Protein AF-0000000079718292 (afdb_homodimer)

Nearest PDB structures (foldseek):
  7r3w-assembly3_C  TM=8.607E-01  e=2.276E-04  Salmonella enterica subsp. enterica serovar Typhimurium
  7r3w-assembly4_D  TM=8.463E-01  e=1.734E-04  Salmonella enterica subsp. enterica serovar Typhimurium
  4e2g-assembly2_D  TM=7.798E-01  e=5.150E-04  Sphaerobacter thermophilus DSM 20745
  1ywk-assembly6_F  TM=7.218E-01  e=1.278E-02  Enterococcus faecalis
  1ywk-assembly3_C  TM=6.858E-01  e=1.505E-02  Enterococcus faecalis

Foldseek 3Di:
DFLPCPVPPDDPLQFKDKDKDKDQWQFHAWDFAQWKKKKAWQAFKFWKAWQQAIDIDGHLKIKIAHHLTIMTTTTDNPPDRMTIMIMMIGHPCSPHPCVCVDPVNVLLVQVNVQNHQMKIFDPPSVVLVVLSVCCVVDDSVVNVVSVSVNSNSRSPTDIDGSADDAQPDHDDRLRRQLVRQLVVCLLVCLLEDDDLCNSCVSSVHHSVVVQVVSCNRNVDGSVLSSLNSLLNVLLVCLAVPVPDDSQVSCNRSRHPDSVVNQVSNCVVVVDGSVVSSVVD/DFLPPPVPVDDPLQFKDKDKDKDQWQFHAWDFAQWKKKKAWQAFKFWKAWQQAIDIDGHLKIKIAHHLTIMTTTTDNPPDRMTIMIMMIGHPCSVHPCPCVDPVNVLLVQVNVQNHQMKIFDPPSVVLVVLSVCCVVDDSVVNVVSVSVNSNSRSPTDIDGSADDAQPDHDDRLRRQLVRQLVVCLLVCLLEDDDLCNSCVSSVHHSVVVQVVSCNRNVDGSVLSSLNSLLNVLLVCLAVPVPDDSQRSCNRSRHPDSVVNQVSNCVVVVDGSVVSSVVD

Organism: NCBI:txid616991

Radius of gyration: 33.44 Å; Cα contacts (8 Å, |Δi|>4): 1008; chains: 2; bounding box: 45×101×70 Å

Solvent-accessible surface area (backbone atoms only — not comparable to full-atom values): 29277 Å² total; per-residue (Å²): 132,68,62,68,66,75,61,71,82,60,67,91,61,54,34,69,44,80,46,77,48,77,37,59,58,48,73,54,67,42,41,61,43,66,42,27,36,43,32,40,27,68,34,38,41,31,38,31,38,29,64,48,25,78,42,76,49,38,58,68,37,37,38,32,42,18,59,54,42,39,33,29,46,39,42,45,78,88,78,34,84,44,23,30,36,40,34,39,37,32,40,85,49,44,52,29,84,56,36,65,69,24,58,43,30,53,66,43,51,55,37,58,62,45,20,64,39,13,30,37,54,71,38,66,52,67,62,46,48,54,52,58,69,46,47,86,80,43,56,57,43,48,40,54,22,46,48,41,45,42,44,54,52,56,34,73,31,51,63,44,66,45,28,90,41,74,55,86,74,76,73,49,69,68,53,34,53,28,50,30,42,40,52,49,49,48,73,73,43,41,43,45,94,76,52,62,64,59,51,12,51,56,44,73,37,56,51,70,60,33,53,54,50,45,24,64,55,36,74,41,52,70,64,60,49,48,48,51,50,24,47,54,51,36,52,49,44,48,70,74,34,76,84,59,51,69,64,55,43,34,45,64,28,35,40,92,42,62,68,58,40,46,52,52,36,24,71,74,68,72,42,43,65,70,56,52,46,70,78,96,133,67,61,69,67,75,60,70,81,58,65,90,61,54,36,70,46,79,46,77,47,78,34,59,57,50,73,53,66,42,40,63,44,68,41,28,35,42,32,40,28,69,33,36,42,29,40,30,39,29,62,48,24,78,44,75,48,39,57,68,38,38,39,32,40,17,59,55,41,38,33,29,45,39,42,46,76,87,78,36,84,44,23,30,37,40,36,38,36,31,40,85,49,45,53,29,83,56,37,65,68,25,57,43,29,53,66,43,52,55,38,57,62,45,20,64,40,13,28,39,55,72,41,65,51,67,63,44,48,54,51,57,71,46,46,86,79,43,56,56,43,47,40,53,22,44,48,40,44,42,45,54,52,56,34,72,32,51,62,43,69,43,28,90,43,74,56,87,73,75,73,50,69,68,52,33,52,28,52,28,43,40,52,52,48,47,72,74,44,42,45,45,94,76,51,63,63,59,52,12,50,56,44,73,38,54,51,69,60,34,53,53,50,46,25,65,55,36,74,41,51,68,64,60,49,49,49,50,49,24,47,54,52,34,52,49,42,47,71,74,34,76,84,59,51,69,64,55,43,34,46,64,28,35,41,92,42,62,66,59,39,45,51,52,36,24,72,75,69,73,41,43,66,69,56,52,46,68,77,96

Secondary structure (DSSP, 8-state):
-----------TT--EEEEEEEES--B---B--SSEEEEEEEE--EEEEETTEEEEE-TT-EEEE-TT--EEEEE-TTT-S-EEEEEEEE-TTTT-TTGGGSGGGGGGHHHHHHHTT-EEE-SSHHHHHHHHHHHTT--HHHHHHHHHHHHHHHHTS-EEES-S---SSPPPHHHHHHHHHHHHHHHHHTTS---HHHHHHHTTS-HHHHHHHHHHHHSS-HHHHHHHHHHHHHHHHHHH-TTS-HHHHHHHTT-S-HHHHHHHHHHHHSS-HHHHHHT-/-----------TT--EEEEEEEES--B---B--SSEEEEEEEE--EEEEETTEEEEE-TT-EEEE-TT--EEEEE-TTT-S-EEEEEEEE-TTTT-TTGGGSGGGGGGHHHHHHHTT-EEE-SSHHHHHHHHHHHTT--HHHHHHHHHHHHHHHHTS-EEES-S---SSPPPHHHHHHHHHHHHHHHHHTTS---HHHHHHHTTS-HHHHHHHHHHHHSS-HHHHHHHHHHHHHHHHHHH-TTS-HHHHHHHTT-S-HHHHHHHHHHHHSS-HHHHHHT-

pLDDT: mean 91.51, std 12.69, range [20.59, 98.81]

Sequence (560 aa):
MKVLPFKIPKPKNEALIYQEDRQKIFYGQLHQHQEIQISLVVKGSGSFVVADTINEYQEGDILVIGEYLPHVFKSDSDKSDESIMCSLFFKKDSFGKHFFELTDMAETKEFFKGSEYGLKVLSKKQKITKQFNKLSHQNKIERVATLLKILNLISTAESTPLSSFVYKKRYTDDEGKRMNDVFEYAMEKFYEPITLEEIADKAHMNKNSFCRYFKKRTNKTFFQFLIEIRIENACKLITSSPDLSIAMISEQCGFGTIANFNRKFKEIKGLTPTDYRRQRMKVLPFKIPKPKNEALIYQEDRQKIFYGQLHQHQEIQISLVVKGSGSFVVADTINEYQEGDILVIGEYLPHVFKSDSDKSDESIMCSLFFKKDSFGKHFFELTDMAETKEFFKGSEYGLKVLSKKQKITKQFNKLSHQNKIERVATLLKILNLISTAESTPLSSFVYKKRYTDDEGKRMNDVFEYAMEKFYEPITLEEIADKAHMNKNSFCRYFKKRTNKTFFQFLIEIRIENACKLITSSPDLSIAMISEQCGFGTIANFNRKFKEIKGLTPTDYRRQR

Structure (mmCIF, N/CA/C/O backbone):
data_AF-0000000079718292-model_v1
#
loop_
_entity.id
_entity.type
_entity.pdbx_description
1 polymer 'AraC-like DNA-binding protein'
#
loop_
_atom_site.group_PDB
_atom_site.id
_atom_site.type_symbol
_atom_site.label_atom_id
_atom_site.label_alt_id
_atom_site.label_comp_id
_atom_site.label_asym_id
_atom_site.label_entity_id
_atom_site.label_seq_id
_atom_site.pdbx_PDB_ins_code
_atom_site.Cartn_x
_atom_site.Cartn_y
_atom_site.Cartn_z
_atom_site.occupancy
_atom_site.B_iso_or_equiv
_atom_site.auth_seq_id
_atom_site.auth_comp_id
_atom_site.auth_asym_id
_atom_site.auth_atom_id
_atom_site.pdbx_PDB_model_num
ATOM 1 N N . MET A 1 1 ? 5.656 38.438 -7.484 1 20.59 1 MET A N 1
ATOM 2 C CA . MET A 1 1 ? 6.305 37.375 -6.715 1 20.59 1 MET A CA 1
ATOM 3 C C . MET A 1 1 ? 5.34 36.219 -6.461 1 20.59 1 MET A C 1
ATOM 5 O O . MET A 1 1 ? 4.285 36.406 -5.855 1 20.59 1 MET A O 1
ATOM 9 N N . LYS A 1 2 ? 5.125 35.219 -7.242 1 27.67 2 LYS A N 1
ATOM 10 C CA . LYS A 1 2 ? 4.227 34.094 -7.332 1 27.67 2 LYS A CA 1
ATOM 11 C C . LYS A 1 2 ? 4.152 33.344 -6.004 1 27.67 2 LYS A C 1
ATOM 13 O O . LYS A 1 2 ? 5.129 33.312 -5.25 1 27.67 2 LYS A O 1
ATOM 18 N N . VAL A 1 3 ? 3.062 33.438 -5.348 1 31.92 3 VAL A N 1
ATOM 19 C CA . VAL A 1 3 ? 2.838 32.281 -4.484 1 31.92 3 VAL A CA 1
ATOM 20 C C . VAL A 1 3 ? 3.715 31.109 -4.941 1 31.92 3 VAL A C 1
ATOM 22 O O . VAL A 1 3 ? 3.598 30.656 -6.078 1 31.92 3 VAL A O 1
ATOM 25 N N . LEU A 1 4 ? 4.82 31.156 -4.57 1 35.38 4 LEU A N 1
ATOM 26 C CA . LEU A 1 4 ? 5.766 30.188 -5.121 1 35.38 4 LEU A CA 1
ATOM 27 C C . LEU A 1 4 ? 5.145 28.797 -5.195 1 35.38 4 LEU A C 1
ATOM 29 O O . LEU A 1 4 ? 4.699 28.266 -4.176 1 35.38 4 LEU A O 1
ATOM 33 N N . PRO A 1 5 ? 4.527 28.594 -6.285 1 37.28 5 PRO A N 1
ATOM 34 C CA . PRO A 1 5 ? 4.039 27.234 -6.512 1 37.28 5 PRO A CA 1
ATOM 35 C C . PRO A 1 5 ? 5.008 26.156 -6 1 37.28 5 PRO A C 1
ATOM 37 O O . PRO A 1 5 ? 6.195 26.188 -6.332 1 37.28 5 PRO A O 1
ATOM 40 N N . PHE A 1 6 ? 5.125 26.141 -4.703 1 40.94 6 PHE A N 1
ATOM 41 C CA . PHE A 1 6 ? 5.754 24.859 -4.395 1 40.94 6 PHE A CA 1
ATOM 42 C C . PHE A 1 6 ? 5.406 23.812 -5.449 1 40.94 6 PHE A C 1
ATOM 44 O O . PHE A 1 6 ? 4.289 23.297 -5.469 1 40.94 6 PHE A O 1
ATOM 51 N N . LYS A 1 7 ? 5.648 24.234 -6.621 1 43.28 7 LYS A N 1
ATOM 52 C CA . LYS A 1 7 ? 5.418 23.172 -7.598 1 43.28 7 LYS A CA 1
ATOM 53 C C . LYS A 1 7 ? 6.176 21.906 -7.219 1 43.28 7 LYS A C 1
ATOM 55 O O . LYS A 1 7 ? 7.402 21.922 -7.117 1 43.28 7 LYS A O 1
ATOM 60 N N . ILE A 1 8 ? 5.582 21.203 -6.32 1 45.38 8 ILE A N 1
ATOM 61 C CA . ILE A 1 8 ? 6.16 19.859 -6.254 1 45.38 8 ILE A CA 1
ATOM 62 C C . ILE A 1 8 ? 6.406 19.328 -7.664 1 45.38 8 ILE A C 1
ATOM 64 O O . ILE A 1 8 ? 5.469 19.156 -8.445 1 45.38 8 ILE A O 1
ATOM 68 N N . PRO A 1 9 ? 7.609 19.594 -8.195 1 44.94 9 PRO A N 1
ATOM 69 C CA . PRO A 1 9 ? 7.836 19.031 -9.523 1 44.94 9 PRO A CA 1
ATOM 70 C C . PRO A 1 9 ? 7.375 17.578 -9.641 1 44.94 9 PRO A C 1
ATOM 72 O O . PRO A 1 9 ? 7.77 16.734 -8.836 1 44.94 9 PRO A O 1
ATOM 75 N N . LYS A 1 10 ? 6.211 17.359 -9.852 1 53.75 10 LYS A N 1
ATOM 76 C CA . LYS A 1 10 ? 5.887 15.961 -10.141 1 53.75 10 LYS A CA 1
ATOM 77 C C . LYS A 1 10 ? 6.066 15.648 -11.625 1 53.75 10 LYS A C 1
ATOM 79 O O . LYS A 1 10 ? 5.613 16.406 -12.484 1 53.75 10 LYS A O 1
ATOM 84 N N . PRO A 1 11 ? 7.195 14.898 -11.852 1 51.81 11 PRO A N 1
ATOM 85 C CA . PRO A 1 11 ? 7.078 14.367 -13.211 1 51.81 11 PRO A CA 1
ATOM 86 C C . PRO A 1 11 ? 5.652 13.93 -13.555 1 51.81 11 PRO A C 1
ATOM 88 O O . PRO A 1 11 ? 4.859 13.641 -12.656 1 51.81 11 PRO A O 1
ATOM 91 N N . LYS A 1 12 ? 5.176 13.844 -14.812 1 58 12 LYS A N 1
ATOM 92 C CA . LYS A 1 12 ? 3.902 13.391 -15.367 1 58 12 LYS A CA 1
ATOM 93 C C . LYS A 1 12 ? 3.498 12.039 -14.789 1 58 12 LYS A C 1
ATOM 95 O O . LYS A 1 12 ? 4.32 11.117 -14.711 1 58 12 LYS A O 1
ATOM 100 N N . ASN A 1 13 ? 2.377 11.758 -13.953 1 71.44 13 ASN A N 1
ATOM 101 C CA . ASN A 1 13 ? 1.572 10.633 -13.508 1 71.44 13 ASN A CA 1
ATOM 102 C C . ASN A 1 13 ? 2.105 10.047 -12.195 1 71.44 13 ASN A C 1
ATOM 104 O O . ASN A 1 13 ? 1.935 8.859 -11.93 1 71.44 13 ASN A O 1
ATOM 108 N N . GLU A 1 14 ? 2.932 10.914 -11.414 1 87.44 14 GLU A N 1
ATOM 109 C CA . GLU A 1 14 ? 3.33 10.438 -10.094 1 87.44 14 GLU A CA 1
ATOM 110 C C . GLU A 1 14 ? 2.254 10.727 -9.055 1 87.44 14 GLU A C 1
ATOM 112 O O . GLU A 1 14 ? 1.818 11.867 -8.906 1 87.44 14 GLU A O 1
ATOM 117 N N . ALA A 1 15 ? 1.879 9.688 -8.438 1 94.25 15 ALA A N 1
ATOM 118 C CA . ALA A 1 15 ? 0.764 9.781 -7.5 1 94.25 15 ALA A CA 1
ATOM 119 C C . ALA A 1 15 ? 1.233 10.281 -6.137 1 94.25 15 ALA A C 1
ATOM 121 O O . ALA A 1 15 ? 0.504 10.992 -5.441 1 94.25 15 ALA A O 1
ATOM 122 N N . LEU A 1 16 ? 2.465 9.922 -5.75 1 97.5 16 LEU A N 1
ATOM 123 C CA . LEU A 1 16 ? 2.99 10.211 -4.418 1 97.5 16 LEU A CA 1
ATOM 124 C C . LEU A 1 16 ? 4.367 10.867 -4.508 1 97.5 16 LEU A C 1
ATOM 126 O O . LEU A 1 16 ? 5.234 10.391 -5.246 1 97.5 16 LEU A O 1
ATOM 130 N N . ILE A 1 17 ? 4.547 11.977 -3.807 1 95.62 17 ILE A N 1
ATOM 131 C CA . ILE A 1 17 ? 5.84 12.656 -3.754 1 95.62 17 ILE A CA 1
ATOM 132 C C . ILE A 1 17 ? 6.383 12.617 -2.33 1 95.62 17 ILE A C 1
ATOM 134 O O . ILE A 1 17 ? 5.672 12.938 -1.376 1 95.62 17 ILE A O 1
ATOM 138 N N . TYR A 1 18 ? 7.551 12.109 -2.193 1 96.62 18 TYR A N 1
ATOM 139 C CA . TYR A 1 18 ? 8.312 12.211 -0.953 1 96.62 18 TYR A CA 1
ATOM 140 C C . TYR A 1 18 ? 9.359 13.312 -1.039 1 96.62 18 TYR A C 1
ATOM 142 O O . TYR A 1 18 ? 10.133 13.367 -1.999 1 96.62 18 TYR A O 1
ATOM 150 N N . GLN A 1 19 ? 9.32 14.203 -0.069 1 94.62 19 GLN A N 1
ATOM 151 C CA . GLN A 1 19 ? 10.242 15.336 -0.089 1 94.62 19 GLN A CA 1
ATOM 152 C C . GLN A 1 19 ? 10.875 15.547 1.281 1 94.62 19 GLN A C 1
ATOM 154 O O . GLN A 1 19 ? 10.195 15.469 2.307 1 94.62 19 GLN A O 1
ATOM 159 N N . GLU A 1 20 ? 12.156 15.75 1.30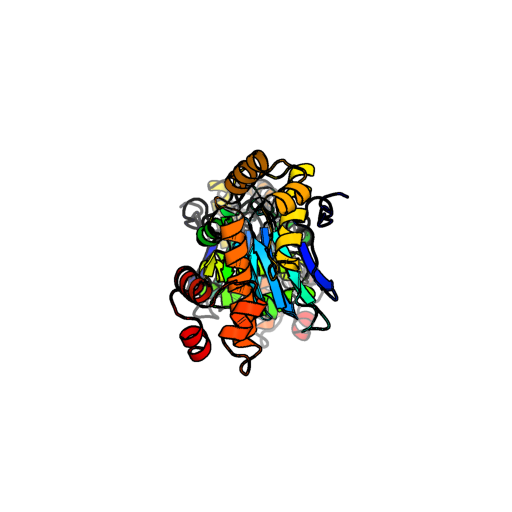1 1 94 20 GLU A N 1
ATOM 160 C CA . GLU A 1 20 ? 12.891 16.172 2.49 1 94 20 GLU A CA 1
ATOM 161 C C . GLU A 1 20 ? 13.32 17.625 2.391 1 94 20 GLU A C 1
ATOM 163 O O . GLU A 1 20 ? 14.117 17.984 1.522 1 94 20 GLU A O 1
ATOM 168 N N . ASP A 1 21 ? 12.766 18.406 3.238 1 90.94 21 ASP A N 1
ATOM 169 C CA . ASP A 1 21 ? 13.133 19.828 3.297 1 90.94 21 ASP A CA 1
ATOM 170 C C . ASP A 1 21 ? 14.164 20.078 4.398 1 90.94 21 ASP A C 1
ATOM 172 O O . ASP A 1 21 ? 13.891 19.844 5.574 1 90.94 21 ASP A O 1
ATOM 176 N N . ARG A 1 22 ? 15.305 20.469 3.932 1 88.19 22 ARG A N 1
ATOM 177 C CA . ARG A 1 22 ? 16.375 20.859 4.836 1 88.19 22 ARG A CA 1
ATOM 178 C C . ARG A 1 22 ? 16.766 22.328 4.629 1 88.19 22 ARG A C 1
ATOM 180 O O . ARG A 1 22 ? 17.25 22.703 3.559 1 88.19 22 ARG A O 1
ATOM 187 N N . GLN A 1 23 ? 16.422 23.109 5.609 1 80.88 23 GLN A N 1
ATOM 188 C CA . GLN A 1 23 ? 16.719 24.531 5.543 1 80.88 23 GLN A CA 1
ATOM 189 C C . GLN A 1 23 ? 17.172 25.062 6.902 1 80.88 23 GLN A C 1
ATOM 191 O O . GLN A 1 23 ? 17.016 24.391 7.922 1 80.88 23 GLN A O 1
ATOM 196 N N . LYS A 1 24 ? 17.875 26.172 6.812 1 71.06 24 LYS A N 1
ATOM 197 C CA . LYS A 1 24 ? 18.203 26.828 8.086 1 71.06 24 LYS A CA 1
ATOM 198 C C . LYS A 1 24 ? 16.922 27.234 8.82 1 71.06 24 LYS A C 1
ATOM 200 O O . LYS A 1 24 ? 16.781 26.984 10.016 1 71.06 24 LYS A O 1
ATOM 205 N N . ILE A 1 25 ? 16.047 27.906 8.008 1 69.88 25 ILE A N 1
ATOM 206 C CA . ILE A 1 25 ? 14.766 28.344 8.555 1 69.88 25 ILE A CA 1
ATOM 207 C C . ILE A 1 25 ? 13.648 28.047 7.551 1 69.88 25 ILE A C 1
ATOM 209 O O . ILE A 1 25 ? 13.82 28.25 6.348 1 69.88 25 ILE A O 1
ATOM 213 N N . PHE A 1 26 ? 12.719 27.375 8.164 1 69.06 26 PHE A N 1
ATOM 214 C CA . PHE A 1 26 ? 11.523 27.328 7.332 1 69.06 26 PHE A CA 1
ATOM 215 C C . PHE A 1 26 ? 10.812 28.672 7.32 1 69.06 26 PHE A C 1
ATOM 217 O O . PHE A 1 26 ? 10.531 29.234 8.375 1 69.06 26 PHE A O 1
ATOM 224 N N . TYR A 1 27 ? 11.102 29.516 6.387 1 59.72 27 TYR A N 1
ATOM 225 C CA . TYR A 1 27 ? 10.297 30.734 6.234 1 59.72 27 TYR A CA 1
ATOM 226 C C . TYR A 1 27 ? 9.523 30.719 4.922 1 59.72 27 TYR A C 1
ATOM 228 O O . TYR A 1 27 ? 10.109 30.906 3.852 1 59.72 27 TYR A O 1
ATOM 236 N N . GLY A 1 28 ? 8.203 30.219 5.09 1 72.38 28 GLY A N 1
ATOM 237 C CA . GLY A 1 28 ? 7.562 30.094 3.787 1 72.38 28 GLY A CA 1
ATOM 238 C C . GLY A 1 28 ? 6.453 31.109 3.57 1 72.38 28 GLY A C 1
ATOM 239 O O . GLY A 1 28 ? 6.215 31.969 4.422 1 72.38 28 GLY A O 1
ATOM 240 N N . GLN A 1 29 ? 6.105 31.438 2.477 1 81.81 29 GLN A N 1
ATOM 241 C CA . GLN A 1 29 ? 4.941 32.219 2.027 1 81.81 29 GLN A CA 1
ATOM 242 C C . GLN A 1 29 ? 3.664 31.391 2.154 1 81.81 29 GLN A C 1
ATOM 244 O O . GLN A 1 29 ? 3.68 30.172 1.955 1 81.81 29 GLN A O 1
ATOM 249 N N . LEU A 1 30 ? 2.748 32.188 2.672 1 89.38 30 LEU A N 1
ATOM 250 C CA . LEU A 1 30 ? 1.438 31.547 2.688 1 89.38 30 LEU A CA 1
ATOM 251 C C . LEU A 1 30 ? 1.133 30.906 1.341 1 89.38 30 LEU A C 1
ATOM 253 O O . LEU A 1 30 ? 1.355 31.516 0.291 1 89.38 30 LEU A O 1
ATOM 257 N N . HIS A 1 31 ? 0.734 29.656 1.403 1 89.25 31 HIS A N 1
ATOM 258 C CA . HIS A 1 31 ? 0.407 28.969 0.165 1 89.25 31 HIS A CA 1
ATOM 259 C C . HIS A 1 31 ? -0.609 27.859 0.411 1 89.25 31 HIS A C 1
ATOM 261 O O . HIS A 1 31 ? -0.923 27.531 1.561 1 89.25 31 HIS A O 1
ATOM 267 N N . GLN A 1 32 ? -1.216 27.422 -0.645 1 90.94 32 GLN A N 1
ATOM 268 C CA . GLN A 1 32 ? -2.121 26.281 -0.641 1 90.94 32 GLN A CA 1
ATOM 269 C C . GLN A 1 32 ? -1.937 25.422 -1.892 1 90.94 32 GLN A C 1
ATOM 271 O O . GLN A 1 32 ? -1.418 25.906 -2.904 1 90.94 32 GLN A O 1
ATOM 276 N N . HIS A 1 33 ? -2.221 24.203 -1.806 1 89.94 33 HIS A N 1
ATOM 277 C CA . HIS A 1 33 ? -2.113 23.25 -2.912 1 89.94 33 HIS A CA 1
ATOM 278 C C . HIS A 1 33 ? -3.121 22.125 -2.77 1 89.94 33 HIS A C 1
ATOM 280 O O . HIS A 1 33 ? -3.68 21.906 -1.689 1 89.94 33 HIS A O 1
ATOM 286 N N . GLN A 1 34 ? -3.307 21.484 -3.932 1 92.31 34 GLN A N 1
ATOM 287 C CA . GLN A 1 34 ? -4.316 20.438 -3.973 1 92.31 34 GLN A CA 1
ATOM 288 C C . GLN A 1 34 ? -3.85 19.203 -3.207 1 92.31 34 GLN A C 1
ATOM 290 O O . GLN A 1 34 ? -4.672 18.422 -2.709 1 92.31 34 GLN A O 1
ATOM 295 N N . GLU A 1 35 ? -2.576 19 -3.158 1 94.62 35 GLU A N 1
ATOM 296 C CA . GLU A 1 35 ? -2.027 17.828 -2.482 1 94.62 35 GLU A CA 1
ATOM 297 C C . GLU A 1 35 ? -2.273 17.891 -0.978 1 94.62 35 GLU A C 1
ATOM 299 O O . GLU A 1 35 ? -2.152 18.969 -0.371 1 94.62 35 GLU A O 1
ATOM 304 N N . ILE A 1 36 ? -2.645 16.828 -0.472 1 97.5 36 ILE A N 1
ATOM 305 C CA . ILE A 1 36 ? -2.578 16.641 0.974 1 97.5 36 ILE A CA 1
ATOM 306 C C . ILE A 1 36 ? -1.127 16.453 1.403 1 97.5 36 ILE A C 1
ATOM 308 O O . ILE A 1 36 ? -0.365 15.742 0.737 1 97.5 36 ILE A O 1
ATOM 312 N N . GLN A 1 37 ? -0.799 17.094 2.43 1 97.31 37 GLN A N 1
ATOM 313 C CA . GLN A 1 37 ? 0.568 17.047 2.936 1 97.31 37 GLN A CA 1
ATOM 314 C C . GLN A 1 37 ? 0.616 16.391 4.316 1 97.31 37 GLN A C 1
ATOM 316 O O . GLN A 1 37 ? -0.094 16.828 5.23 1 97.31 37 GLN A O 1
ATOM 321 N N . ILE A 1 38 ? 1.335 15.273 4.5 1 98.75 38 ILE A N 1
ATOM 322 C CA . ILE A 1 38 ? 1.662 14.688 5.797 1 98.75 38 ILE A CA 1
ATOM 323 C C . ILE A 1 38 ? 3.139 14.914 6.105 1 98.75 38 ILE A C 1
ATOM 325 O O . ILE A 1 38 ? 4.012 14.477 5.355 1 98.75 38 ILE A O 1
ATOM 329 N N . SER A 1 39 ? 3.457 15.547 7.234 1 98 39 SER A N 1
ATOM 330 C CA . SER A 1 39 ? 4.84 15.938 7.504 1 98 39 SER A CA 1
ATOM 331 C C . SER A 1 39 ? 5.293 15.453 8.875 1 98 39 SER A C 1
ATOM 333 O O . SER A 1 39 ? 4.527 15.492 9.836 1 98 39 SER A O 1
ATOM 335 N N . LEU A 1 40 ? 6.445 14.953 8.922 1 98.56 40 LEU A N 1
ATOM 336 C CA . LEU A 1 40 ? 7.18 14.719 10.164 1 98.56 40 LEU A CA 1
ATOM 337 C C . LEU A 1 40 ? 8.234 15.805 10.383 1 98.56 40 LEU A C 1
ATOM 339 O O . LEU A 1 40 ? 9.102 16.016 9.531 1 98.56 40 LEU A O 1
ATOM 343 N N . VAL A 1 41 ? 8.141 16.5 11.477 1 97.06 41 VAL A N 1
ATOM 344 C CA . VAL A 1 41 ? 9.188 17.438 11.852 1 97.06 41 VAL A CA 1
ATOM 345 C C . VAL A 1 41 ? 10.367 16.688 12.477 1 97.06 41 VAL A C 1
ATOM 347 O O . VAL A 1 41 ? 10.281 16.219 13.609 1 97.06 41 VAL A O 1
ATOM 350 N N . VAL A 1 42 ? 11.414 16.625 11.727 1 96.19 42 VAL A N 1
ATOM 351 C CA . VAL A 1 42 ? 12.57 15.852 12.172 1 96.19 42 VAL A CA 1
ATOM 352 C C . VAL A 1 42 ? 13.438 16.719 13.086 1 96.19 42 VAL A C 1
ATOM 354 O O . VAL A 1 42 ? 13.914 16.25 14.125 1 96.19 42 VAL A O 1
ATOM 357 N N . LYS A 1 43 ? 13.641 17.922 12.68 1 94.06 43 LYS A N 1
ATOM 358 C CA . LYS A 1 43 ? 14.414 18.906 13.438 1 94.06 43 LYS A CA 1
ATOM 359 C C . LYS A 1 43 ? 13.797 20.297 13.32 1 94.06 43 LYS A C 1
ATOM 361 O O . LYS A 1 43 ? 13.32 20.672 12.258 1 94.06 43 LYS A O 1
ATOM 366 N N . GLY A 1 44 ? 13.891 20.984 14.523 1 91 44 GLY A N 1
ATOM 367 C CA . GLY A 1 44 ? 13.445 22.359 14.5 1 91 44 GLY A CA 1
ATOM 368 C C . GLY A 1 44 ? 12.117 22.578 15.203 1 91 44 GLY A C 1
ATOM 369 O O . GLY A 1 44 ? 11.477 21.625 15.625 1 91 44 GLY A O 1
ATOM 370 N N . SER A 1 45 ? 11.82 23.875 15.406 1 91 45 SER A N 1
ATOM 371 C CA . SER A 1 45 ? 10.57 24.312 16.031 1 91 45 SER A CA 1
ATOM 372 C C . SER A 1 45 ? 10.141 25.672 15.492 1 91 45 SER A C 1
ATOM 374 O O . SER A 1 45 ? 10.938 26.391 14.898 1 91 45 SER A O 1
ATOM 376 N N . GLY A 1 46 ? 8.922 25.906 15.672 1 89.75 46 GLY A N 1
ATOM 377 C CA . GLY A 1 46 ? 8.406 27.188 15.227 1 89.75 46 GLY A CA 1
ATOM 378 C C . GLY A 1 46 ? 6.895 27.281 15.305 1 89.75 46 GLY A C 1
ATOM 379 O O . GLY A 1 46 ? 6.262 26.562 16.078 1 89.75 46 GLY A O 1
ATOM 380 N N . SER A 1 47 ? 6.43 28.344 14.688 1 90.31 47 SER A N 1
ATOM 381 C CA . SER A 1 47 ? 4.992 28.562 14.578 1 90.31 47 SER A CA 1
ATOM 382 C C . SER A 1 47 ? 4.516 28.422 13.133 1 90.31 47 SER A C 1
ATOM 384 O O . SER A 1 47 ? 5.309 28.531 12.203 1 90.31 47 SER A O 1
ATOM 386 N N . PHE A 1 48 ? 3.281 28.031 12.984 1 92.12 48 PHE A N 1
ATOM 387 C CA . PHE A 1 48 ? 2.711 27.984 11.648 1 92.12 48 PHE A CA 1
ATOM 388 C C . PHE A 1 48 ? 1.217 28.281 11.688 1 92.12 48 PHE A C 1
ATOM 390 O O . PHE A 1 48 ? 0.562 28.078 12.703 1 92.12 48 PHE A O 1
ATOM 397 N N . VAL A 1 49 ? 0.831 28.953 10.648 1 93.19 49 VAL A N 1
ATOM 398 C CA . VAL A 1 49 ? -0.583 29.281 10.508 1 93.19 49 VAL A CA 1
ATOM 399 C C . VAL A 1 49 ? -1.247 28.312 9.539 1 93.19 49 VAL A C 1
ATOM 401 O O . VAL A 1 49 ? -0.707 28.031 8.461 1 93.19 49 VAL A O 1
ATOM 404 N N . VAL A 1 50 ? -2.367 27.781 9.953 1 95.25 50 VAL A N 1
ATOM 405 C CA . VAL A 1 50 ? -3.232 26.984 9.094 1 95.25 50 VAL A CA 1
ATOM 406 C C . VAL A 1 50 ? -4.629 27.594 9.047 1 95.25 50 VAL A C 1
ATOM 408 O O . VAL A 1 50 ? -5.332 27.625 10.062 1 95.25 50 VAL A O 1
ATOM 411 N N . ALA A 1 51 ? -5.016 28.031 7.883 1 94.12 51 ALA A N 1
ATOM 412 C CA . ALA A 1 51 ? -6.301 28.703 7.68 1 94.12 51 ALA A CA 1
ATOM 413 C C . ALA A 1 51 ? -6.465 29.875 8.633 1 94.12 51 ALA A C 1
ATOM 415 O O . ALA A 1 51 ? -5.965 30.969 8.359 1 94.12 51 ALA A O 1
ATOM 416 N N . ASP A 1 52 ? -7.074 29.625 9.812 1 93.56 52 ASP A N 1
ATOM 417 C CA . ASP A 1 52 ? -7.43 30.734 10.688 1 93.56 52 ASP A CA 1
ATOM 418 C C . ASP A 1 52 ? -6.676 30.656 12.016 1 93.56 52 ASP A C 1
ATOM 420 O O . ASP A 1 52 ? -6.871 31.484 12.898 1 93.56 52 ASP A O 1
ATOM 424 N N . THR A 1 53 ? -5.828 29.672 12.117 1 94.06 53 THR A N 1
ATOM 425 C CA . THR A 1 53 ? -5.305 29.391 13.445 1 94.06 53 THR A CA 1
ATOM 426 C C . THR A 1 53 ? -3.781 29.344 13.43 1 94.06 53 THR A C 1
ATOM 428 O O . THR A 1 53 ? -3.178 28.781 12.516 1 94.06 53 THR A O 1
ATOM 431 N N . ILE A 1 54 ? -3.189 29.969 14.422 1 92 54 ILE A N 1
ATOM 432 C CA . ILE A 1 54 ? -1.75 29.844 14.633 1 92 54 ILE A CA 1
ATOM 433 C C . ILE A 1 54 ? -1.454 28.641 15.523 1 92 54 ILE A C 1
ATOM 435 O O . ILE A 1 54 ? -2.172 28.391 16.484 1 92 54 ILE A O 1
ATOM 439 N N . ASN A 1 55 ? -0.457 27.859 15.117 1 93.25 55 ASN A N 1
ATOM 440 C CA . ASN A 1 55 ? -0.027 26.656 15.82 1 93.25 55 ASN A CA 1
ATOM 441 C C . ASN A 1 55 ? 1.479 26.656 16.062 1 93.25 55 ASN A C 1
ATOM 443 O O . ASN A 1 55 ? 2.205 27.469 15.484 1 93.25 55 ASN A O 1
ATOM 447 N N . GLU A 1 56 ? 1.826 25.828 16.984 1 91.5 56 GLU A N 1
ATOM 448 C CA . GLU A 1 56 ? 3.25 25.578 17.188 1 91.5 56 GLU A CA 1
ATOM 449 C C . GLU A 1 56 ? 3.643 24.188 16.703 1 91.5 56 GLU A C 1
ATOM 451 O O . GLU A 1 56 ? 2.824 23.266 16.703 1 91.5 56 GLU A O 1
ATOM 456 N N . TYR A 1 57 ? 4.91 24.094 16.25 1 93.06 57 TYR A N 1
ATOM 457 C CA . TYR A 1 57 ? 5.449 22.781 15.906 1 93.06 57 TYR A CA 1
ATOM 458 C C . TYR A 1 57 ? 6.836 22.578 16.516 1 93.06 57 TYR A C 1
ATOM 460 O O . TYR A 1 57 ? 7.543 23.562 16.781 1 93.06 57 TYR A O 1
ATOM 468 N N . GLN A 1 58 ? 7.137 21.359 16.797 1 93.31 58 GLN A N 1
ATOM 469 C CA . GLN A 1 58 ? 8.43 20.969 17.344 1 93.31 58 GLN A CA 1
ATOM 470 C C . GLN A 1 58 ? 8.859 19.609 16.812 1 93.31 58 GLN A C 1
ATOM 472 O O . GLN A 1 58 ? 8.078 18.922 16.156 1 93.31 58 GLN A O 1
ATOM 477 N N . GLU A 1 59 ? 10.102 19.266 17.141 1 95.25 59 GLU A N 1
ATOM 478 C CA . GLU A 1 59 ? 10.641 17.969 16.719 1 95.25 59 GLU A CA 1
ATOM 479 C C . GLU A 1 59 ? 9.734 16.828 17.156 1 95.25 59 GLU A C 1
ATOM 481 O O . GLU A 1 59 ? 9.273 16.797 18.297 1 95.25 59 GLU A O 1
ATOM 486 N N . GLY A 1 60 ? 9.438 15.984 16.172 1 97.38 60 GLY A N 1
ATOM 487 C CA . GLY A 1 60 ? 8.617 14.82 16.484 1 97.38 60 GLY A CA 1
ATOM 488 C C . GLY A 1 60 ? 7.156 15.008 16.109 1 97.38 60 GLY A C 1
ATOM 489 O O . GLY A 1 60 ? 6.395 14.039 16.078 1 97.38 60 GLY A O 1
ATOM 490 N N . ASP A 1 61 ? 6.801 16.203 15.844 1 98 61 ASP A N 1
ATOM 491 C CA . ASP A 1 61 ? 5.406 16.453 15.492 1 98 61 ASP A CA 1
ATOM 492 C C . ASP A 1 61 ? 5.07 15.852 14.133 1 98 61 ASP A C 1
ATOM 494 O O . ASP A 1 61 ? 5.914 15.828 13.227 1 98 61 ASP A O 1
ATOM 498 N N . ILE A 1 62 ? 3.877 15.32 14.031 1 98.81 62 ILE A N 1
ATOM 499 C CA . ILE A 1 62 ? 3.295 14.852 12.781 1 98.81 62 ILE A CA 1
ATOM 500 C C . ILE A 1 62 ? 2.092 15.711 12.406 1 98.81 62 ILE A C 1
ATOM 502 O O . ILE A 1 62 ? 1.121 15.797 13.164 1 98.81 62 ILE A O 1
ATOM 506 N N . LEU A 1 63 ? 2.217 16.344 11.289 1 98.62 63 LEU A N 1
ATOM 507 C CA . LEU A 1 63 ? 1.223 17.328 10.859 1 98.62 63 LEU A CA 1
ATOM 508 C C . LEU A 1 63 ? 0.575 16.891 9.547 1 98.62 63 LEU A C 1
ATOM 510 O O . LEU A 1 63 ? 1.254 16.391 8.648 1 98.62 63 LEU A O 1
ATOM 514 N N . VAL A 1 64 ? -0.732 17.031 9.445 1 98.81 64 VAL A N 1
ATOM 515 C CA . VAL A 1 64 ? -1.482 16.781 8.219 1 98.81 64 VAL A CA 1
ATOM 516 C C . VAL A 1 64 ? -2.143 18.078 7.746 1 98.81 64 VAL A C 1
ATOM 518 O O . VAL A 1 64 ? -2.896 18.703 8.492 1 98.81 64 VAL A O 1
ATOM 521 N N . ILE A 1 65 ? -1.839 18.484 6.582 1 97.31 65 ILE A N 1
ATOM 522 C CA . ILE A 1 65 ? -2.445 19.656 5.961 1 97.31 65 ILE A CA 1
ATOM 523 C C . ILE A 1 65 ? -3.275 19.234 4.754 1 97.31 65 ILE A C 1
ATOM 525 O O . ILE A 1 65 ? -2.742 18.672 3.791 1 97.31 65 ILE A O 1
ATOM 529 N N . GLY A 1 66 ? -4.551 19.5 4.789 1 96.88 66 GLY A N 1
ATOM 530 C CA . GLY A 1 66 ? -5.488 19.016 3.789 1 96.88 66 GLY A CA 1
ATOM 531 C C . GLY A 1 66 ? -5.418 19.766 2.48 1 96.88 66 GLY A C 1
ATOM 532 O O . GLY A 1 66 ? -4.617 20.703 2.334 1 96.88 66 GLY A O 1
ATOM 533 N N . GLU A 1 67 ? -6.262 19.344 1.529 1 94.25 67 GLU A N 1
ATOM 534 C CA . GLU A 1 67 ? -6.332 19.922 0.19 1 94.25 67 GLU A CA 1
ATOM 535 C C . GLU A 1 67 ? -6.715 21.391 0.245 1 94.25 67 GLU A C 1
ATOM 537 O O . GLU A 1 67 ? -7.688 21.766 0.908 1 94.25 67 GLU A O 1
ATOM 542 N N . TYR A 1 68 ? -5.871 22.172 -0.363 1 92.06 68 TYR A N 1
ATOM 543 C CA . TYR A 1 68 ? -6.094 23.594 -0.549 1 92.06 68 TYR A CA 1
ATOM 544 C C . TYR A 1 68 ? -6.207 24.312 0.792 1 92.06 68 TYR A C 1
ATOM 546 O O . TYR A 1 68 ? -6.785 25.406 0.876 1 92.06 68 TYR A O 1
ATOM 554 N N . LEU A 1 69 ? -5.77 23.719 1.774 1 94.06 69 LEU A N 1
ATOM 555 C CA . LEU A 1 69 ? -5.73 24.359 3.086 1 94.06 69 LEU A CA 1
ATOM 556 C C . LEU A 1 69 ? -4.566 25.344 3.178 1 94.06 69 LEU A C 1
ATOM 558 O O . LEU A 1 69 ? -3.402 24.938 3.16 1 94.06 69 LEU A O 1
ATOM 562 N N . PRO A 1 70 ? -4.824 26.641 3.264 1 92.62 70 PRO A N 1
ATOM 563 C CA . PRO A 1 70 ? -3.73 27.625 3.324 1 92.62 70 PRO A CA 1
ATOM 564 C C . PRO A 1 70 ? -2.861 27.453 4.57 1 92.62 70 PRO A C 1
ATOM 566 O O . PRO A 1 70 ? -3.379 27.203 5.66 1 92.62 70 PRO A O 1
ATOM 569 N N . HIS A 1 71 ? -1.54 27.516 4.391 1 93.75 71 HIS A N 1
ATOM 570 C CA . HIS A 1 71 ? -0.645 27.344 5.527 1 93.75 71 HIS A CA 1
ATOM 571 C C . HIS A 1 71 ? 0.688 28.047 5.289 1 93.75 71 HIS A C 1
ATOM 573 O O . HIS A 1 71 ? 1.07 28.281 4.145 1 93.75 71 HIS A O 1
ATOM 579 N N . VAL A 1 72 ? 1.348 28.391 6.359 1 91.38 72 VAL A N 1
ATOM 580 C CA . VAL A 1 72 ? 2.674 29 6.324 1 91.38 72 VAL A CA 1
ATOM 581 C C . VAL A 1 72 ? 3.438 28.641 7.598 1 91.38 72 VAL A C 1
ATOM 583 O O . VAL A 1 72 ? 2.877 28.688 8.695 1 91.38 72 VAL A O 1
ATOM 586 N N . PHE A 1 73 ? 4.676 28.203 7.375 1 90.38 73 PHE A N 1
ATOM 587 C CA . PHE A 1 73 ? 5.551 27.859 8.492 1 90.38 73 PHE A CA 1
ATOM 588 C C . PHE A 1 73 ? 6.531 29 8.766 1 90.38 73 PHE A C 1
ATOM 590 O O . PHE A 1 73 ? 7.031 29.641 7.832 1 90.38 73 PHE A O 1
ATOM 597 N N . LYS A 1 74 ? 6.754 29.266 9.992 1 86.75 74 LYS A N 1
ATOM 598 C CA . LYS A 1 74 ? 7.781 30.188 10.453 1 86.75 74 LYS A CA 1
ATOM 599 C C . LYS A 1 74 ? 8.648 29.578 11.539 1 86.75 74 LYS A C 1
ATOM 601 O O . LYS A 1 74 ? 8.188 29.375 12.672 1 86.75 74 LYS A O 1
ATOM 606 N N . SER A 1 75 ? 9.93 29.297 11.227 1 88.44 75 SER A N 1
ATOM 607 C CA . SER A 1 75 ? 10.844 28.672 12.188 1 88.44 75 SER A CA 1
ATOM 608 C C . SER A 1 75 ? 11.273 29.672 13.258 1 88.44 75 SER A C 1
ATOM 610 O O . SER A 1 75 ? 11.414 30.859 12.992 1 88.44 75 SER A O 1
ATOM 612 N N . ASP A 1 76 ? 11.5 29.094 14.445 1 81.06 76 ASP A N 1
ATOM 613 C CA . ASP A 1 76 ? 12.117 29.891 15.5 1 81.06 76 ASP A CA 1
ATOM 614 C C . ASP A 1 76 ? 13.609 30.078 15.234 1 81.06 76 ASP A C 1
ATOM 616 O O . ASP A 1 76 ? 14.328 29.125 14.945 1 81.06 76 ASP A O 1
ATOM 620 N N . SER A 1 77 ? 14.133 31.234 14.914 1 65.62 77 SER A N 1
ATOM 621 C CA . SER A 1 77 ? 15.508 31.531 14.539 1 65.62 77 SER A CA 1
ATOM 622 C C . SER A 1 77 ? 16.469 31.219 15.672 1 65.62 77 SER A C 1
ATOM 624 O O . SER A 1 77 ? 17.656 30.922 15.438 1 65.62 77 SER A O 1
ATOM 626 N N . ASP A 1 78 ? 16.141 31.281 16.797 1 62.12 78 ASP A N 1
ATOM 627 C CA . ASP A 1 78 ? 17.094 31.25 17.906 1 62.12 78 ASP A CA 1
ATOM 628 C C . ASP A 1 78 ? 17.312 29.828 18.406 1 62.12 78 ASP A C 1
ATOM 630 O O . ASP A 1 78 ? 18.172 29.594 19.266 1 62.12 78 ASP A O 1
ATOM 634 N N . LYS A 1 79 ? 16.688 28.812 17.953 1 61.91 79 LYS A N 1
ATOM 635 C CA . LYS A 1 79 ? 16.766 27.547 18.656 1 61.91 79 LYS A CA 1
ATOM 636 C C . LYS A 1 79 ? 17.609 26.531 17.891 1 61.91 79 LYS A C 1
ATOM 638 O O . LYS A 1 79 ? 18.328 25.734 18.484 1 61.91 79 LYS A O 1
ATOM 643 N N . SER A 1 80 ? 17.266 26.422 16.578 1 62.62 80 SER A N 1
ATOM 644 C CA . SER A 1 80 ? 18 25.391 15.867 1 62.62 80 SER A CA 1
ATOM 645 C C . SER A 1 80 ? 18.672 25.938 14.617 1 62.62 80 SER A C 1
ATOM 647 O O . SER A 1 80 ? 18.125 26.828 13.961 1 62.62 80 SER A O 1
ATOM 649 N N . ASP A 1 81 ? 19.875 25.391 14.484 1 70.38 81 ASP A N 1
ATOM 650 C CA . ASP A 1 81 ? 20.672 25.766 13.32 1 70.38 81 ASP A CA 1
ATOM 651 C C . ASP A 1 81 ? 20.141 25.109 12.055 1 70.38 81 ASP A C 1
ATOM 653 O O . ASP A 1 81 ? 20.547 25.453 10.945 1 70.38 81 ASP A O 1
ATOM 657 N N . GLU A 1 82 ? 19.203 24.172 12.305 1 86.62 82 GLU A N 1
ATOM 658 C CA . GLU A 1 82 ? 18.719 23.484 11.109 1 86.62 82 GLU A CA 1
ATOM 659 C C . GLU A 1 82 ? 17.266 23.031 11.297 1 86.62 82 GLU A C 1
ATOM 661 O O . GLU A 1 82 ? 16.875 22.641 12.398 1 86.62 82 GLU A O 1
ATOM 666 N N . SER A 1 83 ? 16.422 23.234 10.312 1 88.81 83 SER A N 1
ATOM 667 C CA . SER A 1 83 ? 15.062 22.719 10.25 1 88.81 83 SER A CA 1
ATOM 668 C C . SER A 1 83 ? 14.93 21.625 9.203 1 88.81 83 SER A C 1
ATOM 670 O O . SER A 1 83 ? 15.289 21.828 8.039 1 88.81 83 SER A O 1
ATOM 672 N N . ILE A 1 84 ? 14.539 20.453 9.672 1 93.69 84 ILE A N 1
ATOM 673 C CA . ILE A 1 84 ? 14.359 19.328 8.766 1 93.69 84 ILE A CA 1
ATOM 674 C C . ILE A 1 84 ? 12.93 18.812 8.852 1 93.69 84 ILE A C 1
ATOM 676 O O . ILE A 1 84 ? 12.438 18.531 9.945 1 93.69 84 ILE A O 1
ATOM 680 N N . MET A 1 85 ? 12.258 18.766 7.73 1 94.75 85 MET A N 1
ATOM 681 C CA . MET A 1 85 ? 10.898 18.234 7.645 1 94.75 85 MET A CA 1
ATOM 682 C C . MET A 1 85 ? 10.773 17.234 6.5 1 94.75 85 MET A C 1
ATOM 684 O O . MET A 1 85 ? 11.258 17.5 5.391 1 94.75 85 MET A O 1
ATOM 688 N N . CYS A 1 86 ? 10.273 16.078 6.738 1 97 86 CYS A N 1
ATOM 689 C CA . CYS A 1 86 ? 9.961 15.094 5.715 1 97 86 CYS A CA 1
ATOM 690 C C . CYS A 1 86 ? 8.461 15.07 5.426 1 97 86 CYS A C 1
ATOM 692 O O . CYS A 1 86 ? 7.648 14.969 6.348 1 97 86 CYS A O 1
ATOM 694 N N . SER A 1 87 ? 8.141 15.164 4.145 1 97.19 87 SER A N 1
ATOM 695 C CA . SER A 1 87 ? 6.723 15.289 3.809 1 97.19 87 SER A CA 1
ATOM 696 C C . SER A 1 87 ? 6.332 14.305 2.709 1 97.19 87 SER A C 1
ATOM 698 O O . SER A 1 87 ? 7.145 13.977 1.848 1 97.19 87 SER A O 1
ATOM 700 N N . LEU A 1 88 ? 5.148 13.828 2.809 1 97.75 88 LEU A N 1
ATOM 701 C CA . LEU A 1 88 ? 4.453 13.117 1.743 1 97.75 88 LEU A CA 1
ATOM 702 C C . LEU A 1 88 ? 3.336 13.977 1.157 1 97.75 88 LEU A C 1
ATOM 704 O O . LEU A 1 88 ? 2.566 14.594 1.897 1 97.75 88 LEU A O 1
ATOM 708 N N . PHE A 1 89 ? 3.309 14.039 -0.172 1 97.06 89 PHE A N 1
ATOM 709 C CA . PHE A 1 89 ? 2.279 14.789 -0.875 1 97.06 89 PHE A CA 1
ATOM 710 C C . PHE A 1 89 ? 1.488 13.883 -1.811 1 97.06 89 PHE A C 1
ATOM 712 O O . PHE A 1 89 ? 2.072 13.125 -2.586 1 97.06 89 PHE A O 1
ATOM 719 N N . PHE A 1 90 ? 0.214 13.891 -1.751 1 96.69 90 PHE A N 1
ATOM 720 C CA . PHE A 1 90 ? -0.661 13.156 -2.658 1 96.69 90 PHE A CA 1
ATOM 721 C C . PHE A 1 90 ? -2.035 13.805 -2.734 1 96.69 90 PHE A C 1
ATOM 723 O O . PHE A 1 90 ? -2.418 14.562 -1.841 1 96.69 90 PHE A O 1
ATOM 730 N N . LYS A 1 91 ? -2.727 13.555 -3.777 1 95.19 91 LYS A N 1
ATOM 731 C CA . LYS A 1 91 ? -4.113 13.992 -3.922 1 95.19 91 LYS A CA 1
ATOM 732 C C . LYS A 1 91 ? -5.082 12.859 -3.576 1 95.19 91 LYS A C 1
ATOM 734 O O . LYS A 1 91 ? -4.719 11.688 -3.646 1 95.19 91 LYS A O 1
ATOM 739 N N . LYS A 1 92 ? -6.227 13.219 -3.18 1 94.81 92 LYS A N 1
ATOM 740 C CA . LYS A 1 92 ? -7.246 12.219 -2.877 1 94.81 92 LYS A CA 1
ATOM 741 C C . LYS A 1 92 ? -7.492 11.305 -4.07 1 94.81 92 LYS A C 1
ATOM 743 O O . LYS A 1 92 ? -7.793 10.125 -3.9 1 94.81 92 LYS A O 1
ATOM 748 N N . ASP A 1 93 ? -7.324 11.82 -5.285 1 94.19 93 ASP A N 1
ATOM 749 C CA . ASP A 1 93 ? -7.602 11.023 -6.477 1 94.19 93 ASP A CA 1
ATOM 750 C C . ASP A 1 93 ? -6.309 10.609 -7.176 1 94.19 93 ASP A C 1
ATOM 752 O O . ASP A 1 93 ? -6.324 10.234 -8.352 1 94.19 93 ASP A O 1
ATOM 756 N N . SER A 1 94 ? -5.18 10.766 -6.512 1 93.88 94 SER A N 1
ATOM 757 C CA . SER A 1 94 ? -3.877 10.453 -7.082 1 93.88 94 SER A CA 1
ATOM 758 C C . SER A 1 94 ? -3.807 9 -7.531 1 93.88 94 SER A C 1
ATOM 760 O O . SER A 1 94 ? -3.135 8.672 -8.516 1 93.88 94 SER A O 1
ATOM 762 N N . PHE A 1 95 ? -4.52 8.109 -6.855 1 96.06 95 PHE A N 1
ATOM 763 C CA . PHE A 1 95 ? -4.406 6.672 -7.098 1 96.06 95 PHE A CA 1
ATOM 764 C C . PHE A 1 95 ? -5.633 6.152 -7.836 1 96.06 95 PHE A C 1
ATOM 766 O O . PHE A 1 95 ? -5.848 4.941 -7.914 1 96.06 95 PHE A O 1
ATOM 773 N N . GLY A 1 96 ? -6.348 6.988 -8.344 1 93.69 96 GLY A N 1
ATOM 774 C CA . GLY A 1 96 ? -7.641 6.719 -8.953 1 93.69 96 GLY A CA 1
ATOM 775 C C . GLY A 1 96 ? -8.797 7.387 -8.234 1 93.69 96 GLY A C 1
ATOM 776 O O . GLY A 1 96 ? -8.781 7.504 -7.004 1 93.69 96 GLY A O 1
ATOM 777 N N . LYS A 1 97 ? -9.805 7.734 -8.906 1 92.44 97 LYS A N 1
ATOM 778 C CA . LYS A 1 97 ? -10.914 8.531 -8.391 1 92.44 97 LYS A CA 1
ATOM 779 C C . LYS A 1 97 ? -11.609 7.82 -7.238 1 92.44 97 LYS A C 1
ATOM 781 O O . LYS A 1 97 ? -12.102 8.461 -6.309 1 92.44 97 LYS A O 1
ATOM 786 N N . HIS A 1 98 ? -11.625 6.508 -7.277 1 93.38 98 HIS A N 1
ATOM 787 C CA . HIS A 1 98 ? -12.43 5.766 -6.309 1 93.38 98 HIS A CA 1
ATOM 788 C C . HIS A 1 98 ? -11.555 4.879 -5.43 1 93.38 98 HIS A C 1
ATOM 790 O O . HIS A 1 98 ? -12.055 4 -4.73 1 93.38 98 HIS A O 1
ATOM 796 N N . PHE A 1 99 ? -10.289 5.07 -5.461 1 96.94 99 PHE A N 1
ATOM 797 C CA . PHE A 1 99 ? -9.359 4.215 -4.734 1 96.94 99 PHE A CA 1
ATOM 798 C C . PHE A 1 99 ? -9.664 4.238 -3.238 1 96.94 99 PHE A C 1
ATOM 800 O O . PHE A 1 99 ? -9.805 3.186 -2.613 1 96.94 99 PHE A O 1
ATOM 807 N N . PHE A 1 100 ? -9.836 5.449 -2.676 1 96.69 100 PHE A N 1
ATOM 808 C CA . PHE A 1 100 ? -10.023 5.566 -1.236 1 96.69 100 PHE A CA 1
ATOM 809 C C . PHE A 1 100 ? -11.484 5.328 -0.863 1 96.69 100 PHE A C 1
ATOM 811 O O . PHE A 1 100 ? -11.859 5.457 0.304 1 96.69 100 PHE A O 1
ATOM 818 N N . GLU A 1 101 ? -12.305 5 -1.822 1 94.69 101 GLU A N 1
ATOM 819 C CA . GLU A 1 101 ? -13.695 4.617 -1.578 1 94.69 101 GLU A CA 1
ATOM 820 C C . GLU A 1 101 ? -13.852 3.102 -1.531 1 94.69 101 GLU A C 1
ATOM 822 O O . GLU A 1 101 ? -14.93 2.592 -1.22 1 94.69 101 GLU A O 1
ATOM 827 N N . LEU A 1 102 ? -12.805 2.416 -1.878 1 95.75 102 LEU A N 1
ATOM 828 C CA . LEU A 1 102 ? -12.828 0.96 -1.777 1 95.75 102 LEU A CA 1
ATOM 829 C C . LEU A 1 102 ? -13.102 0.518 -0.344 1 95.75 102 LEU A C 1
ATOM 831 O O . LEU A 1 102 ? -12.711 1.203 0.605 1 95.75 102 LEU A O 1
ATOM 835 N N . THR A 1 103 ? -13.742 -0.657 -0.239 1 94.75 103 THR A N 1
ATOM 836 C CA . THR A 1 103 ? -14 -1.224 1.08 1 94.75 103 THR A CA 1
ATOM 837 C C . THR A 1 103 ? -12.688 -1.435 1.84 1 94.75 103 THR A C 1
ATOM 839 O O . THR A 1 103 ? -12.641 -1.249 3.059 1 94.75 103 THR A O 1
ATOM 842 N N . ASP A 1 104 ? -11.633 -1.729 1.133 1 96.12 104 ASP A N 1
ATOM 843 C CA . ASP A 1 104 ? -10.32 -1.979 1.713 1 96.12 104 ASP A CA 1
ATOM 844 C C . ASP A 1 104 ? -9.75 -0.712 2.352 1 96.12 104 ASP A C 1
ATOM 846 O O . ASP A 1 104 ? -8.891 -0.786 3.232 1 96.12 104 ASP A O 1
ATOM 850 N N . MET A 1 105 ? -10.266 0.469 1.948 1 96.69 105 MET A N 1
ATOM 851 C CA . MET A 1 105 ? -9.727 1.746 2.408 1 96.69 105 MET A CA 1
ATOM 852 C C . MET A 1 105 ? -10.727 2.461 3.314 1 96.69 105 MET A C 1
ATOM 854 O O . MET A 1 105 ? -10.594 3.66 3.566 1 96.69 105 MET A O 1
ATOM 858 N N . ALA A 1 106 ? -11.727 1.801 3.787 1 94.19 106 ALA A N 1
ATOM 859 C CA . ALA A 1 106 ? -12.852 2.406 4.492 1 94.19 106 ALA A CA 1
ATOM 860 C C . ALA A 1 106 ? -12.375 3.195 5.711 1 94.19 106 ALA A C 1
ATOM 862 O O . ALA A 1 106 ? -12.922 4.258 6.02 1 94.19 106 ALA A O 1
ATOM 863 N N . GLU A 1 107 ? -11.383 2.758 6.348 1 93.44 107 GLU A N 1
ATOM 864 C CA . GLU A 1 107 ? -10.922 3.369 7.59 1 93.44 107 GLU A CA 1
ATOM 865 C C . GLU A 1 107 ? -10.242 4.711 7.324 1 93.44 107 GLU A C 1
ATOM 867 O O . GLU A 1 107 ? -10.055 5.512 8.242 1 93.44 107 GLU A O 1
ATOM 872 N N . THR A 1 108 ? -9.859 4.988 6.07 1 96.31 108 THR A N 1
ATOM 873 C CA . THR A 1 108 ? -9.172 6.234 5.758 1 96.31 108 THR A CA 1
ATOM 874 C C . THR A 1 108 ? -10.148 7.406 5.758 1 96.31 108 THR A C 1
ATOM 876 O O . THR A 1 108 ? -9.742 8.562 5.676 1 96.31 108 THR A O 1
ATOM 879 N N . LYS A 1 109 ? -11.406 7.125 5.852 1 95.31 109 LYS A N 1
ATOM 880 C CA . LYS A 1 109 ? -12.43 8.164 5.836 1 95.31 109 LYS A CA 1
ATOM 881 C C . LYS A 1 109 ? -12.195 9.18 6.949 1 95.31 109 LYS A C 1
ATOM 883 O O . LYS A 1 109 ? -12.359 10.391 6.742 1 95.31 109 LYS A O 1
ATOM 888 N N . GLU A 1 110 ? -11.836 8.695 8.109 1 94.69 110 GLU A N 1
ATOM 889 C CA . GLU A 1 110 ? -11.594 9.57 9.25 1 94.69 110 GLU A CA 1
ATOM 890 C C . GLU A 1 110 ? -10.398 10.484 9 1 94.69 110 GLU A C 1
ATOM 892 O O . GLU A 1 110 ? -10.406 11.648 9.398 1 94.69 110 GLU A O 1
ATOM 897 N N . PHE A 1 111 ? -9.43 9.945 8.391 1 97.62 111 PHE A N 1
ATOM 898 C CA . PHE A 1 111 ? -8.258 10.734 8.023 1 97.62 111 PHE A CA 1
ATOM 899 C C . PHE A 1 111 ? -8.656 11.898 7.117 1 97.62 111 PHE A C 1
ATOM 901 O O . PHE A 1 111 ? -8.266 13.039 7.352 1 97.62 111 PHE A O 1
ATOM 908 N N . PHE A 1 112 ? -9.438 11.594 6.109 1 97.06 112 PHE A N 1
ATOM 909 C CA . PHE A 1 112 ? -9.789 12.602 5.117 1 97.06 112 PHE A CA 1
ATOM 910 C C . PHE A 1 112 ? -10.727 13.641 5.715 1 97.06 112 PHE A C 1
ATOM 912 O O . PHE A 1 112 ? -10.617 14.836 5.418 1 97.06 112 PHE A O 1
ATOM 919 N N . LYS A 1 113 ? -11.609 13.188 6.539 1 95.44 113 LYS A N 1
ATOM 920 C CA . LYS A 1 113 ? -12.492 14.125 7.227 1 95.44 113 LYS A CA 1
ATOM 921 C C . LYS A 1 113 ? -11.703 15.094 8.102 1 95.44 113 LYS A C 1
ATOM 923 O O . LYS A 1 113 ? -11.922 16.297 8.047 1 95.44 113 LYS A O 1
ATOM 928 N N . GLY A 1 114 ? -10.773 14.562 8.836 1 95.69 114 GLY A N 1
ATOM 929 C CA . GLY A 1 114 ? -9.969 15.383 9.734 1 95.69 114 GLY A CA 1
ATOM 930 C C . GLY A 1 114 ? -9 16.297 9 1 95.69 114 GLY A C 1
ATOM 931 O O . GLY A 1 114 ? -8.719 17.406 9.453 1 95.69 114 GLY A O 1
ATOM 932 N N . SER A 1 115 ? -8.516 15.836 7.898 1 96.5 115 SER A N 1
ATOM 933 C CA . SER A 1 115 ? -7.488 16.562 7.16 1 96.5 115 SER A CA 1
ATOM 934 C C . SER A 1 115 ? -8.031 17.891 6.625 1 96.5 115 SER A C 1
ATOM 936 O O . SER A 1 115 ? -7.258 18.812 6.332 1 96.5 115 SER A O 1
ATOM 938 N N . GLU A 1 116 ? -9.344 18.062 6.539 1 95.62 116 GLU A N 1
ATOM 939 C CA . GLU A 1 116 ? -9.961 19.281 6.016 1 95.62 116 GLU A CA 1
ATOM 940 C C . GLU A 1 116 ? -9.602 20.5 6.867 1 95.62 116 GLU A C 1
ATOM 942 O O . GLU A 1 116 ? -9.5 21.609 6.355 1 95.62 116 GLU A O 1
ATOM 947 N N . TYR A 1 117 ? -9.398 20.266 8.133 1 96.81 117 TYR A N 1
ATOM 948 C CA . TYR A 1 117 ? -9.039 21.344 9.047 1 96.81 117 TYR A CA 1
ATOM 949 C C . TYR A 1 117 ? -7.578 21.234 9.469 1 96.81 117 TYR A C 1
ATOM 951 O O . TYR A 1 117 ? -7.121 21.984 10.344 1 96.81 117 TYR A O 1
ATOM 959 N N . GLY A 1 118 ? -6.871 20.312 8.797 1 98.25 118 GLY A N 1
ATOM 960 C CA . GLY A 1 118 ? -5.539 20 9.281 1 98.25 118 GLY A CA 1
ATOM 961 C C . GLY A 1 118 ? -5.543 19.219 10.578 1 98.25 118 GLY A C 1
ATOM 962 O O . GLY A 1 118 ? -6.484 19.328 11.367 1 98.25 118 GLY A O 1
ATOM 963 N N . LEU A 1 119 ? -4.48 18.391 10.766 1 98.56 119 LEU A N 1
ATOM 964 C CA . LEU A 1 119 ? -4.391 17.578 11.977 1 98.56 119 LEU A CA 1
ATOM 965 C C . LEU A 1 119 ? -2.982 17.625 12.555 1 98.56 119 LEU A C 1
ATOM 967 O O . LEU A 1 119 ? -1.998 17.594 11.812 1 98.56 119 LEU A O 1
ATOM 971 N N . LYS A 1 120 ? -2.947 17.781 13.82 1 98.56 120 LYS A N 1
ATOM 972 C CA . LYS A 1 120 ? -1.759 17.422 14.586 1 98.56 120 LYS A CA 1
ATOM 973 C C . LYS A 1 120 ? -1.951 16.078 15.289 1 98.56 120 LYS A C 1
ATOM 975 O O . LYS A 1 120 ? -2.838 15.938 16.141 1 98.56 120 LYS A O 1
ATOM 980 N N . VAL A 1 121 ? -1.156 15.141 14.938 1 98.75 121 VAL A N 1
ATOM 981 C CA . VAL A 1 121 ? -1.296 13.789 15.484 1 98.75 121 VAL A CA 1
ATOM 982 C C . VAL A 1 121 ? -0.734 13.75 16.906 1 98.75 121 VAL A C 1
ATOM 984 O O . VAL A 1 121 ? 0.365 14.25 17.156 1 98.75 121 VAL A O 1
ATOM 987 N N . LEU A 1 122 ? -1.49 13.125 17.844 1 98.31 122 LEU A N 1
ATOM 988 C CA . LEU A 1 122 ? -1.117 13.172 19.25 1 98.31 122 LEU A CA 1
ATOM 989 C C . LEU A 1 122 ? -0.677 11.797 19.75 1 98.31 122 LEU A C 1
ATOM 991 O O . LEU A 1 122 ? 0.059 11.695 20.734 1 98.31 122 LEU A O 1
ATOM 995 N N . SER A 1 123 ? -1.145 10.773 19.109 1 98.5 123 SER A N 1
ATOM 996 C CA . SER A 1 123 ? -0.791 9.422 19.547 1 98.5 123 SER A CA 1
ATOM 997 C C . SER A 1 123 ? -0.218 8.609 18.391 1 98.5 123 SER A C 1
ATOM 999 O O . SER A 1 123 ? -0.295 9.031 17.234 1 98.5 123 SER A O 1
ATOM 1001 N N . LYS A 1 124 ? 0.469 7.496 18.734 1 98.19 124 LYS A N 1
ATOM 1002 C CA . LYS A 1 124 ? 1.083 6.578 17.781 1 98.19 124 LYS A CA 1
ATOM 1003 C C . LYS A 1 124 ? 2.207 7.262 17.016 1 98.19 124 LYS A C 1
ATOM 1005 O O . LYS A 1 124 ? 2.506 6.883 15.875 1 98.19 124 LYS A O 1
ATOM 1010 N N . LYS A 1 125 ? 2.783 8.266 17.578 1 98.56 125 LYS A N 1
ATOM 1011 C CA . LYS A 1 125 ? 3.801 9.055 16.906 1 98.56 125 LYS A CA 1
ATOM 1012 C C . LYS A 1 125 ? 5.047 8.227 16.609 1 98.56 125 LYS A C 1
ATOM 1014 O O . LYS A 1 125 ? 5.66 8.367 15.547 1 98.56 125 LYS A O 1
ATOM 1019 N N . GLN A 1 126 ? 5.395 7.414 17.547 1 98.38 126 GLN A N 1
ATOM 1020 C CA . GLN A 1 126 ? 6.582 6.59 17.359 1 98.38 126 GLN A CA 1
ATOM 1021 C C . GLN A 1 126 ? 6.422 5.641 16.172 1 98.38 126 GLN A C 1
ATOM 1023 O O . GLN A 1 126 ? 7.348 5.457 15.391 1 98.38 126 GLN A O 1
ATOM 1028 N N . LYS A 1 127 ? 5.254 5.023 16.094 1 98.56 127 LYS A N 1
ATOM 1029 C CA . LYS A 1 127 ? 4.977 4.102 14.992 1 98.56 127 LYS A CA 1
ATOM 1030 C C . LYS A 1 127 ? 4.992 4.824 13.648 1 98.56 127 LYS A C 1
ATOM 1032 O O . LYS A 1 127 ? 5.543 4.316 12.664 1 98.56 127 LYS A O 1
ATOM 1037 N N . ILE A 1 128 ? 4.422 5.977 13.609 1 98.81 128 ILE A N 1
ATOM 1038 C CA . ILE A 1 128 ? 4.375 6.762 12.383 1 98.81 128 ILE A CA 1
ATOM 1039 C C . ILE A 1 128 ? 5.785 7.227 12.008 1 98.81 128 ILE A C 1
ATOM 1041 O O . ILE A 1 128 ? 6.18 7.156 10.844 1 98.81 128 ILE A O 1
ATOM 1045 N N . THR A 1 129 ? 6.508 7.648 13 1 98.81 129 THR A N 1
ATOM 1046 C CA . THR A 1 129 ? 7.883 8.078 12.781 1 98.81 129 THR A CA 1
ATOM 1047 C C . THR A 1 129 ? 8.719 6.941 12.211 1 98.81 129 THR A C 1
ATOM 1049 O O . THR A 1 129 ? 9.539 7.16 11.312 1 98.81 129 THR A O 1
ATOM 1052 N N . LYS A 1 130 ? 8.5 5.785 12.719 1 98.56 130 LYS A N 1
ATOM 1053 C CA . LYS A 1 130 ? 9.211 4.621 12.203 1 98.56 130 LYS A CA 1
ATOM 1054 C C . LYS A 1 130 ? 8.93 4.41 10.719 1 98.56 130 LYS A C 1
ATOM 1056 O O . LYS A 1 130 ? 9.82 4.031 9.961 1 98.56 130 LYS A O 1
ATOM 1061 N N . GLN A 1 131 ? 7.711 4.562 10.297 1 98.56 131 GLN A N 1
ATOM 1062 C CA . GLN A 1 131 ? 7.379 4.469 8.883 1 98.56 131 GLN A CA 1
ATOM 1063 C C . GLN A 1 131 ? 8.094 5.543 8.07 1 98.56 131 GLN A C 1
ATOM 1065 O O . GLN A 1 131 ? 8.664 5.258 7.016 1 98.56 131 GLN A O 1
ATOM 1070 N N . PHE A 1 132 ? 8.117 6.773 8.562 1 98.69 132 PHE A N 1
ATOM 1071 C CA . PHE A 1 132 ? 8.766 7.879 7.875 1 98.69 132 PHE A CA 1
ATOM 1072 C C . PHE A 1 132 ? 10.25 7.598 7.68 1 98.69 132 PHE A C 1
ATOM 1074 O O . PHE A 1 132 ? 10.82 7.93 6.637 1 98.69 132 PHE A O 1
ATOM 1081 N N . ASN A 1 133 ? 10.812 7.016 8.633 1 98.19 133 ASN A N 1
ATOM 1082 C CA . ASN A 1 133 ? 12.25 6.766 8.602 1 98.19 133 ASN A CA 1
ATOM 1083 C C . ASN A 1 133 ? 12.625 5.797 7.484 1 98.19 133 ASN A C 1
ATOM 1085 O O . ASN A 1 133 ? 13.789 5.738 7.07 1 98.19 133 ASN A O 1
ATOM 1089 N N . LYS A 1 134 ? 11.68 5.094 6.965 1 97.88 134 LYS A N 1
ATOM 1090 C CA . LYS A 1 134 ? 11.953 4.117 5.914 1 97.88 134 LYS A CA 1
ATOM 1091 C C . LYS A 1 134 ? 11.883 4.766 4.535 1 97.88 134 LYS A C 1
ATOM 1093 O O . LYS A 1 134 ? 12.406 4.215 3.561 1 97.88 134 LYS A O 1
ATOM 1098 N N . LEU A 1 135 ? 11.273 5.887 4.469 1 98.19 135 LEU A N 1
ATOM 1099 C CA . LEU A 1 135 ? 10.875 6.465 3.191 1 98.19 135 LEU A CA 1
ATOM 1100 C C . LEU A 1 135 ? 12.102 6.797 2.34 1 98.19 135 LEU A C 1
ATOM 1102 O O . LEU A 1 135 ? 12.094 6.574 1.127 1 98.19 135 LEU A O 1
ATOM 1106 N N . SER A 1 136 ? 13.141 7.285 2.898 1 96.62 136 SER A N 1
ATOM 1107 C CA . SER A 1 136 ? 14.305 7.766 2.154 1 96.62 136 SER A CA 1
ATOM 1108 C C . SER A 1 136 ? 15 6.625 1.427 1 96.62 136 SER A C 1
ATOM 1110 O O . SER A 1 136 ? 15.695 6.848 0.43 1 96.62 136 SER A O 1
ATOM 1112 N N . HIS A 1 137 ? 14.797 5.379 1.839 1 97 137 HIS A N 1
ATOM 1113 C CA . HIS A 1 137 ? 15.484 4.238 1.248 1 97 137 HIS A CA 1
ATOM 1114 C C . HIS A 1 137 ? 14.531 3.377 0.432 1 97 137 HIS A C 1
ATOM 1116 O O . HIS A 1 137 ? 14.922 2.34 -0.105 1 97 137 HIS A O 1
ATOM 1122 N N . GLN A 1 138 ? 13.414 3.807 0.319 1 97.38 138 GLN A N 1
ATOM 1123 C CA . GLN A 1 138 ? 12.383 3.02 -0.353 1 97.38 138 GLN A CA 1
ATOM 1124 C C . GLN A 1 138 ? 12.211 3.461 -1.804 1 97.38 138 GLN A C 1
ATOM 1126 O O . GLN A 1 138 ? 12.406 4.633 -2.129 1 97.38 138 GLN A O 1
ATOM 1131 N N . ASN A 1 139 ? 11.891 2.492 -2.664 1 96.5 139 ASN A N 1
ATOM 1132 C CA . ASN A 1 139 ? 11.484 2.855 -4.02 1 96.5 139 ASN A CA 1
ATOM 1133 C C . ASN A 1 139 ? 10.039 3.328 -4.062 1 96.5 139 ASN A C 1
ATOM 1135 O O . ASN A 1 139 ? 9.375 3.424 -3.027 1 96.5 139 ASN A O 1
ATOM 1139 N N . LYS A 1 140 ? 9.508 3.637 -5.191 1 97 140 LYS A N 1
ATOM 1140 C CA . LYS A 1 140 ? 8.219 4.309 -5.324 1 97 140 LYS A CA 1
ATOM 1141 C C . LYS A 1 140 ? 7.082 3.402 -4.855 1 97 140 LYS A C 1
ATOM 1143 O O . LYS A 1 140 ? 6.156 3.859 -4.18 1 97 140 LYS A O 1
ATOM 1148 N N . ILE A 1 141 ? 7.113 2.066 -5.215 1 97.75 141 ILE A N 1
ATOM 1149 C CA . ILE A 1 141 ? 6.062 1.146 -4.789 1 97.75 141 ILE A CA 1
ATOM 1150 C C . ILE A 1 141 ? 6.055 1.042 -3.266 1 97.75 141 ILE A C 1
ATOM 1152 O O . ILE A 1 141 ? 4.996 1.106 -2.639 1 97.75 141 ILE A O 1
ATOM 1156 N N . GLU A 1 142 ? 7.191 0.927 -2.74 1 97.88 142 GLU A N 1
ATOM 1157 C CA . GLU A 1 142 ? 7.324 0.818 -1.291 1 97.88 142 GLU A CA 1
ATOM 1158 C C . GLU A 1 142 ? 6.816 2.078 -0.594 1 97.88 142 GLU A C 1
ATOM 1160 O O . GLU A 1 142 ? 6.23 2.002 0.488 1 97.88 142 GLU A O 1
ATOM 1165 N N . ARG A 1 143 ? 7.082 3.209 -1.157 1 98.44 143 ARG A N 1
ATOM 1166 C CA . ARG A 1 143 ? 6.625 4.461 -0.565 1 98.44 143 ARG A CA 1
ATOM 1167 C C . ARG A 1 143 ? 5.102 4.527 -0.536 1 98.44 143 ARG A C 1
ATOM 1169 O O . ARG A 1 143 ? 4.516 5.031 0.425 1 98.44 143 ARG A O 1
ATOM 1176 N N . VAL A 1 144 ? 4.473 4.055 -1.604 1 98.56 144 VAL A N 1
ATOM 1177 C CA . VAL A 1 144 ? 3.012 4.02 -1.605 1 98.56 144 VAL A CA 1
ATOM 1178 C C . VAL A 1 144 ? 2.516 3.084 -0.503 1 98.56 144 VAL A C 1
ATOM 1180 O O . VAL A 1 144 ? 1.554 3.4 0.199 1 98.56 144 VAL A O 1
ATOM 1183 N N . ALA A 1 145 ? 3.168 1.938 -0.367 1 98.62 145 ALA A N 1
ATOM 1184 C CA . ALA A 1 145 ? 2.816 1.022 0.717 1 98.62 145 ALA A CA 1
ATOM 1185 C C . ALA A 1 145 ? 2.967 1.7 2.076 1 98.62 145 ALA A C 1
ATOM 1187 O O . ALA A 1 145 ? 2.096 1.569 2.939 1 98.62 145 ALA A O 1
ATOM 1188 N N . THR A 1 146 ? 4.051 2.408 2.27 1 98.69 146 THR A N 1
ATOM 1189 C CA . THR A 1 146 ? 4.312 3.115 3.518 1 98.69 146 THR A CA 1
ATOM 1190 C C . THR A 1 146 ? 3.268 4.199 3.756 1 98.69 146 THR A C 1
ATOM 1192 O O . THR A 1 146 ? 2.809 4.391 4.883 1 98.69 146 THR A O 1
ATOM 1195 N N . LEU A 1 147 ? 2.887 4.922 2.732 1 98.75 147 LEU A N 1
ATOM 1196 C CA . LEU A 1 147 ? 1.82 5.91 2.861 1 98.75 147 LEU A CA 1
ATOM 1197 C C . LEU A 1 147 ? 0.552 5.27 3.414 1 98.75 147 LEU A C 1
ATOM 1199 O O . LEU A 1 147 ? -0.074 5.809 4.328 1 98.75 147 LEU A O 1
ATOM 1203 N N . LEU A 1 148 ? 0.176 4.102 2.836 1 98.62 148 LEU A N 1
ATOM 1204 C CA . LEU A 1 148 ? -1.041 3.432 3.279 1 98.62 148 LEU A CA 1
ATOM 1205 C C . LEU A 1 148 ? -0.951 3.064 4.758 1 98.62 148 LEU A C 1
ATOM 1207 O O . LEU A 1 148 ? -1.931 3.197 5.496 1 98.62 148 LEU A O 1
ATOM 1211 N N . LYS A 1 149 ? 0.193 2.641 5.184 1 98.44 149 LYS A N 1
ATOM 1212 C CA . LYS A 1 149 ? 0.394 2.322 6.594 1 98.44 149 LYS A CA 1
ATOM 1213 C C . LYS A 1 149 ? 0.268 3.568 7.465 1 98.44 149 LYS A C 1
ATOM 1215 O O . LYS A 1 149 ? -0.333 3.523 8.539 1 98.44 149 LYS A O 1
ATOM 1220 N N . ILE A 1 150 ? 0.83 4.645 7 1 98.81 150 ILE A N 1
ATOM 1221 C CA . ILE A 1 150 ? 0.774 5.906 7.73 1 98.81 150 ILE A CA 1
ATOM 1222 C C . ILE A 1 150 ? -0.674 6.379 7.832 1 98.81 150 ILE A C 1
ATOM 1224 O O . ILE A 1 150 ? -1.13 6.773 8.906 1 98.81 150 ILE A O 1
ATOM 1228 N N . LEU A 1 151 ? -1.391 6.324 6.711 1 98.75 151 LEU A N 1
ATOM 1229 C CA . LEU A 1 151 ? -2.799 6.703 6.715 1 98.75 151 LEU A CA 1
ATOM 1230 C C . LEU A 1 151 ? -3.59 5.855 7.707 1 98.75 151 LEU A C 1
ATOM 1232 O O . LEU A 1 151 ? -4.438 6.375 8.438 1 98.75 151 LEU A O 1
ATOM 1236 N N . ASN A 1 152 ? -3.301 4.555 7.695 1 98.06 152 ASN A N 1
ATOM 1237 C CA . ASN A 1 152 ? -3.961 3.646 8.625 1 98.06 152 ASN A CA 1
ATOM 1238 C C . ASN A 1 152 ? -3.693 4.039 10.078 1 98.06 152 ASN A C 1
ATOM 1240 O O . ASN A 1 152 ? -4.613 4.07 10.898 1 98.06 152 ASN A O 1
ATOM 1244 N N . LEU A 1 153 ? -2.471 4.344 10.422 1 98.44 153 LEU A N 1
ATOM 1245 C CA . LEU A 1 153 ? -2.078 4.711 11.773 1 98.44 153 LEU A CA 1
ATOM 1246 C C . LEU A 1 153 ? -2.729 6.023 12.195 1 98.44 153 LEU A C 1
ATOM 1248 O O . LEU A 1 153 ? -3.264 6.137 13.297 1 98.44 153 LEU A O 1
ATOM 1252 N N . ILE A 1 154 ? -2.75 7.039 11.312 1 98.69 154 ILE A N 1
ATOM 1253 C CA . ILE A 1 154 ? -3.303 8.344 11.633 1 98.69 154 ILE A CA 1
ATOM 1254 C C . ILE A 1 154 ? -4.812 8.234 11.82 1 98.69 154 ILE A C 1
ATOM 1256 O O . ILE A 1 154 ? -5.391 8.898 12.688 1 98.69 154 ILE A O 1
ATOM 1260 N N . SER A 1 155 ? -5.453 7.383 11.008 1 97.75 155 SER A N 1
ATOM 1261 C CA . SER A 1 155 ? -6.902 7.227 11.055 1 97.75 155 SER A CA 1
ATOM 1262 C C . SER A 1 155 ? -7.359 6.742 12.422 1 97.75 155 SER A C 1
ATOM 1264 O O . SER A 1 155 ? -8.492 6.996 12.828 1 97.75 155 SER A O 1
ATOM 1266 N N . THR A 1 156 ? -6.516 6.066 13.156 1 96.38 156 THR A N 1
ATOM 1267 C CA . THR A 1 156 ? -6.91 5.516 14.445 1 96.38 156 THR A CA 1
ATOM 1268 C C . THR A 1 156 ? -6.18 6.227 15.578 1 96.38 156 THR A C 1
ATOM 1270 O O . THR A 1 156 ? -6.297 5.836 16.75 1 96.38 156 THR A O 1
ATOM 1273 N N . ALA A 1 157 ? -5.379 7.199 15.297 1 97.94 157 ALA A N 1
ATOM 1274 C CA . ALA A 1 157 ? -4.645 7.965 16.297 1 97.94 157 ALA A CA 1
ATOM 1275 C C . ALA A 1 157 ? -5.504 9.094 16.875 1 97.94 157 ALA A C 1
ATOM 1277 O O . ALA A 1 157 ? -6.457 9.539 16.234 1 97.94 157 ALA A O 1
ATOM 1278 N N . GLU A 1 158 ? -5.199 9.484 18.047 1 98.19 158 GLU A N 1
ATOM 1279 C CA . GLU A 1 158 ? -5.73 10.742 18.562 1 98.19 158 GLU A CA 1
ATOM 1280 C C . GLU A 1 158 ? -5.098 11.938 17.859 1 98.19 158 GLU A C 1
ATOM 1282 O O . GLU A 1 158 ? -3.9 11.938 17.578 1 98.19 158 GLU A O 1
ATOM 1287 N N . SER A 1 159 ? -5.906 12.852 17.484 1 98 159 SER A N 1
ATOM 1288 C CA . SER A 1 159 ? -5.414 14.055 16.812 1 98 159 SER A CA 1
ATOM 1289 C C . SER A 1 159 ? -6.207 15.281 17.25 1 98 159 SER A C 1
ATOM 1291 O O . SER A 1 159 ? -7.25 15.164 17.891 1 98 159 SER A O 1
ATOM 1293 N N . THR A 1 160 ? -5.699 16.484 17.031 1 97.12 160 THR A N 1
ATOM 1294 C CA . THR A 1 160 ? -6.387 17.75 17.219 1 97.12 160 THR A CA 1
ATOM 1295 C C . THR A 1 160 ? -6.363 18.578 15.938 1 97.12 160 THR A C 1
ATOM 1297 O O . THR A 1 160 ? -5.383 18.547 15.195 1 97.12 160 THR A O 1
ATOM 1300 N N . PRO A 1 161 ? -7.473 19.25 15.688 1 97.69 161 PRO A N 1
ATOM 1301 C CA . PRO A 1 161 ? -7.488 20.094 14.484 1 97.69 161 PRO A CA 1
ATOM 1302 C C . PRO A 1 161 ? -6.473 21.234 14.547 1 97.69 161 PRO A C 1
ATOM 1304 O O . PRO A 1 161 ? -6.156 21.719 15.633 1 97.69 161 PRO A O 1
ATOM 1307 N N . LEU A 1 162 ? -6.004 21.609 13.375 1 97.69 162 LEU A N 1
ATOM 1308 C CA . LEU A 1 162 ? -5.047 22.703 13.266 1 97.69 162 LEU A CA 1
ATOM 1309 C C . LEU A 1 162 ? -5.754 24.016 12.914 1 97.69 162 LEU A C 1
ATOM 1311 O O . LEU A 1 162 ? -5.129 25.078 12.898 1 97.69 162 LEU A O 1
ATOM 1315 N N . SER A 1 163 ? -7.027 23.922 12.594 1 96.69 163 SER A N 1
ATOM 1316 C CA . SER A 1 163 ? -7.852 25.094 12.305 1 96.69 163 SER A CA 1
ATOM 1317 C C . SER A 1 163 ? -9.281 24.891 12.789 1 96.69 163 SER A C 1
ATOM 1319 O O . SER A 1 163 ? -9.695 23.766 13.086 1 96.69 163 SER A O 1
ATOM 1321 N N . SER A 1 164 ? -9.969 25.969 12.992 1 94 164 SER A N 1
ATOM 1322 C CA . SER A 1 164 ? -11.359 25.922 13.43 1 94 164 SER A CA 1
ATOM 1323 C C . SER A 1 164 ? -12.312 26.297 12.297 1 94 164 SER A C 1
ATOM 1325 O O . SER A 1 164 ? -13.508 26.016 12.367 1 94 164 SER A O 1
ATOM 1327 N N . PHE A 1 165 ? -11.773 26.875 11.305 1 93.12 165 PHE A N 1
ATOM 1328 C CA . PHE A 1 165 ? -12.57 27.344 10.172 1 93.12 165 PHE A CA 1
ATOM 1329 C C . PHE A 1 165 ? -11.758 27.328 8.891 1 93.12 165 PHE A C 1
ATOM 1331 O O . PHE A 1 165 ? -10.578 27.688 8.891 1 93.12 165 PHE A O 1
ATOM 1338 N N . VAL A 1 166 ? -12.43 26.828 7.867 1 92.5 166 VAL A N 1
ATOM 1339 C CA . VAL A 1 166 ? -11.828 26.844 6.539 1 92.5 166 VAL A CA 1
ATO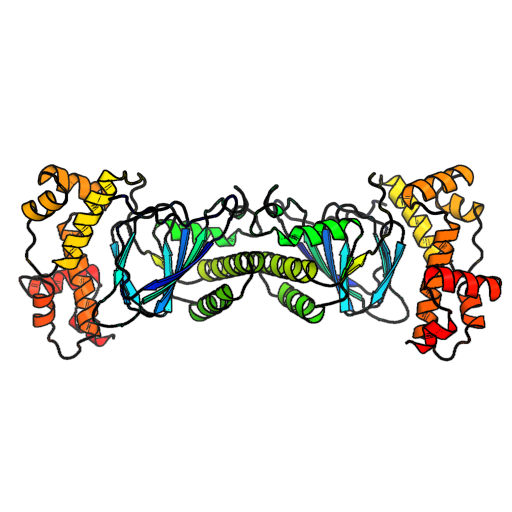M 1340 C C . VAL A 1 166 ? -12.789 27.453 5.531 1 92.5 166 VAL A C 1
ATOM 1342 O O . VAL A 1 166 ? -13.898 26.953 5.332 1 92.5 166 VAL A O 1
ATOM 1345 N N . TYR A 1 167 ? -12.266 28.562 4.969 1 89.81 167 TYR A N 1
ATOM 1346 C CA . TYR A 1 167 ? -13.039 29.156 3.887 1 89.81 167 TYR A CA 1
ATOM 1347 C C . TYR A 1 167 ? -12.867 28.375 2.594 1 89.81 167 TYR A C 1
ATOM 1349 O O . TYR A 1 167 ? -11.742 28.141 2.145 1 89.81 167 TYR A O 1
ATOM 1357 N N . LYS A 1 168 ? -13.961 28.031 1.905 1 88.94 168 LYS A N 1
ATOM 1358 C CA . LYS A 1 168 ? -13.953 27.062 0.813 1 88.94 168 LYS A CA 1
ATOM 1359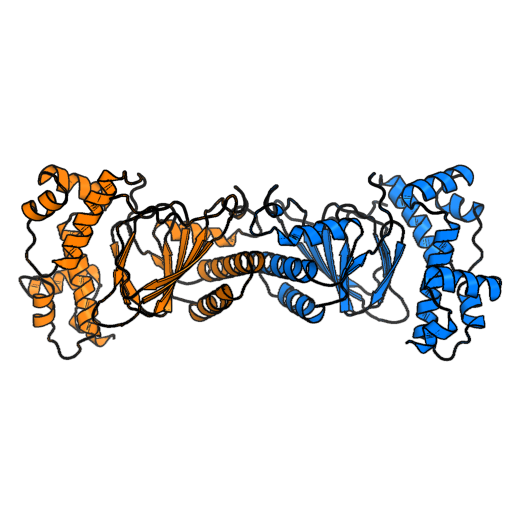 C C . LYS A 1 168 ? -13.375 27.672 -0.459 1 88.94 168 LYS A C 1
ATOM 1361 O O . LYS A 1 168 ? -12.82 26.953 -1.3 1 88.94 168 LYS A O 1
ATOM 1366 N N . LYS A 1 169 ? -13.477 29.016 -0.575 1 90.06 169 LYS A N 1
ATOM 1367 C CA . LYS A 1 169 ? -12.961 29.625 -1.793 1 90.06 169 LYS A CA 1
ATOM 1368 C C . LYS A 1 169 ? -11.438 29.719 -1.765 1 90.06 169 LYS A C 1
ATOM 1370 O O . LYS A 1 169 ? -10.859 30.219 -0.801 1 90.06 169 LYS A O 1
ATOM 1375 N N . ARG A 1 170 ? -10.773 29.344 -2.818 1 88.31 170 ARG A N 1
ATOM 1376 C CA . ARG A 1 170 ? -9.32 29.359 -2.961 1 88.31 170 ARG A CA 1
ATOM 1377 C C . ARG A 1 170 ? -8.805 30.797 -3.1 1 88.31 170 ARG A C 1
ATOM 1379 O O . ARG A 1 170 ? -9.516 31.656 -3.617 1 88.31 170 ARG A O 1
ATOM 1386 N N . TYR A 1 171 ? -7.613 30.938 -2.701 1 90 171 TYR A N 1
ATOM 1387 C CA . TYR A 1 171 ? -6.984 32.25 -2.869 1 90 171 TYR A CA 1
ATOM 1388 C C . TYR A 1 171 ? -6.605 32.469 -4.324 1 90 171 TYR A C 1
ATOM 1390 O O . TYR A 1 171 ? -6.082 31.578 -4.992 1 90 171 TYR A O 1
ATOM 1398 N N . THR A 1 172 ? -6.922 33.688 -4.82 1 89.88 172 THR A N 1
ATOM 1399 C CA . THR A 1 172 ? -6.184 34.125 -5.992 1 89.88 172 THR A CA 1
ATOM 1400 C C . THR A 1 172 ? -4.758 34.531 -5.613 1 89.88 172 THR A C 1
ATOM 1402 O O . THR A 1 172 ? -4.426 34.625 -4.43 1 89.88 172 THR A O 1
ATOM 1405 N N . ASP A 1 173 ? -3.975 34.75 -6.613 1 87.62 173 ASP A N 1
ATOM 1406 C CA . ASP A 1 173 ? -2.598 35.125 -6.34 1 87.62 173 ASP A CA 1
ATOM 1407 C C . ASP A 1 173 ? -2.553 36.438 -5.52 1 87.62 173 ASP A C 1
ATOM 1409 O O . ASP A 1 173 ? -1.812 36.531 -4.539 1 87.62 173 ASP A O 1
ATOM 1413 N N . ASP A 1 174 ? -3.334 37.312 -5.883 1 90.5 174 ASP A N 1
ATOM 1414 C CA . ASP A 1 174 ? -3.363 38.625 -5.199 1 90.5 174 ASP A CA 1
ATOM 1415 C C . ASP A 1 174 ? -3.875 38.469 -3.768 1 90.5 174 ASP A C 1
ATOM 1417 O O . ASP A 1 174 ? -3.336 39.094 -2.844 1 90.5 174 ASP A O 1
ATOM 1421 N N . GLU A 1 175 ? -4.871 37.688 -3.578 1 91.62 175 GLU A N 1
ATOM 1422 C CA . GLU A 1 175 ? -5.414 37.438 -2.248 1 91.62 175 GLU A CA 1
ATOM 1423 C C . GLU A 1 175 ? -4.398 36.719 -1.355 1 91.62 175 GLU A C 1
ATOM 1425 O O . GLU A 1 175 ? -4.273 37.062 -0.172 1 91.62 175 GLU A O 1
ATOM 1430 N N . GLY A 1 176 ? -3.738 35.812 -1.982 1 91 176 GLY A N 1
ATOM 1431 C CA . GLY A 1 176 ? -2.703 35.094 -1.255 1 91 176 GLY A CA 1
ATOM 1432 C C . GLY A 1 176 ? -1.587 35.969 -0.762 1 91 176 GLY A C 1
ATOM 1433 O O . GLY A 1 176 ? -1.157 35.875 0.389 1 91 176 GLY A O 1
ATOM 1434 N N . LYS A 1 177 ? -1.125 36.781 -1.639 1 91.62 177 LYS A N 1
ATOM 1435 C CA . LYS A 1 177 ? -0.073 37.719 -1.271 1 91.62 177 LYS A CA 1
ATOM 1436 C C . LYS A 1 177 ? -0.541 38.656 -0.165 1 91.62 177 LYS A C 1
ATOM 1438 O O . LYS A 1 177 ? 0.199 38.906 0.785 1 91.62 177 LYS A O 1
ATOM 1443 N N . ARG A 1 178 ? -1.729 39.125 -0.308 1 94.12 178 ARG A N 1
ATOM 1444 C CA . ARG A 1 178 ? -2.332 40.031 0.674 1 94.12 178 ARG A CA 1
ATOM 1445 C C . ARG A 1 178 ? -2.379 39.375 2.053 1 94.12 178 ARG A C 1
ATOM 1447 O O . ARG A 1 178 ? -1.938 39.969 3.039 1 94.12 178 ARG A O 1
ATOM 1454 N N . MET A 1 179 ? -2.898 38.219 2.055 1 93.88 179 MET A N 1
ATOM 1455 C CA . MET A 1 179 ? -3.027 37.531 3.332 1 93.88 179 MET A CA 1
ATOM 1456 C C . MET A 1 179 ? -1.657 37.156 3.885 1 93.88 179 MET A C 1
ATOM 1458 O O . MET A 1 179 ? -1.448 37.156 5.102 1 93.88 179 MET A O 1
ATOM 1462 N N . ASN A 1 180 ? -0.777 36.812 3.004 1 93.75 180 ASN A N 1
ATOM 1463 C CA . ASN A 1 180 ? 0.589 36.531 3.439 1 93.75 180 ASN A CA 1
ATOM 1464 C C . ASN A 1 180 ? 1.198 37.719 4.16 1 93.75 180 ASN A C 1
ATOM 1466 O O . ASN A 1 180 ? 1.806 37.562 5.223 1 93.75 180 ASN A O 1
ATOM 1470 N N . ASP A 1 181 ? 1.066 38.812 3.602 1 94.38 181 ASP A N 1
ATOM 1471 C CA . ASP A 1 181 ? 1.615 40.031 4.188 1 94.38 181 ASP A CA 1
ATOM 1472 C C . ASP A 1 181 ? 1.01 40.281 5.566 1 94.38 181 ASP A C 1
ATOM 1474 O O . ASP A 1 181 ? 1.711 40.719 6.484 1 94.38 181 ASP A O 1
ATOM 1478 N N . VAL A 1 182 ? -0.21 40.062 5.664 1 95.75 182 VAL A N 1
ATOM 1479 C CA . VAL A 1 182 ? -0.916 40.25 6.926 1 95.75 182 VAL A CA 1
ATOM 1480 C C . VAL A 1 182 ? -0.377 39.312 7.98 1 95.75 182 VAL A C 1
ATOM 1482 O O . VAL A 1 182 ? -0.026 39.719 9.086 1 95.75 182 VAL A O 1
ATOM 1485 N N . PHE A 1 183 ? -0.307 38.031 7.605 1 93.69 183 PHE A N 1
ATOM 1486 C CA . PHE A 1 183 ? 0.169 37.031 8.547 1 93.69 183 PHE A CA 1
ATOM 1487 C C . PHE A 1 183 ? 1.614 37.312 8.945 1 93.69 183 PHE A C 1
ATOM 1489 O O . PHE A 1 183 ? 1.963 37.219 10.125 1 93.69 183 PHE A O 1
ATOM 1496 N N . GLU A 1 184 ? 2.398 37.625 8.016 1 91.06 184 GLU A N 1
ATOM 1497 C CA . GLU A 1 184 ? 3.805 37.906 8.273 1 91.06 184 GLU A CA 1
ATOM 1498 C C . GLU A 1 184 ? 3.957 39.094 9.234 1 91.06 184 GLU A C 1
ATOM 1500 O O . GLU A 1 184 ? 4.727 39 10.195 1 91.06 184 GLU A O 1
ATOM 1505 N N . TYR A 1 185 ? 3.273 40.062 8.961 1 94.31 185 TYR A N 1
ATOM 1506 C CA . TYR A 1 185 ? 3.348 41.25 9.797 1 94.31 185 TYR A CA 1
ATOM 1507 C C . TYR A 1 185 ? 2.904 40.969 11.227 1 94.31 185 TYR A C 1
ATOM 1509 O O . TYR A 1 185 ? 3.562 41.344 12.188 1 94.31 185 TYR A O 1
ATOM 1517 N N . ALA A 1 186 ? 1.813 40.312 11.312 1 94.38 186 ALA A N 1
ATOM 1518 C CA . ALA A 1 186 ? 1.278 39.969 12.625 1 94.38 186 ALA A CA 1
ATOM 1519 C C . ALA A 1 186 ? 2.258 39.094 13.398 1 94.38 186 ALA A C 1
ATOM 1521 O O . ALA A 1 186 ? 2.465 39.281 14.602 1 94.38 186 ALA A O 1
ATOM 1522 N N . MET A 1 187 ? 2.867 38.156 12.781 1 90.25 187 MET A N 1
ATOM 1523 C CA . MET A 1 187 ? 3.773 37.219 13.438 1 90.25 187 MET A CA 1
ATOM 1524 C C . MET A 1 187 ? 5.094 37.906 13.789 1 90.25 187 MET A C 1
ATOM 1526 O O . MET A 1 187 ? 5.719 37.562 14.797 1 90.25 187 MET A O 1
ATOM 1530 N N . GLU A 1 188 ? 5.453 38.875 13.031 1 90.06 188 GLU A N 1
ATOM 1531 C CA . GLU A 1 188 ? 6.73 39.531 13.242 1 90.06 188 GLU A CA 1
ATOM 1532 C C . GLU A 1 188 ? 6.598 40.656 14.273 1 90.06 188 GLU A C 1
ATOM 1534 O O . GLU A 1 188 ? 7.539 40.938 15.016 1 90.06 188 GLU A O 1
ATOM 1539 N N . LYS A 1 189 ? 5.402 41.25 14.352 1 95 189 LYS A N 1
ATOM 1540 C CA . LYS A 1 189 ? 5.277 42.469 15.133 1 95 189 LYS A CA 1
ATOM 1541 C C . LYS A 1 189 ? 4.211 42.344 16.219 1 95 189 LYS A C 1
ATOM 1543 O O . LYS A 1 189 ? 3.727 43.344 16.75 1 95 189 LYS A O 1
ATOM 1548 N N . PHE A 1 190 ? 3.871 41.156 16.484 1 95.25 190 PHE A N 1
ATOM 1549 C CA . PHE A 1 190 ? 2.768 40.906 17.391 1 95.25 190 PHE A CA 1
ATOM 1550 C C . PHE A 1 190 ? 3.021 41.594 18.734 1 95.25 190 PHE A C 1
ATOM 1552 O O . PHE A 1 190 ? 2.082 41.844 19.484 1 95.25 190 PHE A O 1
ATOM 1559 N N . TYR A 1 191 ? 4.227 41.844 19.125 1 95.81 191 TYR A N 1
ATOM 1560 C CA . TYR A 1 191 ? 4.59 42.344 20.438 1 95.81 191 TYR A CA 1
ATOM 1561 C C . TYR A 1 191 ? 4.379 43.844 20.531 1 95.81 191 TYR A C 1
ATOM 1563 O O . TYR A 1 191 ? 4.418 44.406 21.625 1 95.81 191 TYR A O 1
ATOM 1571 N N . GLU A 1 192 ? 4.09 44.469 19.453 1 96 192 GLU A N 1
ATOM 1572 C CA . GLU A 1 192 ? 3.834 45.906 19.375 1 96 192 GLU A CA 1
ATOM 1573 C C . GLU A 1 192 ? 2.348 46.188 19.188 1 96 192 GLU A C 1
ATOM 1575 O O . GLU A 1 192 ? 1.588 45.312 18.781 1 96 192 GLU A O 1
ATOM 1580 N N . PRO A 1 193 ? 1.994 47.469 19.578 1 95.25 193 PRO A N 1
ATOM 1581 C CA . PRO A 1 193 ? 0.637 47.844 19.188 1 95.25 193 PRO A CA 1
ATOM 1582 C C . PRO A 1 193 ? 0.459 47.906 17.672 1 95.25 193 PRO A C 1
ATOM 1584 O O . PRO A 1 193 ? 1.299 48.469 16.969 1 95.25 193 PRO A O 1
ATOM 1587 N N . ILE A 1 194 ? -0.529 47.25 17.156 1 96.38 194 ILE A N 1
ATOM 1588 C CA . ILE A 1 194 ? -0.862 47.25 15.734 1 96.38 194 ILE A CA 1
ATOM 1589 C C . ILE A 1 194 ? -2.244 47.875 15.531 1 96.38 194 ILE A C 1
ATOM 1591 O O . ILE A 1 194 ? -3.23 47.406 16.109 1 96.38 194 ILE A O 1
ATOM 1595 N N . THR A 1 195 ? -2.285 48.938 14.773 1 96.5 195 THR A N 1
ATOM 1596 C CA . THR A 1 195 ? -3.572 49.562 14.516 1 96.5 195 THR A CA 1
ATOM 1597 C C . THR A 1 195 ? -4.246 48.938 13.297 1 96.5 195 THR A C 1
ATOM 1599 O O . THR A 1 195 ? -3.592 48.281 12.484 1 96.5 195 THR A O 1
ATOM 1602 N N . LEU A 1 196 ? -5.555 49.156 13.203 1 96.75 196 LEU A N 1
ATOM 1603 C CA . LEU A 1 196 ? -6.289 48.688 12.031 1 96.75 196 LEU A CA 1
ATOM 1604 C C . LEU A 1 196 ? -5.789 49.375 10.766 1 96.75 196 LEU A C 1
ATOM 1606 O O . LEU A 1 196 ? -5.781 48.75 9.695 1 96.75 196 LEU A O 1
ATOM 1610 N N . GLU A 1 197 ? -5.414 50.625 10.922 1 96.62 197 GLU A N 1
ATOM 1611 C CA . GLU A 1 197 ? -4.887 51.375 9.781 1 96.62 197 GLU A CA 1
ATOM 1612 C C . GLU A 1 197 ? -3.594 50.75 9.266 1 96.62 197 GLU A C 1
ATOM 1614 O O . GLU A 1 197 ? -3.422 50.562 8.062 1 96.62 197 GLU A O 1
ATOM 1619 N N . GLU A 1 198 ? -2.756 50.406 10.125 1 96.56 198 GLU A N 1
ATOM 1620 C CA . GLU A 1 198 ? -1.466 49.812 9.773 1 96.56 198 GLU A CA 1
ATOM 1621 C C . GLU A 1 198 ? -1.644 48.5 9.062 1 96.56 198 GLU A C 1
ATOM 1623 O O . GLU A 1 198 ? -1.032 48.25 8.016 1 96.56 198 GLU A O 1
ATOM 1628 N N . ILE A 1 199 ? -2.498 47.625 9.672 1 97.31 199 ILE A N 1
ATOM 1629 C CA . ILE A 1 199 ? -2.637 46.281 9.125 1 97.31 199 ILE A CA 1
ATOM 1630 C C . ILE A 1 199 ? -3.414 46.344 7.812 1 97.31 199 ILE A C 1
ATOM 1632 O O . ILE A 1 199 ? -3.166 45.531 6.906 1 97.31 199 ILE A O 1
ATOM 1636 N N . ALA A 1 200 ? -4.371 47.188 7.723 1 97.94 200 ALA A N 1
ATOM 1637 C CA . ALA A 1 200 ? -5.109 47.375 6.477 1 97.94 200 ALA A CA 1
ATOM 1638 C C . ALA A 1 200 ? -4.184 47.844 5.355 1 97.94 200 ALA A C 1
ATOM 1640 O O . ALA A 1 200 ? -4.336 47.438 4.207 1 97.94 200 ALA A O 1
ATOM 1641 N N . ASP A 1 201 ? -3.283 48.688 5.727 1 97.38 201 ASP A N 1
ATOM 1642 C CA . ASP A 1 201 ? -2.305 49.188 4.754 1 97.38 201 ASP A CA 1
ATOM 1643 C C . ASP A 1 201 ? -1.433 48.031 4.246 1 97.38 201 ASP A C 1
ATOM 1645 O O . ASP A 1 201 ? -1.101 47.969 3.062 1 97.38 201 ASP A O 1
ATOM 1649 N N . LYS A 1 202 ? -1.055 47.125 5.098 1 96.38 202 LYS A N 1
ATOM 1650 C CA . LYS A 1 202 ? -0.279 45.938 4.699 1 96.38 202 LYS A CA 1
ATOM 1651 C C . LYS A 1 202 ? -1.063 45.062 3.729 1 96.38 202 LYS A C 1
ATOM 1653 O O . LYS A 1 202 ? -0.477 44.406 2.869 1 96.38 202 LYS A O 1
ATOM 1658 N N . ALA A 1 203 ? -2.338 45.125 3.859 1 96.56 203 ALA A N 1
ATOM 1659 C CA . ALA A 1 203 ? -3.221 44.344 2.996 1 96.56 203 ALA A CA 1
ATOM 1660 C C . ALA A 1 203 ? -3.607 45.125 1.749 1 96.56 203 ALA A C 1
ATOM 1662 O O . ALA A 1 203 ? -4.328 44.625 0.886 1 96.56 203 ALA A O 1
ATOM 1663 N N . HIS A 1 204 ? -3.18 46.375 1.697 1 96.88 204 HIS A N 1
ATOM 1664 C CA . HIS A 1 204 ? -3.521 47.281 0.609 1 96.88 204 HIS A CA 1
ATOM 1665 C C . HIS A 1 204 ? -5.027 47.469 0.518 1 96.88 204 HIS A C 1
ATOM 1667 O O . HIS A 1 204 ? -5.605 47.406 -0.569 1 96.88 204 HIS A O 1
ATOM 1673 N N . MET A 1 205 ? -5.617 47.656 1.674 1 97.31 205 MET A N 1
ATOM 1674 C CA . MET A 1 205 ? -7.051 47.906 1.782 1 97.31 205 MET A CA 1
ATOM 1675 C C . MET A 1 205 ? -7.34 49.031 2.752 1 97.31 205 MET A C 1
ATOM 1677 O O . MET A 1 205 ? -6.469 49.438 3.531 1 97.31 205 MET A O 1
ATOM 1681 N N . ASN A 1 206 ? -8.562 49.594 2.594 1 97.06 206 ASN A N 1
ATOM 1682 C CA . ASN A 1 206 ? -9.008 50.469 3.682 1 97.06 206 ASN A CA 1
ATOM 1683 C C . ASN A 1 206 ? -9.484 49.656 4.883 1 97.06 206 ASN A C 1
ATOM 1685 O O . ASN A 1 206 ? -9.719 48.438 4.77 1 97.06 206 ASN A O 1
ATOM 1689 N N . LYS A 1 207 ? -9.68 50.281 6 1 96.88 207 LYS A N 1
ATOM 1690 C CA . LYS A 1 207 ? -9.953 49.656 7.277 1 96.88 207 LYS A CA 1
ATOM 1691 C C . LYS A 1 207 ? -11.211 48.781 7.203 1 96.88 207 LYS A C 1
ATOM 1693 O O . LYS A 1 207 ? -11.203 47.625 7.594 1 96.88 207 LYS A O 1
ATOM 1698 N N . ASN A 1 208 ? -12.266 49.375 6.637 1 97.19 208 ASN A N 1
ATOM 1699 C CA . ASN A 1 208 ? -13.547 48.688 6.605 1 97.19 208 ASN A CA 1
ATOM 1700 C C . ASN A 1 208 ? -13.5 47.438 5.695 1 97.19 208 ASN A C 1
ATOM 1702 O O . ASN A 1 208 ? -14 46.375 6.055 1 97.19 208 ASN A O 1
ATOM 1706 N N . SER A 1 209 ? -12.93 47.594 4.586 1 97.56 209 SER A N 1
ATOM 1707 C CA . SER A 1 209 ? -12.789 46.5 3.641 1 97.56 209 SER A CA 1
ATOM 1708 C C . SER A 1 209 ? -11.914 45.375 4.215 1 97.56 209 SER A C 1
ATOM 1710 O O . SER A 1 209 ? -12.195 44.188 4.023 1 97.56 209 SER A O 1
ATOM 1712 N N . PHE A 1 210 ? -10.875 45.781 4.859 1 97.94 210 PHE A N 1
ATOM 1713 C CA . PHE A 1 210 ? -9.977 44.812 5.465 1 97.94 210 PHE A CA 1
ATOM 1714 C C . PHE A 1 210 ? -10.695 44 6.523 1 97.94 210 PHE A C 1
ATOM 1716 O O . PHE A 1 210 ? -10.586 42.75 6.547 1 97.94 210 PHE A O 1
ATOM 1723 N N . CYS A 1 211 ? -11.398 44.688 7.438 1 97.88 211 CYS A N 1
ATOM 1724 C CA . CYS A 1 211 ? -12.102 43.969 8.508 1 97.88 211 CYS A CA 1
ATOM 1725 C C . CYS A 1 211 ? -13.078 42.938 7.938 1 97.88 211 CYS A C 1
ATOM 1727 O O . CYS A 1 211 ? -13.125 41.812 8.391 1 97.88 211 CYS A O 1
ATOM 1729 N N . ARG A 1 212 ? -13.812 43.281 6.914 1 97.56 212 ARG A N 1
ATOM 1730 C CA . ARG A 1 212 ? -14.766 42.375 6.289 1 97.56 212 ARG A CA 1
ATOM 1731 C C . ARG A 1 212 ? -14.062 41.219 5.609 1 97.56 212 ARG A C 1
ATOM 1733 O O . ARG A 1 212 ? -14.477 40.062 5.742 1 97.56 212 ARG A O 1
ATOM 1740 N N . TYR A 1 213 ? -13.062 41.594 4.906 1 96.62 213 TYR A N 1
ATOM 1741 C CA . TYR A 1 213 ? -12.297 40.594 4.16 1 96.62 213 TYR A CA 1
ATOM 1742 C C . TYR A 1 213 ? -11.664 39.562 5.098 1 96.62 213 TYR A C 1
ATOM 1744 O O . TYR A 1 213 ? -11.773 38.344 4.875 1 96.62 213 TYR A O 1
ATOM 1752 N N . PHE A 1 214 ? -10.984 40.031 6.105 1 97.19 214 PHE A N 1
ATOM 1753 C CA . PHE A 1 214 ? -10.297 39.188 7.059 1 97.19 214 PHE A CA 1
ATOM 1754 C C . PHE A 1 214 ? -11.289 38.281 7.773 1 97.19 214 PHE A C 1
ATOM 1756 O O . PHE A 1 214 ? -11.031 37.094 7.957 1 97.19 214 PHE A O 1
ATOM 1763 N N . LYS A 1 215 ? -12.391 38.812 8.195 1 96.81 215 LYS A N 1
ATOM 1764 C CA . LYS A 1 215 ? -13.43 38.031 8.867 1 96.81 215 LYS A CA 1
ATOM 1765 C C . LYS A 1 215 ? -14 36.938 7.941 1 96.81 215 LYS A C 1
ATOM 1767 O O . LYS A 1 215 ? -14.234 35.812 8.367 1 96.81 215 LYS A O 1
ATOM 1772 N N . LYS A 1 216 ? -14.18 37.312 6.742 1 95.75 216 LYS A N 1
ATOM 1773 C CA . LYS A 1 216 ? -14.68 36.344 5.758 1 95.75 216 LYS A CA 1
ATOM 1774 C C . LYS A 1 216 ? -13.719 35.188 5.586 1 95.75 216 LYS A C 1
ATOM 1776 O O . LYS A 1 216 ? -14.141 34.031 5.52 1 95.75 216 LYS A O 1
ATOM 1781 N N . ARG A 1 217 ? -12.453 35.469 5.57 1 94.12 217 ARG A N 1
ATOM 1782 C CA . ARG A 1 217 ? -11.422 34.469 5.266 1 94.12 217 ARG A CA 1
ATOM 1783 C C . ARG A 1 217 ? -11.078 33.625 6.496 1 94.12 217 ARG A C 1
ATOM 1785 O O . ARG A 1 217 ? -10.719 32.469 6.379 1 94.12 217 ARG A O 1
ATOM 1792 N N . THR A 1 218 ? -11.219 34.25 7.727 1 95.31 218 THR A N 1
ATOM 1793 C CA . THR A 1 218 ? -10.688 33.562 8.914 1 95.31 218 THR A CA 1
ATOM 1794 C C . THR A 1 218 ? -11.797 33.344 9.945 1 95.31 218 THR A C 1
ATOM 1796 O O . THR A 1 218 ? -11.594 32.625 10.93 1 95.31 218 THR A O 1
ATOM 1799 N N . ASN A 1 219 ? -12.898 33.938 9.719 1 95.62 219 ASN A N 1
ATOM 1800 C CA . ASN A 1 219 ? -14.055 33.875 10.602 1 95.62 219 ASN A CA 1
ATOM 1801 C C . ASN A 1 219 ? -13.773 34.562 11.945 1 95.62 219 ASN A C 1
ATOM 1803 O O . ASN A 1 219 ? -14.414 34.25 12.945 1 95.62 219 ASN A O 1
ATOM 1807 N N . LYS A 1 220 ? -12.781 35.406 12.023 1 95.69 220 LYS A N 1
ATOM 1808 C CA . LYS A 1 220 ? -12.461 36.188 13.219 1 95.69 220 LYS A CA 1
ATOM 1809 C C . LYS A 1 220 ? -11.992 37.594 12.852 1 95.69 220 LYS A C 1
ATOM 1811 O O . LYS A 1 220 ? -11.703 37.875 11.688 1 95.69 220 LYS A O 1
ATOM 1816 N N . THR A 1 221 ? -12.008 38.469 13.867 1 97.06 221 THR A N 1
ATOM 1817 C CA . THR A 1 221 ? -11.406 39.75 13.656 1 97.06 221 THR A CA 1
ATOM 1818 C C . THR A 1 221 ? -9.883 39.656 13.711 1 97.06 221 THR A C 1
ATOM 1820 O O . THR A 1 221 ? -9.328 38.719 14.289 1 97.06 221 THR A O 1
ATOM 1823 N N . PHE A 1 222 ? -9.289 40.656 13.078 1 97.31 222 PHE A N 1
ATOM 1824 C CA . PHE A 1 222 ? -7.832 40.688 13.117 1 97.31 222 PHE A CA 1
ATOM 1825 C C . PHE A 1 222 ? -7.332 40.719 14.555 1 97.31 222 PHE A C 1
ATOM 1827 O O . PHE A 1 222 ? -6.355 40.031 14.891 1 97.31 222 PHE A O 1
ATOM 1834 N N . PHE A 1 223 ? -7.93 41.438 15.414 1 96.62 223 PHE A N 1
ATOM 1835 C CA . PHE A 1 223 ? -7.445 41.562 16.781 1 96.62 223 PHE A CA 1
ATOM 1836 C C . PHE A 1 223 ? -7.598 40.281 17.547 1 96.62 223 PHE A C 1
ATOM 1838 O O . PHE A 1 223 ? -6.762 39.938 18.391 1 96.62 223 PHE A O 1
ATOM 1845 N N . GLN A 1 224 ? -8.664 39.562 17.297 1 96.12 224 GLN A N 1
ATOM 1846 C CA . GLN A 1 224 ? -8.766 38.25 17.891 1 96.12 224 GLN A CA 1
ATOM 1847 C C . GLN A 1 224 ? -7.605 37.344 17.453 1 96.12 224 GLN A C 1
ATOM 1849 O O . GLN A 1 224 ? -7.031 36.625 18.266 1 96.12 224 GLN A O 1
ATOM 1854 N N . PHE A 1 225 ? -7.32 37.469 16.203 1 96.44 225 PHE A N 1
ATOM 1855 C CA . PHE A 1 225 ? -6.207 36.688 15.641 1 96.44 225 PHE A CA 1
ATOM 1856 C C . PHE A 1 225 ? -4.891 37.125 16.281 1 96.44 225 PHE A C 1
ATOM 1858 O O . PHE A 1 225 ? -4.078 36.281 16.656 1 96.44 225 PHE A O 1
ATOM 1865 N N . LEU A 1 226 ? -4.691 38.375 16.406 1 96.88 226 LEU A N 1
ATOM 1866 C CA . LEU A 1 226 ? -3.488 38.938 17.016 1 96.88 226 LEU A CA 1
ATOM 1867 C C . LEU A 1 226 ? -3.348 38.438 18.453 1 96.88 226 LEU A C 1
ATOM 1869 O O . LEU A 1 226 ? -2.248 38.094 18.891 1 96.88 226 LEU A O 1
ATOM 1873 N N . ILE A 1 227 ? -4.395 38.438 19.172 1 97.06 227 ILE A N 1
ATOM 1874 C CA . ILE A 1 227 ? -4.387 37.969 20.562 1 97.06 227 ILE A CA 1
ATOM 1875 C C . ILE A 1 227 ? -3.971 36.5 20.609 1 97.06 227 ILE A C 1
ATOM 1877 O O . ILE A 1 227 ? -3.211 36.125 21.5 1 97.06 227 ILE A O 1
ATOM 1881 N N . GLU A 1 228 ? -4.477 35.75 19.719 1 95.88 228 GLU A N 1
ATOM 1882 C CA . GLU A 1 228 ? -4.117 34.344 19.656 1 95.88 228 GLU A CA 1
ATOM 1883 C C . GLU A 1 228 ? -2.625 34.156 19.391 1 95.88 228 GLU A C 1
ATOM 1885 O O . GLU A 1 228 ? -1.985 33.281 20 1 95.88 228 GLU A O 1
ATOM 1890 N N . ILE A 1 229 ? -2.113 34.938 18.5 1 95.25 229 ILE A N 1
ATOM 1891 C CA . ILE A 1 229 ? -0.68 34.906 18.234 1 95.25 229 ILE A CA 1
ATOM 1892 C C . ILE A 1 229 ? 0.093 35.219 19.516 1 95.25 229 ILE A C 1
ATOM 1894 O O . ILE A 1 229 ? 1.052 34.531 19.859 1 95.25 229 ILE A O 1
ATOM 1898 N N . ARG A 1 230 ? -0.334 36.281 20.141 1 96.62 230 ARG A N 1
ATOM 1899 C CA . ARG A 1 230 ? 0.335 36.75 21.359 1 96.62 230 ARG A CA 1
ATOM 1900 C C . ARG A 1 230 ? 0.282 35.688 22.453 1 96.62 230 ARG A C 1
ATOM 1902 O O . ARG A 1 230 ? 1.285 35.406 23.109 1 96.62 230 ARG A O 1
ATOM 1909 N N . ILE A 1 231 ? -0.849 35.062 22.594 1 96.44 231 ILE A N 1
ATOM 1910 C CA . ILE A 1 231 ? -1.015 34.031 23.609 1 96.44 231 ILE A CA 1
ATOM 1911 C C . ILE A 1 231 ? -0.137 32.844 23.281 1 96.44 231 ILE A C 1
ATOM 1913 O O . ILE A 1 231 ? 0.486 32.25 24.172 1 96.44 231 ILE A O 1
ATOM 1917 N N . GLU A 1 232 ? -0.09 32.438 22.047 1 92.88 232 GLU A N 1
ATOM 1918 C CA . GLU A 1 232 ? 0.761 31.312 21.641 1 92.88 232 GLU A CA 1
ATOM 1919 C C . GLU A 1 232 ? 2.229 31.609 21.953 1 92.88 232 GLU A C 1
ATOM 1921 O O . GLU A 1 232 ? 2.959 30.719 22.406 1 92.88 232 GLU A O 1
ATOM 1926 N N . ASN A 1 233 ? 2.645 32.75 21.672 1 92.62 233 ASN A N 1
ATOM 1927 C CA . ASN A 1 233 ? 4.023 33.125 21.953 1 92.62 233 ASN A CA 1
ATOM 1928 C C . ASN A 1 233 ? 4.285 33.219 23.453 1 92.62 233 ASN A C 1
ATOM 1930 O O . ASN A 1 233 ? 5.387 32.906 23.922 1 92.62 233 ASN A O 1
ATOM 1934 N N . ALA A 1 234 ? 3.291 33.625 24.156 1 95.38 234 ALA A N 1
ATOM 1935 C CA . ALA A 1 234 ? 3.412 33.625 25.609 1 95.38 234 ALA A CA 1
ATOM 1936 C C . ALA A 1 234 ? 3.625 32.219 26.125 1 95.38 234 ALA A C 1
ATOM 1938 O O . ALA A 1 234 ? 4.461 31.984 27.016 1 95.38 234 ALA A O 1
ATOM 1939 N N . CYS A 1 235 ? 2.883 31.344 25.594 1 93.25 235 CYS A N 1
ATOM 1940 C CA . CYS A 1 235 ? 3.031 29.938 25.984 1 93.25 235 CYS A CA 1
ATOM 1941 C C . CYS A 1 235 ? 4.449 29.453 25.719 1 93.25 235 CYS A C 1
ATOM 1943 O O . CYS A 1 235 ? 5.035 28.75 26.547 1 93.25 235 CYS A O 1
ATOM 1945 N N . LYS A 1 236 ? 4.973 29.797 24.672 1 89.12 236 LYS A N 1
ATOM 1946 C CA . LYS A 1 236 ? 6.34 29.422 24.328 1 89.12 236 LYS A CA 1
ATOM 1947 C C . LYS A 1 236 ? 7.34 29.969 25.328 1 89.12 236 LYS A C 1
ATOM 1949 O O . LYS A 1 236 ? 8.25 29.266 25.766 1 89.12 236 LYS A O 1
ATOM 1954 N N . LEU A 1 237 ? 7.113 31.172 25.672 1 91.94 237 LEU A N 1
ATOM 1955 C CA . LEU A 1 237 ? 8.023 31.828 26.594 1 91.94 237 LEU A CA 1
ATOM 1956 C C . LEU A 1 237 ? 7.914 31.219 28 1 91.94 237 LEU A C 1
ATOM 1958 O O . LEU A 1 237 ? 8.922 31.078 28.688 1 91.94 237 LEU A O 1
ATOM 1962 N N . ILE A 1 238 ? 6.715 30.938 28.312 1 93.94 238 ILE A N 1
ATOM 1963 C CA . ILE A 1 238 ? 6.5 30.328 29.625 1 93.94 238 ILE A CA 1
ATOM 1964 C C . ILE A 1 238 ? 7.27 29.016 29.719 1 93.94 238 ILE A C 1
ATOM 1966 O O . ILE A 1 238 ? 7.867 28.703 30.75 1 93.94 238 ILE A O 1
ATOM 1970 N N . THR A 1 239 ? 7.289 28.281 28.688 1 88.38 239 THR A N 1
ATOM 1971 C CA . THR A 1 239 ? 7.934 26.984 28.641 1 88.38 239 THR A CA 1
ATOM 1972 C C . THR A 1 239 ? 9.445 27.125 28.516 1 88.38 239 THR A C 1
ATOM 1974 O O . THR A 1 239 ? 10.203 26.406 29.172 1 88.38 239 THR A O 1
ATOM 1977 N N . SER A 1 240 ? 9.906 28.016 27.75 1 86.81 240 SER A N 1
ATOM 1978 C CA . SER A 1 240 ? 11.32 28.109 27.422 1 86.81 240 SER A CA 1
ATOM 1979 C C . SER A 1 240 ? 12.078 28.984 28.406 1 86.81 240 SER A C 1
ATOM 1981 O O . SER A 1 240 ? 13.305 28.938 28.484 1 86.81 240 SER A O 1
ATOM 1983 N N . SER A 1 241 ? 11.359 29.844 29.125 1 90.62 241 SER A N 1
ATOM 1984 C CA . SER A 1 241 ? 11.984 30.781 30.047 1 90.62 241 SER A CA 1
ATOM 1985 C C . SER A 1 241 ? 11.352 30.688 31.438 1 90.62 241 SER A C 1
ATOM 1987 O O . SER A 1 241 ? 10.68 31.625 31.875 1 90.62 241 SER A O 1
ATOM 1989 N N . PRO A 1 242 ? 11.781 29.75 32.125 1 89 242 PRO A N 1
ATOM 1990 C CA . PRO A 1 242 ? 11.148 29.516 33.438 1 89 242 PRO A CA 1
ATOM 1991 C C . PRO A 1 242 ? 11.414 30.641 34.438 1 89 242 PRO A C 1
ATOM 1993 O O . PRO A 1 242 ? 10.633 30.859 35.344 1 89 242 PRO A O 1
ATOM 1996 N N . ASP A 1 243 ? 12.375 31.391 34.219 1 93.38 243 ASP A N 1
ATOM 1997 C CA . ASP A 1 243 ? 12.766 32.406 35.188 1 93.38 243 ASP A CA 1
ATOM 1998 C C . ASP A 1 243 ? 12.062 33.75 34.906 1 93.38 243 ASP A C 1
ATOM 2000 O O . ASP A 1 243 ? 12.062 34.625 35.75 1 93.38 243 ASP A O 1
ATOM 2004 N N . LEU A 1 244 ? 11.43 33.875 33.75 1 95.19 244 LEU A N 1
ATOM 2005 C CA . LEU A 1 244 ? 10.734 35.125 33.438 1 95.19 244 LEU A CA 1
ATOM 2006 C C . LEU A 1 244 ? 9.383 35.219 34.125 1 95.19 244 LEU A C 1
ATOM 2008 O O . LEU A 1 244 ? 8.633 34.219 34.156 1 95.19 244 LEU A O 1
ATOM 2012 N N . SER A 1 245 ? 9.133 36.375 34.688 1 96.56 245 SER A N 1
ATOM 2013 C CA . SER A 1 245 ? 7.852 36.531 35.344 1 96.56 245 SER A CA 1
ATOM 2014 C C . SER A 1 245 ? 6.703 36.562 34.344 1 96.56 245 SER A C 1
ATOM 2016 O O . SER A 1 245 ? 6.891 36.938 33.188 1 96.56 245 SER A O 1
ATOM 2018 N N . ILE A 1 246 ? 5.543 36.25 34.812 1 97 246 ILE A N 1
ATOM 2019 C CA . ILE A 1 246 ? 4.359 36.25 33.969 1 97 246 ILE A CA 1
ATOM 2020 C C . ILE A 1 246 ? 4.102 37.688 33.469 1 97 246 ILE A C 1
ATOM 2022 O O . ILE A 1 246 ? 3.672 37.875 32.344 1 97 246 ILE A O 1
ATOM 2026 N N . ALA A 1 247 ? 4.328 38.625 34.344 1 96.81 247 ALA A N 1
ATOM 2027 C CA . ALA A 1 247 ? 4.141 40.031 33.969 1 96.81 247 ALA A CA 1
ATOM 2028 C C . ALA A 1 247 ? 5.07 40.438 32.844 1 96.81 247 ALA A C 1
ATOM 2030 O O . ALA A 1 247 ? 4.66 41.125 31.906 1 96.81 247 ALA A O 1
ATOM 2031 N N . MET A 1 248 ? 6.23 40.031 32.906 1 97.12 248 MET A N 1
ATOM 2032 C CA . MET A 1 248 ? 7.203 40.344 31.875 1 97.12 248 MET A CA 1
ATOM 2033 C C . MET A 1 248 ? 6.828 39.656 30.562 1 97.12 248 MET A C 1
ATOM 2035 O O . MET A 1 248 ? 6.969 40.25 29.484 1 97.12 248 MET A O 1
ATOM 2039 N N . ILE A 1 249 ? 6.406 38.438 30.641 1 97.44 249 ILE A N 1
ATOM 2040 C CA . ILE A 1 249 ? 5.973 37.688 29.469 1 97.44 249 ILE A CA 1
ATOM 2041 C C . ILE A 1 249 ? 4.785 38.406 28.812 1 97.44 249 ILE A C 1
ATOM 2043 O O . ILE A 1 249 ? 4.746 38.562 27.594 1 97.44 249 ILE A O 1
ATOM 2047 N N . SER A 1 250 ? 3.846 38.812 29.641 1 97.62 250 SER A N 1
ATOM 2048 C CA . SER A 1 250 ? 2.693 39.594 29.156 1 97.62 250 SER A CA 1
ATOM 2049 C C . SER A 1 250 ? 3.129 40.812 28.359 1 97.62 250 SER A C 1
ATOM 2051 O O . SER A 1 250 ? 2.639 41.031 27.25 1 97.62 250 SER A O 1
ATOM 2053 N N . GLU A 1 251 ? 4.059 41.469 28.922 1 96.75 251 GLU A N 1
ATOM 2054 C CA . GLU A 1 251 ? 4.559 42.688 28.281 1 96.75 251 GLU A CA 1
ATOM 2055 C C . GLU A 1 251 ? 5.309 42.375 27 1 96.75 251 GLU A C 1
ATOM 2057 O O . GLU A 1 251 ? 5.105 43.031 25.969 1 96.75 251 GLU A O 1
ATOM 2062 N N . GLN A 1 252 ? 6.066 41.375 27.016 1 96.12 252 GLN A N 1
ATOM 2063 C CA . GLN A 1 252 ? 6.879 41 25.875 1 96.12 252 GLN A CA 1
ATOM 2064 C C . GLN A 1 252 ? 6.008 40.469 24.734 1 96.12 252 GLN A C 1
ATOM 2066 O O . GLN A 1 252 ? 6.422 40.5 23.578 1 96.12 252 GLN A O 1
ATOM 2071 N N . CYS A 1 253 ? 4.855 40.062 25.094 1 96.94 253 CYS A N 1
ATOM 2072 C CA . CYS A 1 253 ? 3.973 39.5 24.062 1 96.94 253 CYS A CA 1
ATOM 2073 C C . CYS A 1 253 ? 2.98 40.562 23.578 1 96.94 253 CYS A C 1
ATOM 2075 O O . CYS A 1 253 ? 2.098 40.25 22.766 1 96.94 253 CYS A O 1
ATOM 2077 N N . GLY A 1 254 ? 3.082 41.719 24.094 1 96.94 254 GLY A N 1
ATOM 2078 C CA . GLY A 1 254 ? 2.375 42.844 23.484 1 96.94 254 GLY A CA 1
ATOM 2079 C C . GLY A 1 254 ? 1.091 43.219 24.219 1 96.94 254 GLY A C 1
ATOM 2080 O O . GLY A 1 254 ? 0.269 43.969 23.703 1 96.94 254 GLY A O 1
ATOM 2081 N N . PHE A 1 255 ? 0.924 42.688 25.438 1 97.25 255 PHE A N 1
ATOM 2082 C CA . PHE A 1 255 ? -0.261 43.062 26.203 1 97.25 255 PHE A CA 1
ATOM 2083 C C . PHE A 1 255 ? -0.029 44.344 26.969 1 97.25 255 PHE A C 1
ATOM 2085 O O . PHE A 1 255 ? 1.047 44.562 27.531 1 97.25 255 PHE A O 1
ATOM 2092 N N . GLY A 1 256 ? -1.069 45.219 26.984 1 93.38 256 GLY A N 1
ATOM 2093 C CA . GLY A 1 256 ? -0.975 46.5 27.672 1 93.38 256 GLY A CA 1
ATOM 2094 C C . GLY A 1 256 ? -1.123 46.375 29.188 1 93.38 256 GLY A C 1
ATOM 2095 O O . GLY A 1 256 ? -0.623 47.188 29.938 1 93.38 256 GLY A O 1
ATOM 2096 N N . THR A 1 257 ? -1.9 45.375 29.531 1 95.38 257 THR A N 1
ATOM 2097 C CA . THR A 1 257 ? -2.107 45.188 30.953 1 95.38 257 THR A CA 1
ATOM 2098 C C . THR A 1 257 ? -2.09 43.688 31.297 1 95.38 257 THR A C 1
ATOM 2100 O O . THR A 1 257 ? -2.537 42.844 30.5 1 95.38 257 THR A O 1
ATOM 2103 N N . ILE A 1 258 ? -1.666 43.406 32.469 1 96.69 258 ILE A N 1
ATOM 2104 C CA . ILE A 1 258 ? -1.596 42.031 32.969 1 96.6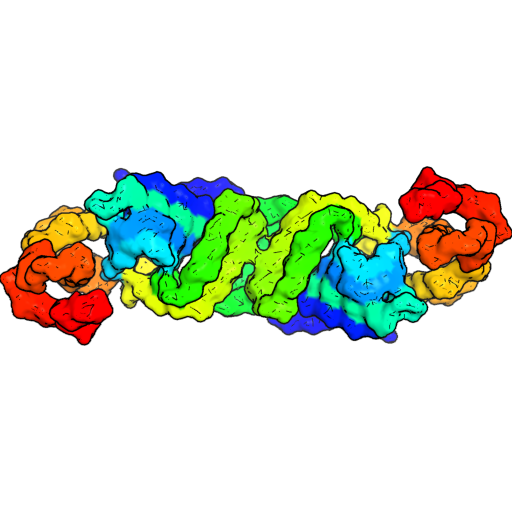9 258 ILE A CA 1
ATOM 2105 C C . ILE A 1 258 ? -3.008 41.469 33.125 1 96.69 258 ILE A C 1
ATOM 2107 O O . ILE A 1 258 ? -3.242 40.281 32.906 1 96.69 258 ILE A O 1
ATOM 2111 N N . ALA A 1 259 ? -3.887 42.312 33.469 1 96.94 259 ALA A N 1
ATOM 2112 C CA . ALA A 1 259 ? -5.277 41.906 33.625 1 96.94 259 ALA A CA 1
ATOM 2113 C C . ALA A 1 259 ? -5.863 41.375 32.344 1 96.94 259 ALA A C 1
ATOM 2115 O O . ALA A 1 259 ? -6.516 40.344 32.312 1 96.94 259 ALA A O 1
ATOM 2116 N N . ASN A 1 260 ? -5.629 42.125 31.312 1 96.88 260 ASN A N 1
ATOM 2117 C CA . ASN A 1 260 ? -6.105 41.719 30 1 96.88 260 ASN A CA 1
ATOM 2118 C C . ASN A 1 260 ? -5.43 40.438 29.531 1 96.88 260 ASN A C 1
ATOM 2120 O O . ASN A 1 260 ? -6.074 39.562 28.953 1 96.88 260 ASN A O 1
ATOM 2124 N N . PHE A 1 261 ? -4.176 40.344 29.781 1 98.12 261 PHE A N 1
ATOM 2125 C CA . PHE A 1 261 ? -3.418 39.125 29.453 1 98.12 261 PHE A CA 1
ATOM 2126 C C . PHE A 1 261 ? -4.008 37.906 30.156 1 98.12 261 PHE A C 1
ATOM 2128 O O . PHE A 1 261 ? -4.297 36.906 29.516 1 98.12 261 PHE A O 1
ATOM 2135 N N . ASN A 1 262 ? -4.211 38.031 31.406 1 97.56 262 ASN A N 1
ATOM 2136 C CA . ASN A 1 262 ? -4.719 36.906 32.188 1 97.56 262 ASN A CA 1
ATOM 2137 C C . ASN A 1 262 ? -6.102 36.469 31.734 1 97.56 262 ASN A C 1
ATOM 2139 O O . ASN A 1 262 ? -6.383 35.281 31.641 1 97.56 262 ASN A O 1
ATOM 2143 N N . ARG A 1 263 ? -6.875 37.406 31.422 1 97.62 263 ARG A N 1
ATOM 2144 C CA . ARG A 1 263 ? -8.234 37.125 30.969 1 97.62 263 ARG A CA 1
ATOM 2145 C C . ARG A 1 263 ? -8.219 36.375 29.641 1 97.62 263 ARG A C 1
ATOM 2147 O O . ARG A 1 263 ? -8.875 35.344 29.484 1 97.62 263 ARG A O 1
ATOM 2154 N N . LYS A 1 264 ? -7.504 36.906 28.688 1 97.62 264 LYS A N 1
ATOM 2155 C CA . LYS A 1 264 ? -7.449 36.312 27.344 1 97.62 264 LYS A CA 1
ATOM 2156 C C . LYS A 1 264 ? -6.758 34.969 27.359 1 97.62 264 LYS A C 1
ATOM 2158 O O . LYS A 1 264 ? -7.145 34.031 26.641 1 97.62 264 LYS A O 1
ATOM 2163 N N . PHE A 1 265 ? -5.727 34.812 28.172 1 97.94 265 PHE A N 1
ATOM 2164 C CA . PHE A 1 265 ? -5.027 33.562 28.312 1 97.94 265 PHE A CA 1
ATOM 2165 C C . PHE A 1 265 ? -5.973 32.469 28.828 1 97.94 265 PHE A C 1
ATOM 2167 O O . PHE A 1 265 ? -6.023 31.375 28.266 1 97.94 265 PHE A O 1
ATOM 2174 N N . LYS A 1 266 ? -6.699 32.812 29.797 1 97 266 LYS A N 1
ATOM 2175 C CA . LYS A 1 266 ? -7.648 31.844 30.359 1 97 266 LYS A CA 1
ATOM 2176 C C . LYS A 1 266 ? -8.734 31.5 29.344 1 97 266 LYS A C 1
ATOM 2178 O O . LYS A 1 266 ? -9.141 30.344 29.25 1 97 266 LYS A O 1
ATOM 2183 N N . GLU A 1 267 ? -9.188 32.438 28.672 1 96.31 267 GLU A N 1
ATOM 2184 C CA . GLU A 1 267 ? -10.219 32.25 27.656 1 96.31 267 GLU A CA 1
ATOM 2185 C C . GLU A 1 267 ? -9.75 31.266 26.578 1 96.31 267 GLU A C 1
ATOM 2187 O O . GLU A 1 267 ? -10.508 30.406 26.125 1 96.31 267 GLU A O 1
ATOM 2192 N N . ILE A 1 268 ? -8.531 31.375 26.188 1 93.69 268 ILE A N 1
ATOM 2193 C CA . ILE A 1 268 ? -8.016 30.656 25.031 1 93.69 268 ILE A CA 1
ATOM 2194 C C . ILE A 1 268 ? -7.457 29.297 25.484 1 93.69 268 ILE A C 1
ATOM 2196 O O . ILE A 1 268 ? -7.66 28.281 24.812 1 93.69 268 ILE A O 1
ATOM 2200 N N . LYS A 1 269 ? -6.801 29.266 26.656 1 93.88 269 LYS A N 1
ATOM 2201 C CA . LYS A 1 269 ? -6.098 28.062 27.078 1 93.88 269 LYS A CA 1
ATOM 2202 C C . LYS A 1 269 ? -6.883 27.312 28.141 1 93.88 269 LYS A C 1
ATOM 2204 O O . LYS A 1 269 ? -6.578 26.156 28.453 1 93.88 269 LYS A O 1
ATOM 2209 N N . GLY A 1 270 ? -7.844 27.906 28.703 1 94.44 270 GLY A N 1
ATOM 2210 C CA . GLY A 1 270 ? -8.703 27.281 29.703 1 94.44 270 GLY A CA 1
ATOM 2211 C C . GLY A 1 270 ? -8.125 27.312 31.094 1 94.44 270 GLY A C 1
ATOM 2212 O O . GLY A 1 270 ? -8.766 26.859 32.062 1 94.44 270 GLY A O 1
ATOM 2213 N N . LEU A 1 271 ? -6.918 27.859 31.25 1 94.56 271 LEU A N 1
ATOM 2214 C CA . LEU A 1 271 ? -6.281 28 32.562 1 94.56 271 LEU A CA 1
ATOM 2215 C C . LEU A 1 271 ? -5.457 29.281 32.625 1 94.56 271 LEU A C 1
ATOM 2217 O O . LEU A 1 271 ? -5.25 29.938 31.609 1 94.56 271 LEU A O 1
ATOM 2221 N N . THR A 1 272 ? -5.043 29.578 33.812 1 96.5 272 THR A N 1
ATOM 2222 C CA . THR A 1 272 ? -4.242 30.781 33.969 1 96.5 272 THR A CA 1
ATOM 2223 C C . THR A 1 272 ? -2.805 30.547 33.531 1 96.5 272 THR A C 1
ATOM 2225 O O . THR A 1 272 ? -2.35 29.406 33.438 1 96.5 272 THR A O 1
ATOM 2228 N N . PRO A 1 273 ? -2.094 31.672 33.156 1 96.56 273 PRO A N 1
ATOM 2229 C CA . PRO A 1 273 ? -0.688 31.516 32.781 1 96.56 273 PRO A CA 1
ATOM 2230 C C . PRO A 1 273 ? 0.134 30.812 33.844 1 96.56 273 PRO A C 1
ATOM 2232 O O . PRO A 1 273 ? 0.997 29.984 33.531 1 96.56 273 PRO A O 1
ATOM 2235 N N . THR A 1 274 ? -0.138 31.172 35.094 1 95.25 274 THR A N 1
ATOM 2236 C CA . THR A 1 274 ? 0.585 30.562 36.188 1 95.25 274 THR A CA 1
ATOM 2237 C C . THR A 1 274 ? 0.316 29.062 36.25 1 95.25 274 THR A C 1
ATOM 2239 O O . THR A 1 274 ? 1.238 28.266 36.438 1 95.25 274 THR A O 1
ATOM 2242 N N . ASP A 1 275 ? -0.915 28.656 36.125 1 95.38 275 ASP A N 1
ATOM 2243 C CA . ASP A 1 275 ? -1.276 27.234 36.094 1 95.38 275 ASP A CA 1
ATOM 2244 C C . ASP A 1 275 ? -0.669 26.516 34.906 1 95.38 275 ASP A C 1
ATOM 2246 O O . ASP A 1 275 ? -0.259 25.359 35 1 95.38 275 ASP A O 1
ATOM 2250 N N . TYR A 1 276 ? -0.662 27.219 33.844 1 94.81 276 TYR A N 1
ATOM 2251 C CA . TYR A 1 276 ? -0.059 26.688 32.625 1 94.81 276 TYR A CA 1
ATOM 2252 C C . TYR A 1 276 ? 1.413 26.359 32.844 1 94.81 276 TYR A C 1
ATOM 2254 O O . TYR A 1 276 ? 1.894 25.312 32.406 1 94.81 276 TYR A O 1
ATOM 2262 N N . ARG A 1 277 ? 2.137 27.219 33.5 1 94.12 277 ARG A N 1
ATOM 2263 C CA . ARG A 1 277 ? 3.549 27.016 33.781 1 94.12 277 ARG A CA 1
ATOM 2264 C C . ARG A 1 277 ? 3.746 25.844 34.75 1 94.12 277 ARG A C 1
ATOM 2266 O O . ARG A 1 277 ? 4.684 25.062 34.594 1 94.12 277 ARG A O 1
ATOM 2273 N N . ARG A 1 278 ? 2.855 25.688 35.656 1 91.56 278 ARG A N 1
ATOM 2274 C CA . ARG A 1 278 ? 2.961 24.641 36.688 1 91.56 278 ARG A CA 1
ATOM 2275 C C . ARG A 1 278 ? 2.764 23.266 36.062 1 91.56 278 ARG A C 1
ATOM 2277 O O . ARG A 1 278 ? 3.34 22.281 36.531 1 91.56 278 ARG A O 1
ATOM 2284 N N . GLN A 1 279 ? 1.933 23.188 35.062 1 86.06 279 GLN A N 1
ATOM 2285 C CA . GLN A 1 279 ? 1.613 21.906 34.438 1 86.06 279 GLN A CA 1
ATOM 2286 C C . GLN A 1 279 ? 2.715 21.484 33.469 1 86.06 279 GLN A C 1
ATOM 2288 O O . GLN A 1 279 ? 2.73 20.344 33 1 86.06 279 GLN A O 1
ATOM 2293 N N . ARG A 1 280 ? 3.621 22.266 33.281 1 76.75 280 ARG A N 1
ATOM 2294 C CA . ARG A 1 280 ? 4.656 21.953 32.312 1 76.75 280 ARG A CA 1
ATOM 2295 C C . ARG A 1 280 ? 6.039 21.953 32.969 1 76.75 280 ARG A C 1
ATOM 2297 O O . ARG A 1 280 ? 6.25 22.594 34 1 76.75 280 ARG A O 1
ATOM 2304 N N . MET B 1 1 ? -22.078 -30.328 -11.586 1 20.92 1 MET B N 1
ATOM 2305 C CA . MET B 1 1 ? -21.078 -30.031 -10.562 1 20.92 1 MET B CA 1
ATOM 2306 C C . MET B 1 1 ? -20.219 -28.844 -10.969 1 20.92 1 MET B C 1
ATOM 2308 O O . MET B 1 1 ? -19.531 -28.875 -11.992 1 20.92 1 MET B O 1
ATOM 2312 N N . LYS B 1 2 ? -20.531 -27.594 -10.844 1 28.08 2 LYS B N 1
ATOM 2313 C CA . LYS B 1 2 ? -19.984 -26.297 -11.195 1 28.08 2 LYS B CA 1
ATOM 2314 C C . LYS B 1 2 ? -18.484 -26.219 -10.875 1 28.08 2 LYS B C 1
ATOM 2316 O O . LYS B 1 2 ? -18.016 -26.906 -9.969 1 28.08 2 LYS B O 1
ATOM 2321 N N . VAL B 1 3 ? -17.703 -26.172 -11.875 1 31.84 3 VAL B N 1
ATOM 2322 C CA . VAL B 1 3 ? -16.453 -25.5 -11.555 1 31.84 3 VAL B CA 1
ATOM 2323 C C . VAL B 1 3 ? -16.609 -24.703 -10.266 1 31.84 3 VAL B C 1
ATOM 2325 O O . VAL B 1 3 ? -17.438 -23.797 -10.18 1 31.84 3 VAL B O 1
ATOM 2328 N N . LEU B 1 4 ? -16.531 -25.344 -9.266 1 35.09 4 LEU B N 1
ATOM 2329 C CA . LEU B 1 4 ? -16.859 -24.656 -8.016 1 35.09 4 LEU B CA 1
ATOM 2330 C C . LEU B 1 4 ? -16.266 -23.25 -7.988 1 35.09 4 LEU B C 1
ATOM 2332 O O . LEU B 1 4 ? -15.055 -23.078 -8.133 1 35.09 4 LEU B O 1
ATOM 2336 N N . PRO B 1 5 ? -17.062 -22.359 -8.508 1 36.84 5 PRO B N 1
ATOM 2337 C CA . PRO B 1 5 ? -16.656 -20.953 -8.359 1 36.84 5 PRO B CA 1
ATOM 2338 C C . PRO B 1 5 ? -15.992 -20.672 -7.016 1 36.84 5 PRO B C 1
ATOM 2340 O O . PRO B 1 5 ? -16.547 -21.016 -5.965 1 36.84 5 PRO B O 1
ATOM 2343 N N . PHE B 1 6 ? -14.82 -21.25 -6.848 1 40.56 6 PHE B N 1
ATOM 2344 C CA . PHE B 1 6 ? -14.18 -20.562 -5.73 1 40.56 6 PHE B CA 1
ATOM 2345 C C . PHE B 1 6 ? -14.672 -19.125 -5.621 1 40.56 6 PHE B C 1
ATOM 2347 O O . PHE B 1 6 ? -14.258 -18.266 -6.395 1 40.56 6 PHE B O 1
ATOM 2354 N N . LYS B 1 7 ? -15.969 -19.078 -5.652 1 43.88 7 LYS B N 1
ATOM 2355 C CA . LYS B 1 7 ? -16.422 -17.719 -5.395 1 43.88 7 LYS B CA 1
ATOM 2356 C C . LYS B 1 7 ? -15.758 -17.156 -4.145 1 43.88 7 LYS B C 1
ATOM 2358 O O . LYS B 1 7 ? -15.922 -17.688 -3.049 1 43.88 7 LYS B O 1
ATOM 2363 N N . ILE B 1 8 ? -14.531 -16.734 -4.309 1 45.28 8 ILE B N 1
ATOM 2364 C CA . ILE B 1 8 ? -14.086 -15.906 -3.193 1 45.28 8 ILE B CA 1
ATOM 2365 C C . ILE B 1 8 ? -15.203 -14.953 -2.781 1 45.28 8 ILE B C 1
ATOM 2367 O O . ILE B 1 8 ? -15.625 -14.094 -3.568 1 45.28 8 ILE B O 1
ATOM 2371 N N . PRO B 1 9 ? -16.031 -15.453 -1.818 1 45.75 9 PRO B N 1
ATOM 2372 C CA . PRO B 1 9 ? -17.062 -14.492 -1.417 1 45.75 9 PRO B CA 1
ATOM 2373 C C . PRO B 1 9 ? -16.516 -13.078 -1.241 1 45.75 9 PRO B C 1
ATOM 2375 O O . PRO B 1 9 ? -15.547 -12.875 -0.511 1 45.75 9 PRO B O 1
ATOM 2378 N N . LYS B 1 10 ? -16.297 -12.367 -2.227 1 52.66 10 LYS B N 1
ATOM 2379 C CA . LYS B 1 10 ? -15.953 -10.977 -1.946 1 52.66 10 LYS B CA 1
ATOM 2380 C C . LYS B 1 10 ? -17.203 -10.156 -1.634 1 52.66 10 LYS B C 1
ATOM 2382 O O . LYS B 1 10 ? -18.188 -10.203 -2.373 1 52.66 10 LYS B O 1
ATOM 2387 N N . PRO B 1 11 ? -17.312 -9.867 -0.323 1 50.84 11 PRO B N 1
ATOM 2388 C CA . PRO B 1 11 ? -18.312 -8.797 -0.184 1 50.84 11 PRO B CA 1
ATOM 2389 C C . PRO B 1 11 ? -18.172 -7.73 -1.268 1 50.84 11 PRO B C 1
ATOM 2391 O O . PRO B 1 11 ? -17.094 -7.574 -1.857 1 50.84 11 PRO B O 1
ATOM 2394 N N . LYS B 1 12 ? -19.219 -7.004 -1.677 1 58.31 12 LYS B N 1
ATOM 2395 C CA . LYS B 1 12 ? -19.312 -5.914 -2.643 1 58.31 12 LYS B CA 1
ATOM 2396 C C . LYS B 1 12 ? -18.203 -4.895 -2.436 1 58.31 12 LYS B C 1
ATOM 2398 O O . LYS B 1 12 ? -17.938 -4.48 -1.306 1 58.31 12 LYS B O 1
ATOM 2403 N N . ASN B 1 13 ? -17.156 -4.645 -3.344 1 71.56 13 ASN B N 1
ATOM 2404 C CA . ASN B 1 13 ? -16.156 -3.607 -3.602 1 71.56 13 ASN B CA 1
ATOM 2405 C C . ASN B 1 13 ? -14.859 -3.881 -2.857 1 71.56 13 ASN B C 1
ATOM 2407 O O . ASN B 1 13 ? -14.125 -2.951 -2.512 1 71.56 13 ASN B O 1
ATOM 2411 N N . GLU B 1 14 ? -14.625 -5.242 -2.479 1 87.19 14 GLU B N 1
ATOM 2412 C CA . GLU B 1 14 ? -13.32 -5.555 -1.901 1 87.19 14 GLU B CA 1
ATOM 2413 C C . GLU B 1 14 ? -12.289 -5.824 -2.99 1 87.19 14 GLU B C 1
ATOM 2415 O O . GLU B 1 14 ? -12.508 -6.664 -3.863 1 87.19 14 GLU B O 1
ATOM 2420 N N . ALA B 1 15 ? -11.258 -5.105 -2.889 1 94.12 15 ALA B N 1
ATOM 2421 C CA . ALA B 1 15 ? -10.234 -5.156 -3.93 1 94.12 15 ALA B CA 1
ATOM 2422 C C . ALA B 1 15 ? -9.273 -6.32 -3.705 1 94.12 15 ALA B C 1
ATOM 2424 O O . ALA B 1 15 ? -8.789 -6.926 -4.664 1 94.12 15 ALA B O 1
ATOM 2425 N N . LEU B 1 16 ? -9.023 -6.664 -2.432 1 97.44 16 LEU B N 1
ATOM 2426 C CA . LEU B 1 16 ? -8.023 -7.668 -2.07 1 97.44 16 LEU B CA 1
ATOM 2427 C C . LEU B 1 16 ? -8.609 -8.695 -1.104 1 97.44 16 LEU B C 1
ATOM 2429 O O . LEU B 1 16 ? -9.258 -8.32 -0.121 1 97.44 16 LEU B O 1
ATOM 2433 N N . ILE B 1 17 ? -8.438 -9.977 -1.41 1 95.44 17 ILE B N 1
ATOM 2434 C CA . ILE B 1 17 ? -8.891 -11.047 -0.531 1 95.44 17 ILE B CA 1
ATOM 2435 C C . ILE B 1 17 ? -7.691 -11.828 -0.008 1 95.44 17 ILE B C 1
ATOM 2437 O O . ILE B 1 17 ? -6.816 -12.227 -0.781 1 95.44 17 ILE B O 1
ATOM 2441 N N . TYR B 1 18 ? -7.594 -11.922 1.261 1 96.5 18 TYR B N 1
ATOM 2442 C CA . TYR B 1 18 ? -6.648 -12.82 1.917 1 96.5 18 TYR B CA 1
ATOM 2443 C C . TYR B 1 18 ? -7.344 -14.086 2.393 1 96.5 18 TYR B C 1
ATOM 2445 O O . TYR B 1 18 ? -8.383 -14.023 3.059 1 96.5 18 TYR B O 1
ATOM 2453 N N . GLN B 1 19 ? -6.793 -15.227 1.997 1 94.56 19 GLN B N 1
ATOM 2454 C CA . GLN B 1 19 ? -7.418 -16.5 2.342 1 94.56 19 GLN B CA 1
ATOM 2455 C C . GLN B 1 19 ? -6.379 -17.5 2.836 1 94.56 19 GLN B C 1
ATOM 2457 O O . GLN B 1 19 ? -5.289 -17.609 2.27 1 94.56 19 GLN B O 1
ATOM 2462 N N . GLU B 1 20 ? -6.688 -18.172 3.906 1 94 20 GLU B N 1
ATOM 2463 C CA . GLU B 1 20 ? -5.91 -19.297 4.398 1 94 20 GLU B CA 1
ATOM 2464 C C . GLU B 1 20 ? -6.637 -20.609 4.164 1 94 20 GLU B C 1
ATOM 2466 O O . GLU B 1 20 ? -7.715 -20.844 4.719 1 94 20 GLU B O 1
ATOM 2471 N N . ASP B 1 21 ? -6.066 -21.406 3.328 1 90.88 21 ASP B N 1
ATOM 2472 C CA . ASP B 1 21 ? -6.621 -22.734 3.062 1 90.88 21 ASP B CA 1
ATOM 2473 C C . ASP B 1 21 ? -5.914 -23.797 3.896 1 90.88 21 ASP B C 1
ATOM 2475 O O . ASP B 1 21 ? -4.703 -24 3.766 1 90.88 21 ASP B O 1
ATOM 2479 N N . ARG B 1 22 ? -6.695 -24.344 4.766 1 88.31 22 ARG B N 1
ATOM 2480 C CA . ARG B 1 22 ? -6.227 -25.469 5.574 1 88.31 22 ARG B CA 1
ATOM 2481 C C . ARG B 1 22 ? -7.043 -26.734 5.293 1 88.31 22 ARG B C 1
ATOM 2483 O O . ARG B 1 22 ? -8.25 -26.766 5.566 1 88.31 22 ARG B O 1
ATOM 2490 N N . GLN B 1 23 ? -6.383 -27.656 4.664 1 80.88 23 GLN B N 1
ATOM 2491 C CA . GLN B 1 23 ? -7.043 -28.922 4.328 1 80.88 23 GLN B CA 1
ATOM 2492 C C . GLN B 1 23 ? -6.102 -30.094 4.527 1 80.88 23 GLN B C 1
ATOM 2494 O O . GLN B 1 23 ? -4.891 -29.922 4.688 1 80.88 23 GLN B O 1
ATOM 2499 N N . LYS B 1 24 ? -6.742 -31.25 4.68 1 71.19 24 LYS B N 1
ATOM 2500 C CA . LYS B 1 24 ? -5.895 -32.438 4.699 1 71.19 24 LYS B CA 1
ATOM 2501 C C . LYS B 1 24 ? -5.141 -32.594 3.383 1 71.19 24 LYS B C 1
ATOM 2503 O O . LYS B 1 24 ? -3.928 -32.812 3.379 1 71.19 24 LYS B O 1
ATOM 2508 N N . ILE B 1 25 ? -5.953 -32.438 2.283 1 70.44 25 ILE B N 1
ATOM 2509 C CA . ILE B 1 25 ? -5.379 -32.531 0.946 1 70.44 25 ILE B CA 1
ATOM 2510 C C . ILE B 1 25 ? -5.969 -31.438 0.058 1 70.44 25 ILE B C 1
ATOM 2512 O O . ILE B 1 25 ? -7.168 -31.172 0.117 1 70.44 25 ILE B O 1
ATOM 2516 N N . PHE B 1 26 ? -5 -30.797 -0.501 1 70.19 26 PHE B N 1
ATOM 2517 C CA . PHE B 1 26 ? -5.504 -29.938 -1.571 1 70.19 26 PHE B CA 1
ATOM 2518 C C . PHE B 1 26 ? -5.891 -30.781 -2.789 1 70.19 26 PHE B C 1
ATOM 2520 O O . PHE B 1 26 ? -5.086 -31.578 -3.281 1 70.19 26 PHE B O 1
ATOM 2527 N N . TYR B 1 27 ? -7.086 -31.172 -2.9 1 59.38 27 TYR B N 1
ATOM 2528 C CA . TYR B 1 27 ? -7.543 -31.812 -4.129 1 59.38 27 TYR B CA 1
ATOM 2529 C C . TYR B 1 27 ? -8.602 -30.969 -4.828 1 59.38 27 TYR B C 1
ATOM 2531 O O . TYR B 1 27 ? -9.75 -30.906 -4.379 1 59.38 27 TYR B O 1
ATOM 2539 N N . GLY B 1 28 ? -8.031 -30.156 -5.836 1 72 28 GLY B N 1
ATOM 2540 C CA . GLY B 1 28 ? -9.039 -29.25 -6.363 1 72 28 GLY B CA 1
ATOM 2541 C C . GLY B 1 28 ? -9.422 -29.562 -7.797 1 72 28 GLY B C 1
ATOM 2542 O O . GLY B 1 28 ? -8.945 -30.531 -8.375 1 72 28 GLY B O 1
ATOM 2543 N N . GLN B 1 29 ? -10.461 -29.188 -8.266 1 81.19 29 GLN B N 1
ATOM 2544 C CA . GLN B 1 29 ? -10.938 -29.188 -9.641 1 81.19 29 GLN B CA 1
ATOM 2545 C C . GLN B 1 29 ? -10.266 -28.078 -10.453 1 81.19 29 GLN B C 1
ATOM 2547 O O . GLN B 1 29 ? -9.992 -27 -9.922 1 81.19 29 GLN B O 1
ATOM 2552 N N . LEU B 1 30 ? -9.938 -28.609 -11.625 1 89 30 LEU B N 1
ATOM 2553 C CA . LEU B 1 30 ? -9.43 -27.594 -12.539 1 89 30 LEU B CA 1
ATOM 2554 C C . LEU B 1 30 ? -10.344 -26.375 -12.555 1 89 30 LEU B C 1
ATOM 2556 O O . LEU B 1 30 ? -11.57 -26.516 -12.633 1 89 30 LEU B O 1
ATOM 2560 N N . HIS B 1 31 ? -9.75 -25.219 -12.375 1 88.81 31 HIS B N 1
ATOM 2561 C CA . HIS B 1 31 ? -10.539 -24 -12.383 1 88.81 31 HIS B CA 1
ATOM 2562 C C . HIS B 1 31 ? -9.703 -22.812 -12.82 1 88.81 31 HIS B C 1
ATOM 2564 O O . HIS B 1 31 ? -8.484 -22.922 -12.969 1 88.81 31 HIS B O 1
ATOM 2570 N N . GLN B 1 32 ? -10.375 -21.766 -13.195 1 90.69 32 GLN B N 1
ATOM 2571 C CA . GLN B 1 32 ? -9.766 -20.484 -13.523 1 90.69 32 GLN B CA 1
ATOM 2572 C C . GLN B 1 32 ? -10.609 -19.328 -13 1 90.69 32 GLN B C 1
ATOM 2574 O O . GLN B 1 32 ? -11.805 -19.484 -12.75 1 90.69 32 GLN B O 1
ATOM 2579 N N . HIS B 1 33 ? -10.016 -18.25 -12.727 1 89.56 33 HIS B N 1
ATOM 2580 C CA . HIS B 1 33 ? -10.68 -17.047 -12.242 1 89.56 33 HIS B CA 1
ATOM 2581 C C . HIS B 1 33 ? -9.93 -15.789 -12.664 1 89.56 33 HIS B C 1
ATOM 2583 O O . HIS B 1 33 ? -8.766 -15.867 -13.086 1 89.56 33 HIS B O 1
ATOM 2589 N N . GLN B 1 34 ? -10.695 -14.703 -12.57 1 92.06 34 GLN B N 1
ATOM 2590 C CA . GLN B 1 34 ? -10.141 -13.438 -13.039 1 92.06 34 GLN B CA 1
ATOM 2591 C C . GLN B 1 34 ? -9.062 -12.93 -12.086 1 92.06 34 GLN B C 1
ATOM 2593 O O . GLN B 1 34 ? -8.164 -12.188 -12.492 1 92.06 34 GLN B O 1
ATOM 2598 N N . GLU B 1 35 ? -9.188 -13.273 -10.844 1 94.38 35 GLU B N 1
ATOM 2599 C CA . GLU B 1 35 ? -8.227 -12.812 -9.844 1 94.38 35 GLU B CA 1
ATOM 2600 C C . GLU B 1 35 ? -6.848 -13.414 -10.078 1 94.38 35 GLU B C 1
ATOM 2602 O O . GLU B 1 35 ? -6.73 -14.594 -10.422 1 94.38 35 GLU B O 1
ATOM 2607 N N . ILE B 1 36 ? -5.91 -12.609 -9.953 1 97.44 36 ILE B N 1
ATOM 2608 C CA . ILE B 1 36 ? -4.547 -13.102 -9.805 1 97.44 36 ILE B CA 1
ATOM 2609 C C . ILE B 1 36 ? -4.359 -13.68 -8.406 1 97.44 36 ILE B C 1
ATOM 2611 O O . ILE B 1 36 ? -4.848 -13.117 -7.422 1 97.44 36 ILE B O 1
ATOM 2615 N N . GLN B 1 37 ? -3.738 -14.781 -8.375 1 97.19 37 GLN B N 1
ATOM 2616 C CA . GLN B 1 37 ? -3.514 -15.469 -7.109 1 97.19 37 GLN B CA 1
ATOM 2617 C C . GLN B 1 37 ? -2.027 -15.547 -6.781 1 97.19 37 GLN B C 1
ATOM 2619 O O . GLN B 1 37 ? -1.228 -16.016 -7.598 1 97.19 37 GLN B O 1
ATOM 2624 N N . ILE B 1 38 ? -1.573 -14.977 -5.66 1 98.69 38 ILE B N 1
ATOM 2625 C CA . ILE B 1 38 ? -0.239 -15.172 -5.102 1 98.69 38 ILE B CA 1
ATOM 2626 C C . ILE B 1 38 ? -0.322 -16.062 -3.859 1 98.69 38 ILE B C 1
ATOM 2628 O O . ILE B 1 38 ? -0.998 -15.711 -2.889 1 98.69 38 ILE B O 1
ATOM 2632 N N . SER B 1 39 ? 0.396 -17.188 -3.822 1 98 39 SER B N 1
ATOM 2633 C CA . SER B 1 39 ? 0.231 -18.141 -2.738 1 98 39 SER B CA 1
ATOM 2634 C C . SER B 1 39 ? 1.572 -18.5 -2.107 1 98 39 SER B C 1
ATOM 2636 O O . SER B 1 39 ? 2.574 -18.656 -2.809 1 98 39 SER B O 1
ATOM 2638 N N . LEU B 1 40 ? 1.588 -18.531 -0.847 1 98.56 40 LEU B N 1
ATOM 2639 C CA . LEU B 1 40 ? 2.66 -19.156 -0.073 1 98.56 40 LEU B CA 1
ATOM 2640 C C . LEU B 1 40 ? 2.25 -20.531 0.418 1 98.56 40 LEU B C 1
ATOM 2642 O O . LEU B 1 40 ? 1.236 -20.688 1.106 1 98.56 40 LEU B O 1
ATOM 2646 N N . VAL B 1 41 ? 3.002 -21.547 0.034 1 97.06 41 VAL B N 1
ATOM 2647 C CA . VAL B 1 41 ? 2.783 -22.891 0.582 1 97.06 41 VAL B CA 1
ATOM 2648 C C . VAL B 1 41 ? 3.408 -22.984 1.972 1 97.06 41 VAL B C 1
ATOM 2650 O O . VAL B 1 41 ? 4.633 -23.047 2.105 1 97.06 41 VAL B O 1
ATOM 2653 N N . VAL B 1 42 ? 2.561 -23.016 2.939 1 96.25 42 VAL B N 1
ATOM 2654 C CA . VAL B 1 42 ? 3.035 -23.016 4.32 1 96.25 42 VAL B CA 1
ATOM 2655 C C . VAL B 1 42 ? 3.377 -24.438 4.75 1 96.25 42 VAL B C 1
ATOM 2657 O O . VAL B 1 42 ? 4.406 -24.672 5.387 1 96.25 42 VAL B O 1
ATOM 2660 N N . LYS B 1 43 ? 2.51 -25.328 4.41 1 94.12 43 LYS B N 1
ATOM 2661 C CA . LYS B 1 43 ? 2.676 -26.75 4.699 1 94.12 43 LYS B CA 1
ATOM 2662 C C . LYS B 1 43 ? 2.156 -27.609 3.551 1 94.12 43 LYS B C 1
ATOM 2664 O O . LYS B 1 43 ? 1.129 -27.297 2.945 1 94.12 43 LYS B O 1
ATOM 2669 N N . GLY B 1 44 ? 2.967 -28.719 3.35 1 91.06 44 GLY B N 1
ATOM 2670 C CA . GLY B 1 44 ? 2.506 -29.688 2.359 1 91.06 44 GLY B CA 1
ATOM 2671 C C . GLY B 1 44 ? 3.307 -29.641 1.072 1 91.06 44 GLY B C 1
ATOM 2672 O O . GLY B 1 44 ? 4.176 -28.781 0.9 1 91.06 44 GLY B O 1
ATOM 2673 N N . SER B 1 45 ? 3.062 -30.672 0.255 1 91 45 SER B N 1
ATOM 2674 C CA . SER B 1 45 ? 3.689 -30.812 -1.056 1 91 45 SER B CA 1
ATOM 2675 C C . SER B 1 45 ? 2.771 -31.547 -2.033 1 91 45 SER B C 1
ATOM 2677 O O . SER B 1 45 ? 1.806 -32.188 -1.623 1 91 45 SER B O 1
ATOM 2679 N N . GLY B 1 46 ? 3.068 -31.359 -3.238 1 89.81 46 GLY B N 1
ATOM 2680 C CA . GLY B 1 46 ? 2.273 -32.031 -4.258 1 89.81 46 GLY B CA 1
ATOM 2681 C C . GLY B 1 46 ? 2.59 -31.547 -5.664 1 89.81 46 GLY B C 1
ATOM 2682 O O . GLY B 1 46 ? 3.684 -31.047 -5.922 1 89.81 46 GLY B O 1
ATOM 2683 N N . SER B 1 47 ? 1.716 -31.969 -6.543 1 90.25 47 SER B N 1
ATOM 2684 C CA . SER B 1 47 ? 1.802 -31.562 -7.938 1 90.25 47 SER B CA 1
ATOM 2685 C C . SER B 1 47 ? 0.642 -30.641 -8.32 1 90.25 47 SER B C 1
ATOM 2687 O O . SER B 1 47 ? -0.395 -30.641 -7.648 1 90.25 47 SER B O 1
ATOM 2689 N N . PHE B 1 48 ? 0.881 -29.797 -9.266 1 92.06 48 PHE B N 1
ATOM 2690 C CA . PHE B 1 48 ? -0.21 -28.969 -9.773 1 92.06 48 PHE B CA 1
ATOM 2691 C C . PHE B 1 48 ? -0.011 -28.656 -11.258 1 92.06 48 PHE B C 1
ATOM 2693 O O . PHE B 1 48 ? 1.118 -28.672 -11.75 1 92.06 48 PHE B O 1
ATOM 2700 N N . VAL B 1 49 ? -1.126 -28.609 -11.898 1 93.06 49 VAL B N 1
ATOM 2701 C CA . VAL B 1 49 ? -1.115 -28.281 -13.32 1 93.06 49 VAL B CA 1
ATOM 2702 C C . VAL B 1 49 ? -1.501 -26.812 -13.516 1 93.06 49 VAL B C 1
ATOM 2704 O O . VAL B 1 49 ? -2.467 -26.344 -12.922 1 93.06 49 VAL B O 1
ATOM 2707 N N . VAL B 1 50 ? -0.716 -26.141 -14.289 1 95.19 50 VAL B N 1
ATOM 2708 C CA . VAL B 1 50 ? -1.023 -24.781 -14.734 1 95.19 50 VAL B CA 1
ATOM 2709 C C . VAL B 1 50 ? -1.034 -24.734 -16.266 1 95.19 50 VAL B C 1
ATOM 2711 O O . VAL B 1 50 ? 0.002 -24.922 -16.906 1 95.19 50 VAL B O 1
ATOM 2714 N N . ALA B 1 51 ? -2.18 -24.453 -16.812 1 94.06 51 ALA B N 1
ATOM 2715 C CA . ALA B 1 51 ? -2.377 -24.406 -18.266 1 94.06 51 ALA B CA 1
ATOM 2716 C C . ALA B 1 51 ? -1.938 -25.719 -18.906 1 94.06 51 ALA B C 1
ATOM 2718 O O . ALA B 1 51 ? -2.693 -26.703 -18.922 1 94.06 51 ALA B O 1
ATOM 2719 N N . ASP B 1 52 ? -0.655 -25.781 -19.328 1 93.31 52 ASP B N 1
ATOM 2720 C CA . ASP B 1 52 ? -0.219 -26.938 -20.125 1 93.31 52 ASP B CA 1
ATOM 2721 C C . ASP B 1 52 ? 0.871 -27.719 -19.391 1 93.31 52 ASP B C 1
ATOM 2723 O O . ASP B 1 52 ? 1.383 -28.703 -19.922 1 93.31 52 ASP B O 1
ATOM 2727 N N . THR B 1 53 ? 1.184 -27.281 -18.203 1 93.81 53 THR B N 1
ATOM 2728 C CA . THR B 1 53 ? 2.4 -27.812 -17.609 1 93.81 53 THR B CA 1
ATOM 2729 C C . THR B 1 53 ? 2.115 -28.359 -16.203 1 93.81 53 THR B C 1
ATOM 2731 O O . THR B 1 53 ? 1.387 -27.734 -15.43 1 93.81 53 THR B O 1
ATOM 2734 N N . ILE B 1 54 ? 2.668 -29.516 -15.922 1 91.75 54 ILE B N 1
ATOM 2735 C CA . ILE B 1 54 ? 2.633 -30.062 -14.57 1 91.75 54 ILE B CA 1
ATOM 2736 C C . ILE B 1 54 ? 3.84 -29.562 -13.781 1 91.75 54 ILE B C 1
ATOM 2738 O O . ILE B 1 54 ? 4.949 -29.484 -14.312 1 91.75 54 ILE B O 1
ATOM 2742 N N . ASN B 1 55 ? 3.586 -29.125 -12.555 1 93.06 55 ASN B N 1
ATOM 2743 C CA . ASN B 1 55 ? 4.602 -28.609 -11.648 1 93.06 55 ASN B CA 1
ATOM 2744 C C . ASN B 1 55 ? 4.535 -29.281 -10.281 1 93.06 55 ASN B C 1
ATOM 2746 O O . ASN B 1 55 ? 3.566 -29.984 -9.977 1 93.06 55 ASN B O 1
ATOM 2750 N N . GLU B 1 56 ? 5.613 -29.125 -9.602 1 91.38 56 GLU B N 1
ATOM 2751 C CA . GLU B 1 56 ? 5.629 -29.547 -8.211 1 91.38 56 GLU B CA 1
ATOM 2752 C C . GLU B 1 56 ? 5.633 -28.359 -7.266 1 91.38 56 GLU B C 1
ATOM 2754 O O . GLU B 1 56 ? 6.133 -27.281 -7.613 1 91.38 56 GLU B O 1
ATOM 2759 N N . TYR B 1 57 ? 5.031 -28.562 -6.078 1 93.06 57 TYR B N 1
ATOM 2760 C CA . TYR B 1 57 ? 5.121 -27.547 -5.031 1 93.06 57 TYR B CA 1
ATOM 2761 C C . TYR B 1 57 ? 5.488 -28.172 -3.693 1 93.06 57 TYR B C 1
ATOM 2763 O O . TYR B 1 57 ? 5.223 -29.359 -3.463 1 93.06 57 TYR B O 1
ATOM 2771 N N . GLN B 1 58 ? 6.152 -27.422 -2.898 1 93.31 58 GLN B N 1
ATOM 2772 C CA . GLN B 1 58 ? 6.547 -27.828 -1.554 1 93.31 58 GLN B CA 1
ATOM 2773 C C . GLN B 1 58 ? 6.508 -26.641 -0.587 1 93.31 58 GLN B C 1
ATOM 2775 O O . GLN B 1 58 ? 6.328 -25.5 -1.006 1 93.31 58 GLN B O 1
ATOM 2780 N N . GLU B 1 59 ? 6.688 -26.969 0.677 1 95.25 59 GLU B N 1
ATOM 2781 C CA . GLU B 1 59 ? 6.699 -25.953 1.718 1 95.25 59 GLU B CA 1
ATOM 2782 C C . GLU B 1 59 ? 7.707 -24.844 1.396 1 95.25 59 GLU B C 1
ATOM 2784 O O . GLU B 1 59 ? 8.844 -25.125 1.005 1 95.25 59 GLU B O 1
ATOM 2789 N N . GLY B 1 60 ? 7.195 -23.609 1.471 1 97.38 60 GLY B N 1
ATOM 2790 C CA . GLY B 1 60 ? 8.062 -22.469 1.234 1 97.38 60 GLY B CA 1
ATOM 2791 C C . GLY B 1 60 ? 7.945 -21.906 -0.17 1 97.38 60 GLY B C 1
ATOM 2792 O O . GLY B 1 60 ? 8.422 -20.812 -0.446 1 97.38 60 GLY B O 1
ATOM 2793 N N . ASP B 1 61 ? 7.309 -22.641 -1.003 1 98 61 ASP B N 1
ATOM 2794 C CA . ASP B 1 61 ? 7.164 -22.156 -2.373 1 98 61 ASP B CA 1
ATOM 2795 C C . ASP B 1 61 ? 6.219 -20.969 -2.438 1 98 61 ASP B C 1
ATOM 2797 O O . ASP B 1 61 ? 5.25 -20.891 -1.681 1 98 61 ASP B O 1
ATOM 2801 N N . ILE B 1 62 ? 6.559 -20.031 -3.293 1 98.81 62 ILE B N 1
ATOM 2802 C CA . ILE B 1 62 ? 5.719 -18.891 -3.631 1 98.81 62 ILE B CA 1
ATOM 2803 C C . ILE B 1 62 ? 5.281 -18.984 -5.09 1 98.81 62 ILE B C 1
ATOM 2805 O O . ILE B 1 62 ? 6.117 -19 -5.996 1 98.81 62 ILE B O 1
ATOM 2809 N N . LEU B 1 63 ? 4 -19.062 -5.262 1 98.62 63 LEU B N 1
ATOM 2810 C CA . LEU B 1 63 ? 3.424 -19.297 -6.582 1 98.62 63 LEU B CA 1
ATOM 2811 C C . LEU B 1 63 ? 2.521 -18.141 -6.996 1 98.62 63 LEU B C 1
ATOM 2813 O O . LEU B 1 63 ? 1.771 -17.609 -6.176 1 98.62 63 LEU B O 1
ATOM 2817 N N . VAL B 1 64 ? 2.621 -17.734 -8.227 1 98.81 64 VAL B N 1
ATOM 2818 C CA . VAL B 1 64 ? 1.748 -16.719 -8.812 1 98.81 64 VAL B CA 1
ATOM 2819 C C . VAL B 1 64 ? 0.95 -17.328 -9.969 1 98.81 64 VAL B C 1
ATOM 2821 O O . VAL B 1 64 ? 1.526 -17.875 -10.914 1 98.81 64 VAL B O 1
ATOM 2824 N N . ILE B 1 65 ? -0.317 -17.266 -9.883 1 97.25 65 ILE B N 1
ATOM 2825 C CA . ILE B 1 65 ? -1.212 -17.734 -10.938 1 97.25 65 ILE B CA 1
ATOM 2826 C C . ILE B 1 65 ? -1.986 -16.562 -11.516 1 97.25 65 ILE B C 1
ATOM 2828 O O . ILE B 1 65 ? -2.748 -15.891 -10.805 1 97.25 65 ILE B O 1
ATOM 2832 N N . GLY B 1 66 ? -1.811 -16.312 -12.781 1 96.81 66 GLY B N 1
ATOM 2833 C CA . GLY B 1 66 ? -2.35 -15.125 -13.43 1 96.81 66 GLY B CA 1
ATOM 2834 C C . GLY B 1 66 ? -3.84 -15.219 -13.703 1 96.81 66 GLY B C 1
ATOM 2835 O O . GLY B 1 66 ? -4.473 -16.219 -13.383 1 96.81 66 GLY B O 1
ATOM 2836 N N . GLU B 1 67 ? -4.371 -14.133 -14.289 1 94.19 67 GLU B N 1
ATOM 2837 C CA . GLU B 1 67 ? -5.789 -14.016 -14.609 1 94.19 67 GLU B CA 1
ATOM 2838 C C . GLU B 1 67 ? -6.23 -15.102 -15.586 1 94.19 67 GLU B C 1
ATOM 2840 O O . GLU B 1 67 ? -5.59 -15.312 -16.625 1 94.19 67 GLU B O 1
ATOM 2845 N N . TYR B 1 68 ? -7.242 -15.797 -15.164 1 91.88 68 TYR B N 1
ATOM 2846 C CA . TYR B 1 68 ? -7.91 -16.812 -15.984 1 91.88 68 TYR B CA 1
ATOM 2847 C C . TYR B 1 68 ? -6.949 -17.922 -16.375 1 91.88 68 TYR B C 1
ATOM 2849 O O . TYR B 1 68 ? -7.176 -18.625 -17.359 1 91.88 68 TYR B O 1
ATOM 2857 N N . LEU B 1 69 ? -5.918 -18.031 -15.719 1 93.81 69 LEU B N 1
ATOM 2858 C CA . LEU B 1 69 ? -4.984 -19.125 -15.938 1 93.81 69 LEU B CA 1
ATOM 2859 C C . LEU B 1 69 ? -5.492 -20.422 -15.305 1 93.81 69 LEU B C 1
ATOM 2861 O O . LEU B 1 69 ? -5.574 -20.516 -14.078 1 93.81 69 LEU B O 1
ATOM 2865 N N . PRO B 1 70 ? -5.863 -21.422 -16.078 1 92.5 70 PRO B N 1
ATOM 2866 C CA . PRO B 1 70 ? -6.391 -22.656 -15.508 1 92.5 70 PRO B CA 1
ATOM 2867 C C . PRO B 1 70 ? -5.363 -23.391 -14.641 1 92.5 70 PRO B C 1
ATOM 2869 O O . PRO B 1 70 ? -4.184 -23.453 -14.992 1 92.5 70 PRO B O 1
ATOM 2872 N N . HIS B 1 71 ? -5.797 -23.875 -13.484 1 93.56 71 HIS B N 1
ATOM 2873 C CA . HIS B 1 71 ? -4.871 -24.562 -12.586 1 93.56 71 HIS B CA 1
ATOM 2874 C C . HIS B 1 71 ? -5.602 -25.547 -11.68 1 93.56 71 HIS B C 1
ATOM 2876 O O . HIS B 1 71 ? -6.809 -25.406 -11.453 1 93.56 71 HIS B O 1
ATOM 2882 N N . VAL B 1 72 ? -4.887 -26.531 -11.211 1 91.19 72 VAL B N 1
ATOM 2883 C CA . VAL B 1 72 ? -5.402 -27.516 -10.273 1 91.19 72 VAL B CA 1
ATOM 2884 C C . VAL B 1 72 ? -4.258 -28.062 -9.43 1 91.19 72 VAL B C 1
ATOM 2886 O O . VAL B 1 72 ? -3.178 -28.359 -9.945 1 91.19 72 VAL B O 1
ATOM 2889 N N . PHE B 1 73 ? -4.512 -28.078 -8.125 1 90.31 73 PHE B N 1
ATOM 2890 C CA . PHE B 1 73 ? -3.539 -28.609 -7.184 1 90.31 73 PHE B CA 1
ATOM 2891 C C . PHE B 1 73 ? -3.906 -30.047 -6.781 1 90.31 73 PHE B C 1
ATOM 2893 O O . PHE B 1 73 ? -5.086 -30.359 -6.602 1 90.31 73 PHE B O 1
ATOM 2900 N N . LYS B 1 74 ? -2.932 -30.859 -6.676 1 86.69 74 LYS B N 1
ATOM 2901 C CA . LYS B 1 74 ? -3.068 -32.219 -6.145 1 86.69 74 LYS B CA 1
ATOM 2902 C C . LYS B 1 74 ? -2.006 -32.5 -5.09 1 86.69 74 LYS B C 1
ATOM 2904 O O . LYS B 1 74 ? -0.825 -32.656 -5.414 1 86.69 74 LYS B O 1
ATOM 2909 N N . SER B 1 75 ? -2.426 -32.656 -3.814 1 88.5 75 SER B N 1
ATOM 2910 C CA . SER B 1 75 ? -1.496 -32.875 -2.717 1 88.5 75 SER B CA 1
ATOM 2911 C C . SER B 1 75 ? -0.977 -34.312 -2.74 1 88.5 75 SER B C 1
ATOM 2913 O O . SER B 1 75 ? -1.699 -35.25 -3.129 1 88.5 75 SER B O 1
ATOM 2915 N N . ASP B 1 76 ? 0.273 -34.438 -2.283 1 80.94 76 ASP B N 1
ATOM 2916 C CA . ASP B 1 76 ? 0.81 -35.781 -2.045 1 80.94 76 ASP B CA 1
ATOM 2917 C C . ASP B 1 76 ? 0.217 -36.375 -0.778 1 80.94 76 ASP B C 1
ATOM 2919 O O . ASP B 1 76 ? 0.199 -35.75 0.276 1 80.94 76 ASP B O 1
ATOM 2923 N N . SER B 1 77 ? -0.611 -37.406 -0.803 1 65.62 77 SER B N 1
ATOM 2924 C CA . SER B 1 77 ? -1.323 -38 0.316 1 65.62 77 SER B CA 1
ATOM 2925 C C . SER B 1 77 ? -0.354 -38.594 1.338 1 65.62 77 SER B C 1
ATOM 2927 O O . SER B 1 77 ? -0.68 -38.688 2.521 1 65.62 77 SER B O 1
ATOM 2929 N N . ASP B 1 78 ? 0.712 -39 1.032 1 62.19 78 ASP B N 1
ATOM 2930 C CA . ASP B 1 78 ? 1.553 -39.812 1.91 1 62.19 78 ASP B CA 1
ATOM 2931 C C . ASP B 1 78 ? 2.5 -38.938 2.725 1 62.19 78 ASP B C 1
ATOM 2933 O O . ASP B 1 78 ? 3.201 -39.406 3.611 1 62.19 78 ASP B O 1
ATOM 2937 N N . LYS B 1 79 ? 2.594 -37.656 2.576 1 61.56 79 LYS B N 1
ATOM 2938 C CA . LYS B 1 79 ? 3.711 -36.938 3.186 1 61.56 79 LYS B CA 1
ATOM 2939 C C . LYS B 1 79 ? 3.242 -36.094 4.367 1 61.56 79 LYS B C 1
ATOM 2941 O O . LYS B 1 79 ? 3.965 -35.938 5.355 1 61.56 79 LYS B O 1
ATOM 2946 N N . SER B 1 80 ? 2.135 -35.375 4.105 1 62.91 80 SER B N 1
ATOM 2947 C CA . SER B 1 80 ? 1.746 -34.5 5.207 1 62.91 80 SER B CA 1
ATOM 2948 C C . SER B 1 80 ? 0.275 -34.688 5.566 1 62.91 80 SER B C 1
ATOM 2950 O O . SER B 1 80 ? -0.558 -34.938 4.691 1 62.91 80 SER B O 1
ATOM 2952 N N . ASP B 1 81 ? 0.129 -34.625 6.879 1 70.81 81 ASP B N 1
ATOM 2953 C CA . ASP B 1 81 ? -1.218 -34.75 7.426 1 70.81 81 ASP B CA 1
ATOM 2954 C C . ASP B 1 81 ? -2.02 -33.469 7.211 1 70.81 81 ASP B C 1
ATOM 2956 O O . ASP B 1 81 ? -3.236 -33.469 7.414 1 70.81 81 ASP B O 1
ATOM 2960 N N . GLU B 1 82 ? -1.268 -32.438 6.777 1 86.62 82 GLU B N 1
ATOM 2961 C CA . GLU B 1 82 ? -2 -31.188 6.602 1 86.62 82 GLU B CA 1
ATOM 2962 C C . GLU B 1 82 ? -1.383 -30.328 5.5 1 86.62 82 GLU B C 1
ATOM 2964 O O . GLU B 1 82 ? -0.163 -30.328 5.316 1 86.62 82 GLU B O 1
ATOM 2969 N N . SER B 1 83 ? -2.186 -29.75 4.641 1 88.88 83 SER B N 1
ATOM 2970 C CA . SER B 1 83 ? -1.783 -28.781 3.627 1 88.88 83 SER B CA 1
ATOM 2971 C C . SER B 1 83 ? -2.293 -27.391 3.963 1 88.88 83 SER B C 1
ATOM 2973 O O . SER B 1 83 ? -3.49 -27.203 4.191 1 88.88 83 SER B O 1
ATOM 2975 N N . ILE B 1 84 ? -1.35 -26.484 4.109 1 93.75 84 ILE B N 1
ATOM 2976 C CA . ILE B 1 84 ? -1.709 -25.109 4.422 1 93.75 84 ILE B CA 1
ATOM 2977 C C . ILE B 1 84 ? -1.161 -24.172 3.344 1 93.75 84 ILE B C 1
ATOM 2979 O O . ILE B 1 84 ? 0.03 -24.203 3.027 1 93.75 84 ILE B O 1
ATOM 2983 N N . MET B 1 85 ? -2.037 -23.406 2.75 1 94.81 85 MET B N 1
ATOM 2984 C CA . MET B 1 85 ? -1.658 -22.406 1.749 1 94.81 85 MET B CA 1
ATOM 2985 C C . MET B 1 85 ? -2.289 -21.047 2.061 1 94.81 85 MET B C 1
ATOM 2987 O O . MET B 1 85 ? -3.477 -20.984 2.381 1 94.81 85 MET B O 1
ATOM 2991 N N . CYS B 1 86 ? -1.532 -20.016 2.096 1 97 86 CYS B N 1
ATOM 2992 C CA . CYS B 1 86 ? -2.02 -18.641 2.223 1 97 86 CYS B CA 1
ATOM 2993 C C . CYS B 1 86 ? -1.994 -17.922 0.877 1 97 86 CYS B C 1
ATOM 2995 O O . CYS B 1 86 ? -0.972 -17.922 0.189 1 97 86 CYS B O 1
ATOM 2997 N N . SER B 1 87 ? -3.131 -17.344 0.538 1 97.12 87 SER B N 1
ATOM 2998 C CA . SER B 1 87 ? -3.219 -16.75 -0.797 1 97.12 87 SER B CA 1
ATOM 2999 C C . SER B 1 87 ? -3.764 -15.328 -0.743 1 97.12 87 SER B C 1
ATOM 3001 O O . SER B 1 87 ? -4.57 -15 0.13 1 97.12 87 SER B O 1
ATOM 3003 N N . LEU B 1 88 ? -3.271 -14.531 -1.603 1 97.75 88 LEU B N 1
ATOM 3004 C CA . LEU B 1 88 ? -3.832 -13.227 -1.938 1 97.75 88 LEU B CA 1
ATOM 3005 C C . LEU B 1 88 ? -4.48 -13.25 -3.32 1 97.75 88 LEU B C 1
ATOM 3007 O O . LEU B 1 88 ? -3.896 -13.773 -4.273 1 97.75 88 LEU B O 1
ATOM 3011 N N . PHE B 1 89 ? -5.699 -12.727 -3.383 1 96.88 89 PHE B N 1
ATOM 3012 C CA . PHE B 1 89 ? -6.43 -12.656 -4.645 1 96.88 89 PHE B CA 1
ATOM 3013 C C . PHE B 1 89 ? -6.781 -11.211 -4.977 1 96.88 89 PHE B C 1
ATOM 3015 O O . PHE B 1 89 ? -7.309 -10.484 -4.133 1 96.88 89 PHE B O 1
ATOM 3022 N N . PHE B 1 90 ? -6.496 -10.758 -6.133 1 96.62 90 PHE B N 1
ATOM 3023 C CA . PHE B 1 90 ? -6.871 -9.43 -6.613 1 96.62 90 PHE B CA 1
ATOM 3024 C C . PHE B 1 90 ? -6.934 -9.406 -8.133 1 96.62 90 PHE B C 1
ATOM 3026 O O . PHE B 1 90 ? -6.34 -10.258 -8.797 1 96.62 90 PHE B O 1
ATOM 3033 N N . LYS B 1 91 ? -7.652 -8.492 -8.656 1 94.88 91 LYS B N 1
ATOM 3034 C CA . LYS B 1 91 ? -7.684 -8.25 -10.094 1 94.88 91 LYS B CA 1
ATOM 3035 C C . LYS B 1 91 ? -6.758 -7.102 -10.484 1 94.88 91 LYS B C 1
ATOM 3037 O O . LYS B 1 91 ? -6.445 -6.242 -9.656 1 94.88 91 LYS B O 1
ATOM 3042 N N . LYS B 1 92 ? -6.324 -7.117 -11.68 1 94.69 92 LYS B N 1
ATOM 3043 C CA . LYS B 1 92 ? -5.477 -6.035 -12.172 1 94.69 92 LYS B CA 1
ATOM 3044 C C . LYS B 1 92 ? -6.164 -4.684 -12.016 1 94.69 92 LYS B C 1
ATOM 3046 O O . LYS B 1 92 ? -5.504 -3.668 -11.781 1 94.69 92 LYS B O 1
ATOM 3051 N N . ASP B 1 93 ? -7.488 -4.652 -12.094 1 94.12 93 ASP B N 1
ATOM 3052 C CA . ASP B 1 93 ? -8.211 -3.387 -12.023 1 94.12 93 ASP B CA 1
ATOM 3053 C C . ASP B 1 93 ? -8.93 -3.24 -10.688 1 94.12 93 ASP B C 1
ATOM 3055 O O . ASP B 1 93 ? -9.836 -2.418 -10.547 1 94.12 93 ASP B O 1
ATOM 3059 N N . SER B 1 94 ? -8.602 -4.098 -9.727 1 93.62 94 SER B N 1
ATOM 3060 C CA . SER B 1 94 ? -9.25 -4.09 -8.422 1 93.62 94 SER B CA 1
ATOM 3061 C C . SER B 1 94 ? -9.109 -2.732 -7.742 1 93.62 94 SER B C 1
ATOM 3063 O O . SER B 1 94 ? -10 -2.305 -7.004 1 93.62 94 SER B O 1
ATOM 3065 N N . PHE B 1 95 ? -8.023 -2.014 -7.992 1 96 95 PHE B N 1
ATOM 3066 C CA . PHE B 1 95 ? -7.707 -0.778 -7.285 1 96 95 PHE B CA 1
ATOM 3067 C C . PHE B 1 95 ? -7.945 0.434 -8.172 1 96 95 PHE B C 1
ATOM 3069 O O . PHE B 1 95 ? -7.508 1.542 -7.855 1 96 95 PHE B O 1
ATOM 3076 N N . GLY B 1 96 ? -8.586 0.229 -9.188 1 93.62 96 GLY B N 1
ATOM 3077 C CA . GLY B 1 96 ? -8.789 1.202 -10.242 1 93.62 96 GLY B CA 1
ATOM 3078 C C . GLY B 1 96 ? -8.18 0.781 -11.57 1 93.62 96 GLY B C 1
ATOM 3079 O O . GLY B 1 96 ? -7.117 0.158 -11.594 1 93.62 96 GLY B O 1
ATOM 3080 N N . LYS B 1 97 ? -8.742 1.172 -12.633 1 92.25 97 LYS B N 1
ATOM 3081 C CA . LYS B 1 97 ? -8.375 0.722 -13.969 1 92.25 97 LYS B CA 1
ATOM 3082 C C . LYS B 1 97 ? -6.922 1.079 -14.289 1 92.25 97 LYS B C 1
ATOM 3084 O O . LYS B 1 97 ? -6.238 0.341 -15 1 92.25 97 LYS B O 1
ATOM 3089 N N . HIS B 1 98 ? -6.453 2.17 -13.742 1 93.5 98 HIS B N 1
ATOM 3090 C CA . HIS B 1 98 ? -5.145 2.67 -14.148 1 93.5 98 HIS B CA 1
ATOM 3091 C C . HIS B 1 98 ? -4.176 2.693 -12.969 1 93.5 98 HIS B C 1
ATOM 3093 O O . HIS B 1 98 ? -3.111 3.312 -13.047 1 93.5 98 HIS B O 1
ATOM 3099 N N . PHE B 1 99 ? -4.516 2.068 -11.906 1 96.88 99 PHE B N 1
ATOM 3100 C CA . PHE B 1 99 ? -3.705 2.109 -10.703 1 96.88 99 PHE B CA 1
ATOM 3101 C C . PHE B 1 99 ? -2.305 1.572 -10.969 1 96.88 99 PHE B C 1
ATOM 3103 O O . PHE B 1 99 ? -1.311 2.229 -10.648 1 96.88 99 PHE B O 1
ATOM 3110 N N . PHE B 1 100 ? -2.227 0.407 -11.648 1 96.75 100 PHE B N 1
ATOM 3111 C CA . PHE B 1 100 ? -0.931 -0.228 -11.859 1 96.75 100 PHE B CA 1
ATOM 3112 C C . PHE B 1 100 ? -0.226 0.368 -13.07 1 96.75 100 PHE B C 1
ATOM 3114 O O . PHE B 1 100 ? 0.851 -0.091 -13.461 1 96.75 100 PHE B O 1
ATOM 3121 N N . GLU B 1 101 ? -0.809 1.368 -13.68 1 94.75 101 GLU B N 1
ATOM 3122 C CA . GLU B 1 101 ? -0.182 2.109 -14.766 1 94.75 101 GLU B CA 1
ATOM 3123 C C . GLU B 1 101 ? 0.464 3.395 -14.266 1 94.75 101 GLU B C 1
ATOM 3125 O O . GLU B 1 101 ? 1.137 4.098 -15.023 1 94.75 101 GLU B O 1
ATOM 3130 N N . LEU B 1 102 ? 0.217 3.697 -13.023 1 95.94 102 LEU B N 1
ATOM 3131 C CA . LEU B 1 102 ? 0.864 4.859 -12.422 1 95.94 102 LEU B CA 1
ATOM 3132 C C . LEU B 1 102 ? 2.383 4.719 -12.469 1 95.94 102 LEU B C 1
ATOM 3134 O O . LEU B 1 102 ? 2.908 3.604 -12.398 1 95.94 102 LEU B O 1
ATOM 3138 N N . THR B 1 103 ? 3.049 5.875 -12.539 1 94.94 103 THR B N 1
ATOM 3139 C CA . THR B 1 103 ? 4.508 5.879 -12.523 1 94.94 103 THR B CA 1
ATOM 3140 C C . THR B 1 103 ? 5.031 5.227 -11.242 1 94.94 103 THR B C 1
ATOM 3142 O O . THR B 1 103 ? 6.051 4.535 -11.273 1 94.94 103 THR B O 1
ATOM 3145 N N . ASP B 1 104 ? 4.312 5.371 -10.172 1 96.31 104 ASP B N 1
ATOM 3146 C CA . ASP B 1 104 ? 4.688 4.824 -8.867 1 96.31 104 ASP B CA 1
ATOM 3147 C C . ASP B 1 104 ? 4.668 3.299 -8.891 1 96.31 104 ASP B C 1
ATOM 3149 O O . ASP B 1 104 ? 5.328 2.654 -8.07 1 96.31 104 ASP B O 1
ATOM 3153 N N . MET B 1 105 ? 3.949 2.699 -9.859 1 96.69 105 MET B N 1
ATOM 3154 C CA . MET B 1 105 ? 3.773 1.251 -9.914 1 96.69 105 MET B CA 1
ATOM 3155 C C . MET B 1 105 ? 4.508 0.657 -11.109 1 96.69 105 MET B C 1
ATOM 3157 O O . MET B 1 105 ? 4.254 -0.484 -11.5 1 96.69 105 MET B O 1
ATOM 3161 N N . ALA B 1 106 ? 5.387 1.385 -11.727 1 94.25 106 ALA B N 1
ATOM 3162 C CA . ALA B 1 106 ? 6 1.02 -12.992 1 94.25 106 ALA B CA 1
ATOM 3163 C C . ALA B 1 106 ? 6.711 -0.328 -12.898 1 94.25 106 ALA B C 1
ATOM 3165 O O . ALA B 1 106 ? 6.684 -1.123 -13.836 1 94.25 106 ALA B O 1
ATOM 3166 N N . GLU B 1 107 ? 7.262 -0.631 -11.805 1 93.5 107 GLU B N 1
ATOM 3167 C CA . GLU B 1 107 ? 8.07 -1.839 -11.641 1 93.5 107 GLU B CA 1
ATOM 3168 C C . GLU B 1 107 ? 7.188 -3.086 -11.602 1 93.5 107 GLU B C 1
ATOM 3170 O O . GLU B 1 107 ? 7.68 -4.203 -11.766 1 93.5 107 GLU B O 1
ATOM 3175 N N . THR B 1 108 ? 5.875 -2.928 -11.383 1 96.31 108 THR B N 1
ATOM 3176 C CA . THR B 1 108 ? 4.988 -4.082 -11.297 1 96.31 108 THR B CA 1
ATOM 3177 C C . THR B 1 108 ? 4.73 -4.668 -12.68 1 96.31 108 THR B C 1
ATOM 3179 O O . THR B 1 108 ? 4.133 -5.738 -12.805 1 96.31 108 THR B O 1
ATOM 3182 N N . LYS B 1 109 ? 5.16 -3.988 -13.688 1 95.31 109 LYS B N 1
ATOM 3183 C CA . LYS B 1 109 ? 4.938 -4.445 -15.062 1 95.31 109 LYS B CA 1
ATOM 3184 C C . LYS B 1 109 ? 5.512 -5.844 -15.273 1 95.31 109 LYS B C 1
ATOM 3186 O O . LYS B 1 109 ? 4.895 -6.68 -15.938 1 95.31 109 LYS B O 1
ATOM 3191 N N . GLU B 1 110 ? 6.676 -6.074 -14.734 1 94.69 110 GLU B N 1
ATOM 3192 C CA . GLU B 1 110 ? 7.328 -7.371 -14.883 1 94.69 110 GLU B CA 1
ATOM 3193 C C . GLU B 1 110 ? 6.527 -8.477 -14.188 1 94.69 110 GLU B C 1
ATOM 3195 O O . GLU B 1 110 ? 6.441 -9.594 -14.688 1 94.69 110 GLU B O 1
ATOM 3200 N N . PHE B 1 111 ? 6.004 -8.141 -13.086 1 97.62 111 PHE B N 1
ATOM 3201 C CA . PHE B 1 111 ? 5.148 -9.078 -12.367 1 97.62 111 PHE B CA 1
ATOM 3202 C C . PHE B 1 111 ? 3.961 -9.492 -13.227 1 97.62 111 PHE B C 1
ATOM 3204 O O . PHE B 1 111 ? 3.664 -10.68 -13.359 1 97.62 111 PHE B O 1
ATOM 3211 N N . PHE B 1 112 ? 3.309 -8.516 -13.812 1 97.06 112 PHE B N 1
ATOM 3212 C CA . PHE B 1 112 ? 2.09 -8.797 -14.562 1 97.06 112 PHE B CA 1
ATOM 3213 C C . PHE B 1 112 ? 2.408 -9.547 -15.852 1 97.06 112 PHE B C 1
ATOM 3215 O O . PHE B 1 112 ? 1.667 -10.445 -16.25 1 97.06 112 PHE B O 1
ATOM 3222 N N . LYS B 1 113 ? 3.492 -9.18 -16.453 1 95.44 113 LYS B N 1
ATOM 3223 C CA . LYS B 1 113 ? 3.92 -9.906 -17.641 1 95.44 113 LYS B CA 1
ATOM 3224 C C . LYS B 1 113 ? 4.195 -11.367 -17.328 1 95.44 113 LYS B C 1
ATOM 3226 O O . LYS B 1 113 ? 3.717 -12.266 -18.031 1 95.44 113 LYS B O 1
ATOM 3231 N N . GLY B 1 114 ? 4.895 -11.609 -16.266 1 95.62 114 GLY B N 1
ATOM 3232 C CA . GLY B 1 114 ? 5.242 -12.961 -15.875 1 95.62 114 GLY B CA 1
ATOM 3233 C C . GLY B 1 114 ? 4.055 -13.766 -15.383 1 95.62 114 GLY B C 1
ATOM 3234 O O . GLY B 1 114 ? 3.992 -14.984 -15.594 1 95.62 114 GLY B O 1
ATOM 3235 N N . SER B 1 115 ? 3.137 -13.117 -14.766 1 96.44 115 SER B N 1
ATOM 3236 C CA . SER B 1 115 ? 2.002 -13.797 -14.156 1 96.44 115 SER B CA 1
ATOM 3237 C C . SER B 1 115 ? 1.115 -14.453 -15.211 1 96.44 115 SER B C 1
ATOM 3239 O O . SER B 1 115 ? 0.358 -15.375 -14.914 1 96.44 115 SER B O 1
ATOM 3241 N N . GLU B 1 116 ? 1.208 -14.055 -16.469 1 95.62 116 GLU B N 1
ATOM 3242 C CA . GLU B 1 116 ? 0.388 -14.586 -17.547 1 95.62 116 GLU B CA 1
ATOM 3243 C C . GLU B 1 116 ? 0.635 -16.078 -17.734 1 95.62 116 GLU B C 1
ATOM 3245 O O . GLU B 1 116 ? -0.271 -16.828 -18.125 1 95.62 116 GLU B O 1
ATOM 3250 N N . TYR B 1 117 ? 1.827 -16.5 -17.453 1 96.75 117 TYR B N 1
ATOM 3251 C CA . TYR B 1 117 ? 2.184 -17.922 -17.578 1 96.75 117 TYR B CA 1
ATOM 3252 C C . TYR B 1 117 ? 2.334 -18.562 -16.203 1 96.75 117 TYR B C 1
ATOM 3254 O O . TYR B 1 117 ? 2.76 -19.719 -16.109 1 96.75 117 TYR B O 1
ATOM 3262 N N . GLY B 1 118 ? 1.937 -17.812 -15.188 1 98.19 118 GLY B N 1
ATOM 3263 C CA . GLY B 1 118 ? 2.244 -18.25 -13.836 1 98.19 118 GLY B CA 1
ATOM 3264 C C . GLY B 1 118 ? 3.719 -18.172 -13.5 1 98.19 118 GLY B C 1
ATOM 3265 O O . GLY B 1 118 ? 4.57 -18.234 -14.391 1 98.19 118 GLY B O 1
ATOM 3266 N N . LEU B 1 119 ? 4.008 -17.969 -12.188 1 98.56 119 LEU B N 1
ATOM 3267 C CA . LEU B 1 119 ? 5.395 -17.844 -11.75 1 98.56 119 LEU B CA 1
ATOM 3268 C C . LEU B 1 119 ? 5.641 -18.672 -10.492 1 98.56 119 LEU B C 1
ATOM 3270 O O . LEU B 1 119 ? 4.793 -18.703 -9.594 1 98.56 119 LEU B O 1
ATOM 3274 N N . LYS B 1 120 ? 6.719 -19.359 -10.516 1 98.56 120 LYS B N 1
ATOM 3275 C CA . LYS B 1 120 ? 7.324 -19.844 -9.273 1 98.56 120 LYS B CA 1
ATOM 3276 C C . LYS B 1 120 ? 8.516 -18.969 -8.875 1 98.56 120 LYS B C 1
ATOM 3278 O O . LYS B 1 120 ? 9.5 -18.875 -9.609 1 98.56 120 LYS B O 1
ATOM 3283 N N . VAL B 1 121 ? 8.406 -18.344 -7.766 1 98.75 121 VAL B N 1
ATOM 3284 C CA . VAL B 1 121 ? 9.438 -17.422 -7.316 1 98.75 121 VAL B CA 1
ATOM 3285 C C . VAL B 1 121 ? 10.633 -18.203 -6.777 1 98.75 121 VAL B C 1
ATOM 3287 O O . VAL B 1 121 ? 10.461 -19.141 -5.996 1 98.75 121 VAL B O 1
ATOM 3290 N N . LEU B 1 122 ? 11.859 -17.797 -7.18 1 98.31 122 LEU B N 1
ATOM 3291 C CA . LEU B 1 122 ? 13.047 -18.578 -6.848 1 98.31 122 LEU B CA 1
ATOM 3292 C C . LEU B 1 122 ? 13.93 -17.828 -5.859 1 98.31 122 LEU B C 1
ATOM 3294 O O . LEU B 1 122 ? 14.719 -18.453 -5.137 1 98.31 122 LEU B O 1
ATOM 3298 N N . SER B 1 123 ? 13.836 -16.531 -5.848 1 98.44 123 SER B N 1
ATOM 3299 C CA . SER B 1 123 ? 14.672 -15.75 -4.949 1 98.44 123 SER B CA 1
ATOM 3300 C C . SER B 1 123 ? 13.82 -14.805 -4.098 1 98.44 123 SER B C 1
ATOM 3302 O O . SER B 1 123 ? 12.633 -14.625 -4.359 1 98.44 123 SER B O 1
ATOM 3304 N N . LYS B 1 124 ? 14.438 -14.312 -2.99 1 98.12 124 LYS B N 1
ATOM 3305 C CA . LYS B 1 124 ? 13.805 -13.383 -2.053 1 98.12 124 LYS B CA 1
ATOM 3306 C C . LYS B 1 124 ? 12.633 -14.047 -1.329 1 98.12 124 LYS B C 1
ATOM 3308 O O . LYS B 1 124 ? 11.695 -13.375 -0.905 1 98.12 124 LYS B O 1
ATOM 3313 N N . LYS B 1 125 ? 12.664 -15.336 -1.227 1 98.56 125 LYS B N 1
ATOM 3314 C CA . LYS B 1 125 ? 11.547 -16.078 -0.65 1 98.56 125 LYS B CA 1
ATOM 3315 C C . LYS B 1 125 ? 11.375 -15.758 0.83 1 98.56 125 LYS B C 1
ATOM 3317 O O . LYS B 1 125 ? 10.242 -15.664 1.318 1 98.56 125 LYS B O 1
ATOM 3322 N N . GLN B 1 126 ? 12.453 -15.609 1.498 1 98.38 126 GLN B N 1
ATOM 3323 C CA . GLN B 1 126 ? 12.383 -15.305 2.924 1 98.38 126 GLN B CA 1
ATOM 3324 C C . GLN B 1 126 ? 11.703 -13.961 3.168 1 98.38 126 GLN B C 1
ATOM 3326 O O . GLN B 1 126 ? 10.883 -13.836 4.078 1 98.38 126 GLN B O 1
ATOM 3331 N N . LYS B 1 127 ? 12.078 -12.969 2.367 1 98.56 127 LYS B N 1
ATOM 3332 C CA . LYS B 1 127 ? 11.484 -11.641 2.496 1 98.56 127 LYS B CA 1
ATOM 3333 C C . LYS B 1 127 ? 9.992 -11.672 2.189 1 98.56 127 LYS B C 1
ATOM 3335 O O . LYS B 1 127 ? 9.195 -11.047 2.893 1 98.56 127 LYS B O 1
ATOM 3340 N N . ILE B 1 128 ? 9.625 -12.391 1.183 1 98.81 128 ILE B N 1
ATOM 3341 C CA . ILE B 1 128 ? 8.227 -12.492 0.794 1 98.81 128 ILE B CA 1
ATOM 3342 C C . ILE B 1 128 ? 7.445 -13.258 1.866 1 98.81 128 ILE B C 1
ATOM 3344 O O . ILE B 1 128 ? 6.344 -12.859 2.244 1 98.81 128 ILE B O 1
ATOM 3348 N N . THR B 1 129 ? 8.047 -14.305 2.355 1 98.81 129 THR B N 1
ATOM 3349 C CA . THR B 1 129 ? 7.43 -15.094 3.412 1 98.81 129 THR B CA 1
ATOM 3350 C C . THR B 1 129 ? 7.184 -14.234 4.652 1 98.81 129 THR B C 1
ATOM 3352 O O . THR B 1 129 ? 6.137 -14.344 5.293 1 98.81 129 THR B O 1
ATOM 3355 N N . LYS B 1 130 ? 8.125 -13.414 4.949 1 98.56 130 LYS B N 1
ATOM 3356 C CA . LYS B 1 130 ? 7.969 -12.508 6.086 1 98.56 130 LYS B CA 1
ATOM 3357 C C . LYS B 1 130 ? 6.754 -11.602 5.906 1 98.56 130 LYS B C 1
ATOM 3359 O O . LYS B 1 130 ? 6.039 -11.312 6.867 1 98.56 130 LYS B O 1
ATOM 3364 N N . GLN B 1 131 ? 6.547 -11.078 4.73 1 98.56 131 GLN B N 1
ATOM 3365 C CA . GLN B 1 131 ? 5.363 -10.273 4.457 1 98.56 131 GLN B CA 1
ATOM 3366 C C . GLN B 1 131 ? 4.086 -11.094 4.641 1 98.56 131 GLN B C 1
ATOM 3368 O O . GLN B 1 131 ? 3.133 -10.625 5.27 1 98.56 131 GLN B O 1
ATOM 3373 N N . PHE B 1 132 ? 4.059 -12.32 4.137 1 98.69 132 PHE B N 1
ATOM 3374 C CA . PHE B 1 132 ? 2.891 -13.18 4.25 1 98.69 132 PHE B CA 1
ATOM 3375 C C . PHE B 1 132 ? 2.541 -13.438 5.711 1 98.69 132 PHE B C 1
ATOM 3377 O O . PHE B 1 132 ? 1.364 -13.492 6.07 1 98.69 132 PHE B O 1
ATOM 3384 N N . ASN B 1 133 ? 3.525 -13.586 6.48 1 98.19 133 ASN B N 1
ATOM 3385 C CA . ASN B 1 133 ? 3.322 -13.914 7.887 1 98.19 133 ASN B CA 1
ATOM 3386 C C . ASN B 1 133 ? 2.609 -12.789 8.633 1 98.19 133 ASN B C 1
ATOM 3388 O O . ASN B 1 133 ? 2.041 -13.008 9.703 1 98.19 133 ASN B O 1
ATOM 3392 N N . LYS B 1 134 ? 2.594 -11.625 8.062 1 97.81 134 LYS B N 1
ATOM 3393 C CA . LYS B 1 134 ? 1.963 -10.477 8.711 1 97.81 134 LYS B CA 1
ATOM 3394 C C . LYS B 1 134 ? 0.479 -10.398 8.367 1 97.81 134 LYS B C 1
ATOM 3396 O O . LYS B 1 134 ? -0.291 -9.734 9.062 1 97.81 134 LYS B O 1
ATOM 3401 N N . LEU B 1 135 ? 0.097 -11.062 7.34 1 98.19 135 LEU B N 1
ATOM 3402 C CA . LEU B 1 135 ? -1.207 -10.844 6.723 1 98.19 135 LEU B CA 1
ATOM 3403 C C . LEU B 1 135 ? -2.332 -11.219 7.68 1 98.19 135 LEU B C 1
ATOM 3405 O O . LEU B 1 135 ? -3.346 -10.523 7.762 1 98.19 135 LEU B O 1
ATOM 3409 N N . SER B 1 136 ? -2.201 -12.258 8.422 1 96.56 136 SER B N 1
ATOM 3410 C CA . SER B 1 136 ? -3.275 -12.781 9.266 1 96.56 136 SER B CA 1
ATOM 3411 C C . SER B 1 136 ? -3.633 -11.797 10.375 1 96.56 136 SER B C 1
ATOM 3413 O O . SER B 1 136 ? -4.754 -11.82 10.891 1 96.56 136 SER B O 1
ATOM 3415 N N . HIS B 1 137 ? -2.746 -10.867 10.727 1 97 137 HIS B N 1
ATOM 3416 C CA . HIS B 1 137 ? -2.977 -9.945 11.836 1 97 137 HIS B CA 1
ATOM 3417 C C . HIS B 1 137 ? -3.205 -8.523 11.328 1 97 137 HIS B C 1
ATOM 3419 O O . HIS B 1 137 ? -3.365 -7.594 12.117 1 97 137 HIS B O 1
ATOM 3425 N N . GLN B 1 138 ? -3.266 -8.406 10.125 1 97.38 138 GLN B N 1
ATOM 3426 C CA . GLN B 1 138 ? -3.379 -7.082 9.523 1 97.38 138 GLN B CA 1
ATOM 3427 C C . GLN B 1 138 ? -4.828 -6.762 9.164 1 97.38 138 GLN B C 1
ATOM 3429 O O . GLN B 1 138 ? -5.605 -7.66 8.844 1 97.38 138 GLN B O 1
ATOM 3434 N N . ASN B 1 139 ? -5.18 -5.48 9.281 1 96.38 139 ASN B N 1
ATOM 3435 C CA . ASN B 1 139 ? -6.469 -5.047 8.75 1 96.38 139 ASN B CA 1
ATOM 3436 C C . ASN B 1 139 ? -6.414 -4.859 7.234 1 96.38 139 ASN B C 1
ATOM 3438 O O . ASN B 1 139 ? -5.387 -5.129 6.609 1 96.38 139 ASN B O 1
ATOM 3442 N N . LYS B 1 140 ? -7.453 -4.422 6.613 1 96.88 140 LYS B N 1
ATOM 3443 C CA . LYS B 1 140 ? -7.586 -4.422 5.16 1 96.88 140 LYS B CA 1
ATOM 3444 C C . LYS B 1 140 ? -6.598 -3.445 4.52 1 96.88 140 LYS B C 1
ATOM 3446 O O . LYS B 1 140 ? -5.984 -3.756 3.498 1 96.88 140 LYS B O 1
ATOM 3451 N N . ILE B 1 141 ? -6.422 -2.205 5.113 1 97.69 141 ILE B N 1
ATOM 3452 C CA . ILE B 1 141 ? -5.488 -1.232 4.559 1 97.69 141 ILE B CA 1
ATOM 3453 C C . ILE B 1 141 ? -4.07 -1.791 4.613 1 97.69 141 ILE B C 1
ATOM 3455 O O . ILE B 1 141 ? -3.322 -1.703 3.635 1 97.69 141 ILE B O 1
ATOM 3459 N N . GLU B 1 142 ? -3.76 -2.363 5.699 1 97.81 142 GLU B N 1
ATOM 3460 C CA . GLU B 1 142 ? -2.434 -2.943 5.879 1 97.81 142 GLU B CA 1
ATOM 3461 C C . GLU B 1 142 ? -2.189 -4.082 4.895 1 97.81 142 GLU B C 1
ATOM 3463 O O . GLU B 1 142 ? -1.071 -4.258 4.402 1 97.81 142 GLU B O 1
ATOM 3468 N N . ARG B 1 143 ? -3.182 -4.863 4.645 1 98.38 143 ARG B N 1
ATOM 3469 C CA . ARG B 1 143 ? -3.039 -5.969 3.701 1 98.38 143 ARG B CA 1
ATOM 3470 C C . ARG B 1 143 ? -2.752 -5.453 2.295 1 98.38 143 ARG B C 1
ATOM 3472 O O . ARG B 1 143 ? -1.962 -6.047 1.559 1 98.38 143 ARG B O 1
ATOM 3479 N N . VAL B 1 144 ? -3.418 -4.371 1.908 1 98.56 144 VAL B N 1
ATOM 3480 C CA . VAL B 1 144 ? -3.133 -3.783 0.604 1 98.56 144 VAL B CA 1
ATOM 3481 C C . VAL B 1 144 ? -1.685 -3.297 0.562 1 98.56 144 VAL B C 1
ATOM 3483 O O . VAL B 1 144 ? -0.987 -3.488 -0.437 1 98.56 144 VAL B O 1
ATOM 3486 N N . ALA B 1 145 ? -1.241 -2.66 1.643 1 98.62 145 ALA B N 1
ATOM 3487 C CA . ALA B 1 145 ? 0.154 -2.234 1.725 1 98.62 145 ALA B CA 1
ATOM 3488 C C . ALA B 1 145 ? 1.099 -3.426 1.583 1 98.62 145 ALA B C 1
ATOM 3490 O O . ALA B 1 145 ? 2.094 -3.354 0.858 1 98.62 145 ALA B O 1
ATOM 3491 N N . THR B 1 146 ? 0.799 -4.5 2.27 1 98.69 146 THR B N 1
ATOM 3492 C CA . THR B 1 146 ? 1.612 -5.707 2.217 1 98.69 146 THR B CA 1
ATOM 3493 C C . THR B 1 146 ? 1.611 -6.301 0.81 1 98.69 146 THR B C 1
ATOM 3495 O O . THR B 1 146 ? 2.646 -6.758 0.322 1 98.69 146 THR B O 1
ATOM 3498 N N . LEU B 1 147 ? 0.472 -6.312 0.152 1 98.75 147 LEU B N 1
ATOM 3499 C CA . LEU B 1 147 ? 0.412 -6.77 -1.231 1 98.75 147 LEU B CA 1
ATOM 3500 C C . LEU B 1 147 ? 1.395 -5.996 -2.104 1 98.75 147 LEU B C 1
ATOM 3502 O O . LEU B 1 147 ? 2.135 -6.59 -2.891 1 98.75 147 LEU B O 1
ATOM 3506 N N . LEU B 1 148 ? 1.386 -4.656 -1.95 1 98.62 148 LEU B N 1
ATOM 3507 C CA . LEU B 1 148 ? 2.271 -3.828 -2.762 1 98.62 148 LEU B CA 1
ATOM 3508 C C . LEU B 1 148 ? 3.732 -4.191 -2.512 1 98.62 148 LEU B C 1
ATOM 3510 O O . LEU B 1 148 ? 4.531 -4.238 -3.449 1 98.62 148 LEU B O 1
ATOM 3514 N N . LYS B 1 149 ? 4.07 -4.457 -1.29 1 98.5 149 LYS B N 1
ATOM 3515 C CA . LYS B 1 149 ? 5.43 -4.871 -0.96 1 98.5 149 LYS B CA 1
ATOM 3516 C C . LYS B 1 149 ? 5.766 -6.215 -1.601 1 98.5 149 LYS B C 1
ATOM 3518 O O . LYS B 1 149 ? 6.867 -6.406 -2.119 1 98.5 149 LYS B O 1
ATOM 3523 N N . ILE B 1 150 ? 4.836 -7.113 -1.56 1 98.81 150 ILE B N 1
ATOM 3524 C CA . ILE B 1 150 ? 5.027 -8.438 -2.143 1 98.81 150 ILE B CA 1
ATOM 3525 C C . ILE B 1 150 ? 5.211 -8.312 -3.652 1 98.81 150 ILE B C 1
ATOM 3527 O O . ILE B 1 150 ? 6.121 -8.922 -4.227 1 98.81 150 ILE B O 1
ATOM 3531 N N . LEU B 1 151 ? 4.348 -7.527 -4.289 1 98.75 151 LEU B N 1
ATOM 3532 C CA . LEU B 1 151 ? 4.469 -7.305 -5.727 1 98.75 151 LEU B CA 1
ATOM 3533 C C . LEU B 1 151 ? 5.84 -6.73 -6.07 1 98.75 151 LEU B C 1
ATOM 3535 O O . LEU B 1 151 ? 6.465 -7.145 -7.047 1 98.75 151 LEU B O 1
ATOM 3539 N N . ASN B 1 152 ? 6.266 -5.758 -5.254 1 98.06 152 ASN B N 1
ATOM 3540 C CA . ASN B 1 152 ? 7.578 -5.16 -5.457 1 98.06 152 ASN B CA 1
ATOM 3541 C C . ASN B 1 152 ? 8.688 -6.199 -5.371 1 98.06 152 ASN B C 1
ATOM 3543 O O . ASN B 1 152 ? 9.594 -6.223 -6.211 1 98.06 152 ASN B O 1
ATOM 3547 N N . LEU B 1 153 ? 8.664 -7.055 -4.391 1 98.44 153 LEU B N 1
ATOM 3548 C CA . LEU B 1 153 ? 9.68 -8.086 -4.18 1 98.44 153 LEU B CA 1
ATOM 3549 C C . LEU B 1 153 ? 9.672 -9.094 -5.324 1 98.44 153 LEU B C 1
ATOM 3551 O O . LEU B 1 153 ? 10.734 -9.453 -5.844 1 98.44 153 LEU B O 1
ATOM 3555 N N . ILE B 1 154 ? 8.5 -9.539 -5.785 1 98.69 154 ILE B N 1
ATOM 3556 C CA . ILE B 1 154 ? 8.398 -10.547 -6.84 1 98.69 154 ILE B CA 1
ATOM 3557 C C . ILE B 1 154 ? 8.891 -9.961 -8.156 1 98.69 154 ILE B C 1
ATOM 3559 O O . ILE B 1 154 ? 9.531 -10.648 -8.953 1 98.69 154 ILE B O 1
ATOM 3563 N N . SER B 1 155 ? 8.594 -8.672 -8.375 1 97.75 155 SER B N 1
ATOM 3564 C CA . SER B 1 155 ? 8.969 -8.008 -9.625 1 97.75 155 SER B CA 1
ATOM 3565 C C . SER B 1 155 ? 10.477 -8.016 -9.82 1 97.75 155 SER B C 1
ATOM 3567 O O . SER B 1 155 ? 10.961 -7.965 -10.953 1 97.75 155 SER B O 1
ATOM 3569 N N . THR B 1 156 ? 11.242 -8.094 -8.758 1 96.31 156 THR B N 1
ATOM 3570 C CA . THR B 1 156 ? 12.695 -8.047 -8.875 1 96.31 156 THR B CA 1
ATOM 3571 C C . THR B 1 156 ? 13.312 -9.391 -8.5 1 96.31 156 THR B C 1
ATOM 3573 O O . THR B 1 156 ? 14.539 -9.516 -8.438 1 96.31 156 THR B O 1
ATOM 3576 N N . ALA B 1 157 ? 12.539 -10.375 -8.188 1 97.94 157 ALA B N 1
ATOM 3577 C CA . ALA B 1 157 ? 13.016 -11.711 -7.84 1 97.94 157 ALA B CA 1
ATOM 3578 C C . ALA B 1 157 ? 13.258 -12.547 -9.094 1 97.94 157 ALA B C 1
ATOM 3580 O O . ALA B 1 157 ? 12.688 -12.281 -10.148 1 97.94 157 ALA B O 1
ATOM 3581 N N . GLU B 1 158 ? 14.125 -13.484 -8.977 1 98.12 158 GLU B N 1
ATOM 3582 C CA . GLU B 1 158 ? 14.219 -14.531 -9.984 1 98.12 158 GLU B CA 1
ATOM 3583 C C . GLU B 1 158 ? 13 -15.461 -9.93 1 98.12 158 GLU B C 1
ATOM 3585 O O . GLU B 1 158 ? 12.523 -15.797 -8.852 1 98.12 158 GLU B O 1
ATOM 3590 N N . SER B 1 159 ? 12.461 -15.719 -11.062 1 97.94 159 SER B N 1
ATOM 3591 C CA . SER B 1 159 ? 11.312 -16.609 -11.141 1 97.94 159 SER B CA 1
ATOM 3592 C C . SER B 1 159 ? 11.383 -17.5 -12.375 1 97.94 159 SER B C 1
ATOM 3594 O O . SER B 1 159 ? 12.203 -17.281 -13.266 1 97.94 159 SER B O 1
ATOM 3596 N N . THR B 1 160 ? 10.633 -18.594 -12.414 1 97.06 160 THR B N 1
ATOM 3597 C CA . THR B 1 160 ? 10.453 -19.453 -13.578 1 97.06 160 THR B CA 1
ATOM 3598 C C . THR B 1 160 ? 8.977 -19.609 -13.922 1 97.06 160 THR B C 1
ATOM 3600 O O . THR B 1 160 ? 8.125 -19.641 -13.031 1 97.06 160 THR B O 1
ATOM 3603 N N . PRO B 1 161 ? 8.703 -19.609 -15.227 1 97.62 161 PRO B N 1
ATOM 3604 C CA . PRO B 1 161 ? 7.297 -19.781 -15.609 1 97.62 161 PRO B CA 1
ATOM 3605 C C . PRO B 1 161 ? 6.727 -21.141 -15.18 1 97.62 161 PRO B C 1
ATOM 3607 O O . PRO B 1 161 ? 7.465 -22.125 -15.094 1 97.62 161 PRO B O 1
ATOM 3610 N N . LEU B 1 162 ? 5.426 -21.141 -14.922 1 97.56 162 LEU B N 1
ATOM 3611 C CA . LEU B 1 162 ? 4.727 -22.359 -14.531 1 97.56 162 LEU B CA 1
ATOM 3612 C C . LEU B 1 162 ? 4.043 -23 -15.727 1 97.56 162 LEU B C 1
ATOM 3614 O O . LEU B 1 162 ? 3.502 -24.109 -15.617 1 97.56 162 LEU B O 1
ATOM 3618 N N . SER B 1 163 ? 4.027 -22.297 -16.844 1 96.56 163 SER B N 1
ATOM 3619 C CA . SER B 1 163 ? 3.471 -22.812 -18.094 1 96.56 163 SER B CA 1
ATOM 3620 C C . SER B 1 163 ? 4.254 -22.312 -19.297 1 96.56 163 SER B C 1
ATOM 3622 O O . SER B 1 163 ? 5.027 -21.359 -19.188 1 96.56 163 SER B O 1
ATOM 3624 N N . SER B 1 164 ? 4.16 -23.031 -20.375 1 93.75 164 SER B N 1
ATOM 3625 C CA . SER B 1 164 ? 4.836 -22.641 -21.609 1 93.75 164 SER B CA 1
ATOM 3626 C C . SER B 1 164 ? 3.848 -22.094 -22.641 1 93.75 164 SER B C 1
ATOM 3628 O O . SER B 1 164 ? 4.242 -21.438 -23.594 1 93.75 164 SER B O 1
ATOM 3630 N N . PHE B 1 165 ? 2.615 -22.359 -22.406 1 92.94 165 PHE B N 1
ATOM 3631 C CA . PHE B 1 165 ? 1.565 -21.969 -23.328 1 92.94 165 PHE B CA 1
ATOM 3632 C C . PHE B 1 165 ? 0.256 -21.719 -22.594 1 92.94 165 PHE B C 1
ATOM 3634 O O . PHE B 1 165 ? -0.101 -22.453 -21.688 1 92.94 165 PHE B O 1
ATOM 3641 N N . VAL B 1 166 ? -0.353 -20.609 -23 1 92.19 166 VAL B N 1
ATOM 3642 C CA . VAL B 1 166 ? -1.671 -20.297 -22.469 1 92.19 166 VAL B CA 1
ATOM 3643 C C . VAL B 1 166 ? -2.641 -20 -23.609 1 92.19 166 VAL B C 1
ATOM 3645 O O . VAL B 1 166 ? -2.42 -19.078 -24.406 1 92.19 166 VAL B O 1
ATOM 3648 N N . TYR B 1 167 ? -3.672 -20.875 -23.609 1 89.56 167 TYR B N 1
ATOM 3649 C CA . TYR B 1 167 ? -4.738 -20.609 -24.562 1 89.56 167 TYR B CA 1
ATOM 3650 C C . TYR B 1 167 ? -5.641 -19.484 -24.078 1 89.56 167 TYR B C 1
ATOM 3652 O O . TYR B 1 167 ? -6.172 -19.531 -22.969 1 89.56 167 TYR B O 1
ATOM 3660 N N . LYS B 1 168 ? -5.918 -18.484 -24.938 1 88.69 168 LYS B N 1
ATOM 3661 C CA . LYS B 1 168 ? -6.539 -17.234 -24.516 1 88.69 168 LYS B CA 1
ATOM 3662 C C . LYS B 1 168 ? -8.031 -17.422 -24.266 1 88.69 168 LYS B C 1
ATOM 3664 O O . LYS B 1 168 ? -8.625 -16.688 -23.469 1 88.69 168 LYS B O 1
ATOM 3669 N N . LYS B 1 169 ? -8.633 -18.422 -24.922 1 89.62 169 LYS B N 1
ATOM 3670 C CA . LYS B 1 169 ? -10.07 -18.609 -24.734 1 89.62 169 LYS B CA 1
ATOM 3671 C C . LYS B 1 169 ? -10.359 -19.281 -23.391 1 89.62 169 LYS B C 1
ATOM 3673 O O . LYS B 1 169 ? -9.797 -20.344 -23.094 1 89.62 169 LYS B O 1
ATOM 3678 N N . ARG B 1 170 ? -11.297 -18.797 -22.656 1 87.5 170 ARG B N 1
ATOM 3679 C CA . ARG B 1 170 ? -11.703 -19.312 -21.359 1 87.5 170 ARG B CA 1
ATOM 3680 C C . ARG B 1 170 ? -12.469 -20.625 -21.5 1 87.5 170 ARG B C 1
ATOM 3682 O O . ARG B 1 170 ? -13.141 -20.844 -22.5 1 87.5 170 ARG B O 1
ATOM 3689 N N . TYR B 1 171 ? -12.375 -21.344 -20.484 1 89.56 171 TYR B N 1
ATOM 3690 C CA . TYR B 1 171 ? -13.141 -22.594 -20.469 1 89.56 171 TYR B CA 1
ATOM 3691 C C . TYR B 1 171 ? -14.625 -22.312 -20.234 1 89.56 171 TYR B C 1
ATOM 3693 O O . TYR B 1 171 ? -14.984 -21.5 -19.375 1 89.56 171 TYR B O 1
ATOM 3701 N N . THR B 1 172 ? -15.477 -22.969 -21.016 1 89.44 172 THR B N 1
ATOM 3702 C CA . THR B 1 172 ? -16.844 -23.141 -20.562 1 89.44 172 THR B CA 1
ATOM 3703 C C . THR B 1 172 ? -16.922 -24.156 -19.422 1 89.44 172 THR B C 1
ATOM 3705 O O . THR B 1 172 ? -15.945 -24.875 -19.156 1 89.44 172 THR B O 1
ATOM 3708 N N . ASP B 1 173 ? -18.062 -24.219 -18.812 1 87.31 173 ASP B N 1
ATOM 3709 C CA . ASP B 1 173 ? -18.219 -25.188 -17.734 1 87.31 173 ASP B CA 1
ATOM 3710 C C . ASP B 1 173 ? -17.969 -26.609 -18.25 1 87.31 173 ASP B C 1
ATOM 3712 O O . ASP B 1 173 ? -17.25 -27.375 -17.609 1 87.31 173 ASP B O 1
ATOM 3716 N N . ASP B 1 174 ? -18.484 -26.891 -19.312 1 90.19 174 ASP B N 1
ATOM 3717 C CA . ASP B 1 174 ? -18.359 -28.234 -19.891 1 90.19 174 ASP B CA 1
ATOM 3718 C C . ASP B 1 174 ? -16.906 -28.516 -20.281 1 90.19 174 ASP B C 1
ATOM 3720 O O . ASP B 1 174 ? -16.406 -29.625 -20.047 1 90.19 174 ASP B O 1
ATOM 3724 N N . GLU B 1 175 ? -16.266 -27.578 -20.844 1 91.31 175 GLU B N 1
ATOM 3725 C CA . GLU B 1 175 ? -14.859 -27.734 -21.234 1 91.31 175 GLU B CA 1
ATOM 3726 C C . GLU B 1 175 ? -13.969 -27.922 -20.016 1 91.31 175 GLU B C 1
ATOM 3728 O O . GLU B 1 175 ? -13.047 -28.734 -20.031 1 91.31 175 GLU B O 1
ATOM 3733 N N . GLY B 1 176 ? -14.305 -27.141 -19.016 1 90.69 176 GLY B N 1
ATOM 3734 C CA . GLY B 1 176 ? -13.562 -27.266 -17.766 1 90.69 176 GLY B CA 1
ATOM 3735 C C . GLY B 1 176 ? -13.664 -28.641 -17.141 1 90.69 176 GLY B C 1
ATOM 3736 O O . GLY B 1 176 ? -12.664 -29.203 -16.703 1 90.69 176 GLY B O 1
ATOM 3737 N N . LYS B 1 177 ? -14.852 -29.094 -17.078 1 91.38 177 LYS B N 1
ATOM 3738 C CA . LYS B 1 177 ? -15.07 -30.422 -16.516 1 91.38 177 LYS B CA 1
ATOM 3739 C C . LYS B 1 177 ? -14.344 -31.484 -17.344 1 91.38 177 LYS B C 1
ATOM 3741 O O . LYS B 1 177 ? -13.719 -32.375 -16.781 1 91.38 177 LYS B O 1
ATOM 3746 N N . ARG B 1 178 ? -14.422 -31.344 -18.609 1 94 178 ARG B N 1
ATOM 3747 C CA . ARG B 1 178 ? -13.766 -32.281 -19.531 1 94 178 ARG B CA 1
ATOM 3748 C C . ARG B 1 178 ? -12.258 -32.312 -19.297 1 94 178 ARG B C 1
ATOM 3750 O O . ARG B 1 178 ? -11.672 -33.375 -19.141 1 94 178 ARG B O 1
ATOM 3757 N N . MET B 1 179 ? -11.719 -31.172 -19.281 1 93.81 179 MET B N 1
ATOM 3758 C CA . MET B 1 179 ? -10.273 -31.094 -19.094 1 93.81 179 MET B CA 1
ATOM 3759 C C . MET B 1 179 ? -9.883 -31.531 -17.688 1 93.81 179 MET B C 1
ATOM 3761 O O . MET B 1 179 ? -8.82 -32.125 -17.5 1 93.81 179 MET B O 1
ATOM 3765 N N . ASN B 1 180 ? -10.711 -31.219 -16.75 1 93.69 180 ASN B N 1
ATOM 3766 C CA . ASN B 1 180 ? -10.469 -31.703 -15.398 1 93.69 180 ASN B CA 1
ATOM 3767 C C . ASN B 1 180 ? -10.383 -33.219 -15.344 1 93.69 180 ASN B C 1
ATOM 3769 O O . ASN B 1 180 ? -9.469 -33.781 -14.727 1 93.69 180 ASN B O 1
ATOM 3773 N N . ASP B 1 181 ? -11.258 -33.812 -15.922 1 94.31 181 ASP B N 1
ATOM 3774 C CA . ASP B 1 181 ? -11.297 -35.281 -15.938 1 94.31 181 ASP B CA 1
ATOM 3775 C C . ASP B 1 181 ? -10.039 -35.844 -16.594 1 94.31 181 ASP B C 1
ATOM 3777 O O . ASP B 1 181 ? -9.492 -36.844 -16.141 1 94.31 181 ASP B O 1
ATOM 3781 N N . VAL B 1 182 ? -9.633 -35.219 -17.594 1 95.75 182 VAL B N 1
ATOM 3782 C CA . VAL B 1 182 ? -8.438 -35.656 -18.312 1 95.75 182 VAL B CA 1
ATOM 3783 C C . VAL B 1 182 ? -7.219 -35.5 -17.422 1 95.75 182 VAL B C 1
ATOM 3785 O O . VAL B 1 182 ? -6.438 -36.469 -17.266 1 95.75 182 VAL B O 1
ATOM 3788 N N . PHE B 1 183 ? -7.094 -34.375 -16.812 1 93.56 183 PHE B N 1
ATOM 3789 C CA . PHE B 1 183 ? -5.945 -34.125 -15.953 1 93.56 183 PHE B CA 1
ATOM 3790 C C . PHE B 1 183 ? -5.953 -35.062 -14.766 1 93.56 183 PHE B C 1
ATOM 3792 O O . PHE B 1 183 ? -4.918 -35.625 -14.406 1 93.56 183 PHE B O 1
ATOM 3799 N N . GLU B 1 184 ? -7.066 -35.219 -14.188 1 91 184 GLU B N 1
ATOM 3800 C CA . GLU B 1 184 ? -7.199 -36.094 -13.039 1 91 184 GLU B CA 1
ATOM 3801 C C . GLU B 1 184 ? -6.809 -37.531 -13.391 1 91 184 GLU B C 1
ATOM 3803 O O . GLU B 1 184 ? -6.055 -38.188 -12.664 1 91 184 GLU B O 1
ATOM 3808 N N . TYR B 1 185 ? -7.297 -37.969 -14.438 1 94.31 185 TYR B N 1
ATOM 3809 C CA . TYR B 1 185 ? -7.004 -39.312 -14.875 1 94.31 185 TYR B CA 1
ATOM 3810 C C . TYR B 1 185 ? -5.512 -39.5 -15.133 1 94.31 185 TYR B C 1
ATOM 3812 O O . TYR B 1 185 ? -4.914 -40.5 -14.695 1 94.31 185 TYR B O 1
ATOM 3820 N N . ALA B 1 186 ? -4.988 -38.594 -15.852 1 94.25 186 ALA B N 1
ATOM 3821 C CA . ALA B 1 186 ? -3.566 -38.656 -16.172 1 94.25 186 ALA B CA 1
ATOM 3822 C C . ALA B 1 186 ? -2.711 -38.656 -14.914 1 94.25 186 ALA B C 1
ATOM 3824 O O . ALA B 1 186 ? -1.742 -39.406 -14.805 1 94.25 186 ALA B O 1
ATOM 3825 N N . MET B 1 187 ? -3.039 -37.875 -13.961 1 90.19 187 MET B N 1
ATOM 3826 C CA . MET B 1 187 ? -2.254 -37.719 -12.742 1 90.19 187 MET B CA 1
ATOM 3827 C C . MET B 1 187 ? -2.432 -38.938 -11.828 1 90.19 187 MET B C 1
ATOM 3829 O O . MET B 1 187 ? -1.509 -39.312 -11.109 1 90.19 187 MET B O 1
ATOM 3833 N N . GLU B 1 188 ? -3.557 -39.531 -11.922 1 90.12 188 GLU B N 1
ATOM 3834 C CA . GLU B 1 188 ? -3.859 -40.688 -11.055 1 90.12 188 GLU B CA 1
ATOM 3835 C C . GLU B 1 188 ? -3.33 -41.969 -11.641 1 90.12 188 GLU B C 1
ATOM 3837 O O . GLU B 1 188 ? -2.945 -42.875 -10.906 1 90.12 188 GLU B O 1
ATOM 3842 N N . LYS B 1 189 ? -3.258 -42.031 -12.977 1 94.94 189 LYS B N 1
ATOM 3843 C CA . LYS B 1 189 ? -2.996 -43.312 -13.602 1 94.94 189 LYS B CA 1
ATOM 3844 C C . LYS B 1 189 ? -1.768 -43.25 -14.508 1 94.94 189 LYS B C 1
ATOM 3846 O O . LYS B 1 189 ? -1.574 -44.125 -15.367 1 94.94 189 LYS B O 1
ATOM 3851 N N . PHE B 1 190 ? -1.007 -42.25 -14.312 1 95.12 190 PHE B N 1
ATOM 3852 C CA . PHE B 1 190 ? 0.124 -42.031 -15.195 1 95.12 190 PHE B CA 1
ATOM 3853 C C . PHE B 1 190 ? 1.036 -43.25 -15.258 1 95.12 190 PHE B C 1
ATOM 3855 O O . PHE B 1 190 ? 1.785 -43.406 -16.219 1 95.12 190 PHE B O 1
ATOM 3862 N N . TYR B 1 191 ? 1.064 -44.094 -14.258 1 95.75 191 TYR B N 1
ATOM 3863 C CA . TYR B 1 191 ? 2.004 -45.188 -14.148 1 95.75 191 TYR B CA 1
ATOM 3864 C C . TYR B 1 191 ? 1.545 -46.375 -14.977 1 95.75 191 TYR B C 1
ATOM 3866 O O . TYR B 1 191 ? 2.305 -47.344 -15.188 1 95.75 191 TYR B O 1
ATOM 3874 N N . GLU B 1 192 ? 0.367 -46.344 -15.516 1 95.94 192 GLU B N 1
ATOM 3875 C CA . GLU B 1 192 ? -0.195 -47.375 -16.359 1 95.94 192 GLU B CA 1
ATOM 3876 C C . GLU B 1 192 ? -0.21 -46.969 -17.828 1 95.94 192 GLU B C 1
ATOM 3878 O O . GLU B 1 192 ? -0.098 -45.781 -18.141 1 95.94 192 GLU B O 1
ATOM 3883 N N . PRO B 1 193 ? -0.255 -48.031 -18.688 1 95.12 193 PRO B N 1
ATOM 3884 C CA . PRO B 1 193 ? -0.51 -47.656 -20.078 1 95.12 193 PRO B CA 1
ATOM 3885 C C . PRO B 1 193 ? -1.87 -47 -20.281 1 95.12 193 PRO B C 1
ATOM 3887 O O . PRO B 1 193 ? -2.879 -47.5 -19.766 1 95.12 193 PRO B O 1
ATOM 3890 N N . ILE B 1 194 ? -1.909 -45.844 -20.875 1 96.31 194 ILE B N 1
ATOM 3891 C CA . ILE B 1 194 ? -3.141 -45.125 -21.188 1 96.31 194 ILE B CA 1
ATOM 3892 C C . ILE B 1 194 ? -3.299 -45.031 -22.703 1 96.31 194 ILE B C 1
ATOM 3894 O O . ILE B 1 194 ? -2.424 -44.5 -23.391 1 96.31 194 ILE B O 1
ATOM 3898 N N . THR B 1 195 ? -4.375 -45.562 -23.203 1 96.44 195 THR B N 1
ATOM 3899 C CA . THR B 1 195 ? -4.613 -45.469 -24.641 1 96.44 195 THR B CA 1
ATOM 3900 C C . THR B 1 195 ? -5.355 -44.188 -24.984 1 96.44 195 THR B C 1
ATOM 3902 O O . THR B 1 195 ? -5.961 -43.562 -24.125 1 96.44 195 THR B O 1
ATOM 3905 N N . LEU B 1 196 ? -5.289 -43.844 -26.281 1 96.62 196 LEU B N 1
ATOM 3906 C CA . LEU B 1 196 ? -6.027 -42.688 -26.75 1 96.62 196 LEU B CA 1
ATOM 3907 C C . LEU B 1 196 ? -7.531 -42.875 -26.594 1 96.62 196 LEU B C 1
ATOM 3909 O O . LEU B 1 196 ? -8.266 -41.938 -26.328 1 96.62 196 LEU B O 1
ATOM 3913 N N . GLU B 1 197 ? -7.934 -44.125 -26.781 1 96.5 197 GLU B N 1
ATOM 3914 C CA . GLU B 1 197 ? -9.352 -44.438 -26.625 1 96.5 197 GLU B CA 1
ATOM 3915 C C . GLU B 1 197 ? -9.82 -44.219 -25.188 1 96.5 197 GLU B C 1
ATOM 3917 O O . GLU B 1 197 ? -10.875 -43.625 -24.969 1 96.5 197 GLU B O 1
ATOM 3922 N N . GLU B 1 198 ? -9.078 -44.625 -24.297 1 96.5 198 GLU B N 1
ATOM 3923 C CA . GLU B 1 198 ? -9.414 -44.5 -22.875 1 96.5 198 GLU B CA 1
ATOM 3924 C C . GLU B 1 198 ? -9.516 -43.031 -22.469 1 96.5 198 GLU B C 1
ATOM 3926 O O . GLU B 1 198 ? -10.484 -42.625 -21.828 1 96.5 198 GLU B O 1
ATOM 3931 N N . ILE B 1 199 ? -8.469 -42.25 -22.875 1 97.25 199 ILE B N 1
ATOM 3932 C CA . ILE B 1 199 ? -8.43 -40.875 -22.422 1 97.25 199 ILE B CA 1
ATOM 3933 C C . ILE B 1 199 ? -9.5 -40.062 -23.156 1 97.25 199 ILE B C 1
ATOM 3935 O O . ILE B 1 199 ? -10.07 -39.125 -22.594 1 97.25 199 ILE B O 1
ATOM 3939 N N . ALA B 1 200 ? -9.727 -40.344 -24.391 1 97.88 200 ALA B N 1
ATOM 3940 C CA . ALA B 1 200 ? -10.789 -39.688 -25.156 1 97.88 200 ALA B CA 1
ATOM 3941 C C . ALA B 1 200 ? -12.156 -39.938 -24.516 1 97.88 200 ALA B C 1
ATOM 3943 O O . ALA B 1 200 ? -13.008 -39.062 -24.484 1 97.88 200 ALA B O 1
ATOM 3944 N N . ASP B 1 201 ? -12.32 -41.156 -24.062 1 97.25 201 ASP B N 1
ATOM 3945 C CA . ASP B 1 201 ? -13.562 -41.5 -23.391 1 97.25 201 ASP B CA 1
ATOM 3946 C C . ASP B 1 201 ? -13.742 -40.688 -22.109 1 97.25 201 ASP B C 1
ATOM 3948 O O . ASP B 1 201 ? -14.859 -40.281 -21.797 1 97.25 201 ASP B O 1
ATOM 3952 N N . LYS B 1 202 ? -12.695 -40.438 -21.375 1 96.31 202 LYS B N 1
ATOM 3953 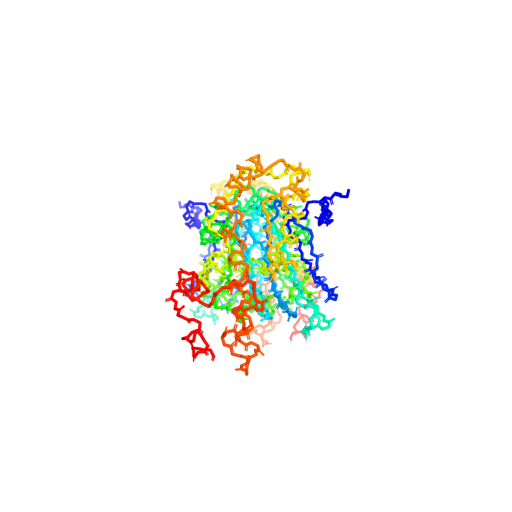C CA . LYS B 1 202 ? -12.75 -39.625 -20.172 1 96.31 202 LYS B CA 1
ATOM 3954 C C . LYS B 1 202 ? -13.156 -38.188 -20.516 1 96.31 202 LYS B C 1
ATOM 3956 O O . LYS B 1 202 ? -13.797 -37.5 -19.703 1 96.31 202 LYS B O 1
ATOM 3961 N N . ALA B 1 203 ? -12.812 -37.781 -21.688 1 96.5 203 ALA B N 1
ATOM 3962 C CA . ALA B 1 203 ? -13.141 -36.438 -22.156 1 96.5 203 ALA B CA 1
ATOM 3963 C C . ALA B 1 203 ? -14.492 -36.438 -22.859 1 96.5 203 ALA B C 1
ATOM 3965 O O . ALA B 1 203 ? -14.953 -35.375 -23.297 1 96.5 203 ALA B O 1
ATOM 3966 N N . HIS B 1 204 ? -15.094 -37.562 -22.984 1 96.81 204 HIS B N 1
ATOM 3967 C CA . HIS B 1 204 ? -16.359 -37.719 -23.688 1 96.81 204 HIS B CA 1
ATOM 3968 C C . HIS B 1 204 ? -16.25 -37.281 -25.141 1 96.81 204 HIS B C 1
ATOM 3970 O O . HIS B 1 204 ? -17.094 -36.531 -25.641 1 96.81 204 HIS B O 1
ATOM 3976 N N . MET B 1 205 ? -15.164 -37.688 -25.75 1 97.25 205 MET B N 1
ATOM 3977 C CA . MET B 1 205 ? -14.891 -37.406 -27.156 1 97.25 205 MET B CA 1
ATOM 3978 C C . MET B 1 205 ? -14.391 -38.625 -27.891 1 97.25 205 MET B C 1
ATOM 3980 O O . MET B 1 205 ? -13.992 -39.625 -27.266 1 97.25 205 MET B O 1
ATOM 3984 N N . ASN B 1 206 ? -14.516 -38.531 -29.234 1 97 206 ASN B N 1
ATOM 3985 C CA . ASN B 1 206 ? -13.781 -39.531 -30 1 97 206 ASN B CA 1
ATOM 3986 C C . ASN B 1 206 ? -12.297 -39.188 -30.078 1 97 206 ASN B C 1
ATOM 3988 O O . ASN B 1 206 ? -11.898 -38.062 -29.781 1 97 206 ASN B O 1
ATOM 3992 N N . LYS B 1 207 ? -11.492 -40.125 -30.516 1 96.75 207 LYS B N 1
ATOM 3993 C CA . LYS B 1 207 ? -10.039 -40.031 -30.484 1 96.75 207 LYS B CA 1
ATOM 3994 C C . LYS B 1 207 ? -9.547 -38.812 -31.25 1 96.7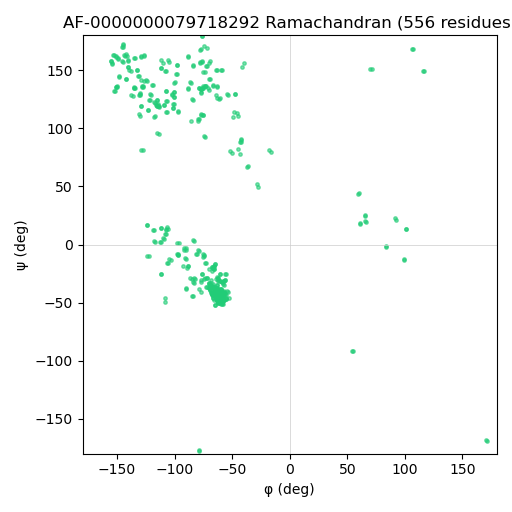5 207 LYS B C 1
ATOM 3996 O O . LYS B 1 207 ? -8.75 -38.031 -30.75 1 96.75 207 LYS B O 1
ATOM 4001 N N . ASN B 1 208 ? -10.094 -38.656 -32.469 1 97.12 208 ASN B N 1
ATOM 4002 C CA . ASN B 1 208 ? -9.617 -37.562 -33.312 1 97.12 208 ASN B CA 1
ATOM 4003 C C . ASN B 1 208 ? -9.984 -36.188 -32.75 1 97.12 208 ASN B C 1
ATOM 4005 O O . ASN B 1 208 ? -9.156 -35.281 -32.781 1 97.12 208 ASN B O 1
ATOM 4009 N N . SER B 1 209 ? -11.148 -36.062 -32.312 1 97.5 209 SER B N 1
ATOM 4010 C CA . SER B 1 209 ? -11.609 -34.812 -31.719 1 97.5 209 SER B CA 1
ATOM 4011 C C . SER B 1 209 ? -10.828 -34.5 -30.453 1 97.5 209 SER B C 1
ATOM 4013 O O . SER B 1 209 ? -10.492 -33.312 -30.203 1 97.5 209 SER B O 1
ATOM 4015 N N . PHE B 1 210 ? -10.586 -35.5 -29.688 1 97.88 210 PHE B N 1
ATOM 4016 C CA . PHE B 1 210 ? -9.828 -35.281 -28.453 1 97.88 210 PHE B CA 1
ATOM 4017 C C . PHE B 1 210 ? -8.422 -34.781 -28.75 1 97.88 210 PHE B C 1
ATOM 4019 O O . PHE B 1 210 ? -7.953 -33.844 -28.125 1 97.88 210 PHE B O 1
ATOM 4026 N N . CYS B 1 211 ? -7.719 -35.469 -29.672 1 97.81 211 CYS B N 1
ATOM 4027 C CA . CYS B 1 211 ? -6.355 -35.062 -30.016 1 97.81 211 CYS B CA 1
ATOM 4028 C C . CYS B 1 211 ? -6.301 -33.625 -30.453 1 97.81 211 CYS B C 1
ATOM 4030 O O . CYS B 1 211 ? -5.441 -32.844 -30.016 1 97.81 211 CYS B O 1
ATOM 4032 N N . ARG B 1 212 ? -7.234 -33.188 -31.266 1 97.5 212 ARG B N 1
ATOM 4033 C CA . ARG B 1 212 ? -7.281 -31.797 -31.75 1 97.5 212 ARG B CA 1
ATOM 4034 C C . ARG B 1 212 ? -7.582 -30.828 -30.609 1 97.5 212 ARG B C 1
ATOM 4036 O O . ARG B 1 212 ? -6.945 -29.781 -30.5 1 97.5 212 ARG B O 1
ATOM 4043 N N . TYR B 1 213 ? -8.539 -31.203 -29.859 1 96.56 213 TYR B N 1
ATOM 4044 C CA . TYR B 1 213 ? -8.984 -30.375 -28.75 1 96.56 213 TYR B CA 1
ATOM 4045 C C . TYR B 1 213 ? -7.859 -30.172 -27.734 1 96.56 213 TYR B C 1
ATOM 4047 O O . TYR B 1 213 ? -7.582 -29.047 -27.312 1 96.56 213 TYR B O 1
ATOM 4055 N N . PHE B 1 214 ? -7.242 -31.266 -27.328 1 97.12 214 PHE B N 1
ATOM 4056 C CA . PHE B 1 214 ? -6.172 -31.219 -26.328 1 97.12 214 PHE B CA 1
ATOM 4057 C C . PHE B 1 214 ? -4.996 -30.391 -26.844 1 97.12 214 PHE B C 1
ATOM 4059 O O . PHE B 1 214 ? -4.43 -29.594 -26.094 1 97.12 214 PHE B O 1
ATOM 4066 N N . LYS B 1 215 ? -4.617 -30.578 -28.062 1 96.75 215 LYS B N 1
ATOM 4067 C CA . LYS B 1 215 ? -3.523 -29.828 -28.672 1 96.75 215 LYS B CA 1
ATOM 4068 C C . LYS B 1 215 ? -3.848 -28.344 -28.734 1 96.75 215 LYS B C 1
ATOM 4070 O O . LYS B 1 215 ? -2.988 -27.5 -28.453 1 96.75 215 LYS B O 1
ATOM 4075 N N . LYS B 1 216 ? -5.043 -28.047 -29.047 1 95.69 216 LYS B N 1
ATOM 4076 C CA . LYS B 1 216 ? -5.48 -26.656 -29.094 1 95.69 216 LYS B CA 1
ATOM 4077 C C . LYS B 1 216 ? -5.371 -26 -27.719 1 95.69 216 LYS B C 1
ATOM 4079 O O . LYS B 1 216 ? -4.918 -24.859 -27.609 1 95.69 216 LYS B O 1
ATOM 4084 N N . ARG B 1 217 ? -5.715 -26.719 -26.703 1 94.06 217 ARG B N 1
ATOM 4085 C CA . ARG B 1 217 ? -5.801 -26.172 -25.344 1 94.06 217 ARG B CA 1
ATOM 4086 C C . ARG B 1 217 ? -4.434 -26.141 -24.672 1 94.06 217 ARG B C 1
ATOM 4088 O O . ARG B 1 217 ? -4.16 -25.266 -23.844 1 94.06 217 ARG B O 1
ATOM 4095 N N . THR B 1 218 ? -3.518 -27.094 -25.062 1 95.19 218 THR B N 1
ATOM 4096 C CA . THR B 1 218 ? -2.285 -27.25 -24.297 1 95.19 218 THR B CA 1
ATOM 4097 C C . THR B 1 218 ? -1.064 -27.094 -25.188 1 95.19 218 THR B C 1
ATOM 4099 O O . THR B 1 218 ? 0.065 -27.016 -24.703 1 95.19 218 THR B O 1
ATOM 4102 N N . ASN B 1 219 ? -1.294 -27.047 -26.453 1 95.5 219 ASN B N 1
ATOM 4103 C CA . ASN B 1 219 ? -0.251 -26.922 -27.469 1 95.5 219 ASN B CA 1
ATOM 4104 C C . ASN B 1 219 ? 0.654 -28.156 -27.484 1 95.5 219 ASN B C 1
ATOM 4106 O O . ASN B 1 219 ? 1.801 -28.078 -27.938 1 95.5 219 ASN B O 1
ATOM 4110 N N . LYS B 1 220 ? 0.223 -29.281 -26.953 1 95.62 220 LYS B N 1
ATOM 4111 C CA . LYS B 1 220 ? 0.952 -30.547 -26.984 1 95.62 220 LYS B CA 1
ATOM 4112 C C . LYS B 1 220 ? -0.004 -31.719 -27.141 1 95.62 220 LYS B C 1
ATOM 4114 O O . LYS B 1 220 ? -1.218 -31.562 -27 1 95.62 220 LYS B O 1
ATOM 4119 N N . THR B 1 221 ? 0.583 -32.844 -27.531 1 96.94 221 THR B N 1
ATOM 4120 C CA . THR B 1 221 ? -0.217 -34.062 -27.531 1 96.94 221 THR B CA 1
ATOM 4121 C C . THR B 1 221 ? -0.412 -34.594 -26.125 1 96.94 221 THR B C 1
ATOM 4123 O O . THR B 1 221 ? 0.369 -34.281 -25.219 1 96.94 221 THR B O 1
ATOM 4126 N N . PHE B 1 222 ? -1.48 -35.375 -26.016 1 97.25 222 PHE B N 1
ATOM 4127 C CA . PHE B 1 222 ? -1.722 -35.969 -24.703 1 97.25 222 PHE B CA 1
ATOM 4128 C C . PHE B 1 222 ? -0.522 -36.781 -24.25 1 97.25 222 PHE B C 1
ATOM 4130 O O . PHE B 1 222 ? -0.141 -36.75 -23.078 1 97.25 222 PHE B O 1
ATOM 4137 N N . PHE B 1 223 ? 0.1 -37.5 -25.094 1 96.56 223 PHE B N 1
ATOM 4138 C CA . PHE B 1 223 ? 1.192 -38.375 -24.719 1 96.56 223 PHE B CA 1
ATOM 4139 C C . PHE B 1 223 ? 2.418 -37.594 -24.297 1 96.56 223 PHE B C 1
ATOM 4141 O O . PHE B 1 223 ? 3.15 -38 -23.391 1 96.56 223 PHE B O 1
ATOM 4148 N N . GLN B 1 224 ? 2.652 -36.5 -24.969 1 96 224 GLN B N 1
ATOM 4149 C CA . GLN B 1 224 ? 3.713 -35.625 -24.484 1 96 224 GLN B CA 1
ATOM 4150 C C . GLN B 1 224 ? 3.438 -35.125 -23.062 1 96 224 GLN B C 1
ATOM 4152 O O . GLN B 1 224 ? 4.344 -35.125 -22.219 1 96 224 GLN B O 1
ATOM 4157 N N . PHE B 1 225 ? 2.205 -34.812 -22.859 1 96.25 225 PHE B N 1
ATOM 4158 C CA . PHE B 1 225 ? 1.78 -34.375 -21.531 1 96.25 225 PHE B CA 1
ATOM 4159 C C . PHE B 1 225 ? 1.966 -35.5 -20.516 1 96.25 225 PHE B C 1
ATOM 4161 O O . PHE B 1 225 ? 2.475 -35.281 -19.422 1 96.25 225 PHE B O 1
ATOM 4168 N N . LEU B 1 226 ? 1.56 -36.656 -20.875 1 96.81 226 LEU B N 1
ATOM 4169 C CA . LEU B 1 226 ? 1.685 -37.844 -20.016 1 96.81 226 LEU B CA 1
ATOM 4170 C C . LEU B 1 226 ? 3.145 -38.125 -19.672 1 96.81 226 LEU B C 1
ATOM 4172 O O . LEU B 1 226 ? 3.471 -38.438 -18.516 1 96.81 226 LEU B O 1
ATOM 4176 N N . ILE B 1 227 ? 3.98 -38 -20.609 1 97 227 ILE B N 1
ATOM 4177 C CA . ILE B 1 227 ? 5.41 -38.219 -20.391 1 97 227 ILE B CA 1
ATOM 4178 C C . ILE B 1 227 ? 5.945 -37.188 -19.391 1 97 227 ILE B C 1
ATOM 4180 O O . ILE B 1 227 ? 6.75 -37.531 -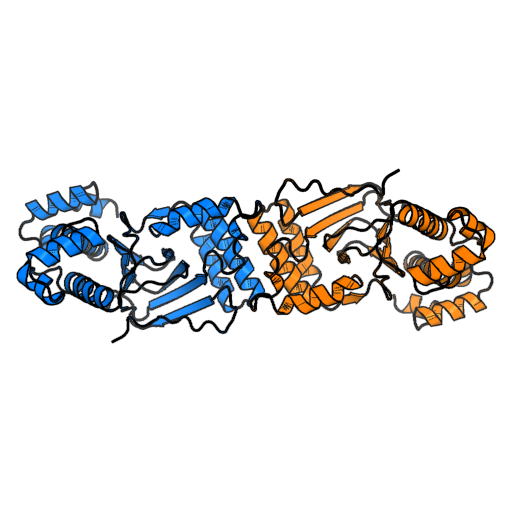18.531 1 97 227 ILE B O 1
ATOM 4184 N N . GLU B 1 228 ? 5.508 -36 -19.547 1 95.69 228 GLU B N 1
ATOM 4185 C CA . GLU B 1 228 ? 5.934 -34.938 -18.625 1 95.69 228 GLU B CA 1
ATOM 4186 C C . GLU B 1 228 ? 5.492 -35.25 -17.188 1 95.69 228 GLU B C 1
ATOM 4188 O O . GLU B 1 228 ? 6.25 -35.062 -16.234 1 95.69 228 GLU B O 1
ATOM 4193 N N . ILE B 1 229 ? 4.301 -35.719 -17.062 1 95.06 229 ILE B N 1
ATOM 4194 C CA . ILE B 1 229 ? 3.805 -36.125 -15.75 1 95.06 229 ILE B CA 1
ATOM 4195 C C . ILE B 1 229 ? 4.688 -37.25 -15.188 1 95.06 229 ILE B C 1
ATOM 4197 O O . ILE B 1 229 ? 5.098 -37.188 -14.023 1 95.06 229 ILE B O 1
ATOM 4201 N N . ARG B 1 230 ? 4.945 -38.188 -16.016 1 96.56 230 ARG B N 1
ATOM 4202 C CA . ARG B 1 230 ? 5.75 -39.344 -15.602 1 96.56 230 ARG B CA 1
ATOM 4203 C C . ARG B 1 230 ? 7.148 -38.906 -15.188 1 96.56 230 ARG B C 1
ATOM 4205 O O . ARG B 1 230 ? 7.668 -39.344 -14.156 1 96.56 230 ARG B O 1
ATOM 4212 N N . ILE B 1 231 ? 7.719 -38.031 -15.945 1 96.31 231 ILE B N 1
ATOM 4213 C CA . ILE B 1 231 ? 9.07 -37.562 -15.656 1 96.31 231 ILE B CA 1
ATOM 4214 C C . ILE B 1 231 ? 9.062 -36.781 -14.352 1 96.31 231 ILE B C 1
ATOM 4216 O O . ILE B 1 231 ? 9.977 -36.906 -13.531 1 96.31 231 ILE B O 1
ATOM 4220 N N . GLU B 1 232 ? 8.086 -35.938 -14.148 1 92.62 232 GLU B N 1
ATOM 4221 C CA . GLU B 1 232 ? 7.988 -35.188 -12.906 1 92.62 232 GLU B CA 1
ATOM 4222 C C . GLU B 1 232 ? 7.879 -36.094 -11.695 1 92.62 232 GLU B C 1
ATOM 4224 O O . GLU B 1 232 ? 8.5 -35.844 -10.664 1 92.62 232 GLU B O 1
ATOM 4229 N N . ASN B 1 233 ? 7.125 -37.094 -11.812 1 92.5 233 ASN B N 1
ATOM 4230 C CA . ASN B 1 233 ? 6.984 -38.062 -10.727 1 92.5 233 ASN B CA 1
ATOM 4231 C C . ASN B 1 233 ? 8.266 -38.844 -10.516 1 92.5 233 ASN B C 1
ATOM 4233 O O . ASN B 1 233 ? 8.602 -39.219 -9.383 1 92.5 233 ASN B O 1
ATOM 4237 N N . ALA B 1 234 ? 8.914 -39.125 -11.594 1 95.31 234 ALA B N 1
ATOM 4238 C CA . ALA B 1 234 ? 10.211 -39.781 -11.469 1 95.31 234 ALA B CA 1
ATOM 4239 C C . ALA B 1 234 ? 11.188 -38.906 -10.664 1 95.31 234 ALA B C 1
ATOM 4241 O O . ALA B 1 234 ? 11.906 -39.406 -9.805 1 95.31 234 ALA B O 1
ATOM 4242 N N . CYS B 1 235 ? 11.172 -37.688 -10.977 1 93.19 235 CYS B N 1
ATOM 4243 C CA . CYS B 1 235 ? 12.031 -36.75 -10.242 1 93.19 235 CYS B CA 1
ATOM 4244 C C . CYS B 1 235 ? 11.711 -36.781 -8.75 1 93.19 235 CYS B C 1
ATOM 4246 O O . CYS B 1 235 ? 12.625 -36.781 -7.922 1 93.19 235 CYS B O 1
ATOM 4248 N N . LYS B 1 236 ? 10.523 -36.844 -8.43 1 89 236 LYS B N 1
ATOM 4249 C CA . LYS B 1 236 ? 10.102 -36.906 -7.035 1 89 236 LYS B CA 1
ATOM 4250 C C . LYS B 1 236 ? 10.625 -38.156 -6.359 1 89 236 LYS B C 1
ATOM 4252 O O . LYS B 1 236 ? 11.133 -38.094 -5.238 1 89 236 LYS B O 1
ATOM 4257 N N . LEU B 1 237 ? 10.516 -39.188 -7.066 1 91.94 237 LEU B N 1
ATOM 4258 C CA . LEU B 1 237 ? 10.938 -40.469 -6.52 1 91.94 237 LEU B CA 1
ATOM 4259 C C . LEU B 1 237 ? 12.453 -40.531 -6.352 1 91.94 237 LEU B C 1
ATOM 4261 O O . LEU B 1 237 ? 12.953 -41.062 -5.367 1 91.94 237 LEU B O 1
ATOM 4265 N N . ILE B 1 238 ? 13.07 -39.969 -7.316 1 93.88 238 ILE B N 1
ATOM 4266 C CA . ILE B 1 238 ? 14.531 -39.938 -7.246 1 93.88 238 ILE B CA 1
ATOM 4267 C C . ILE B 1 238 ? 14.977 -39.188 -5.992 1 93.88 238 ILE B C 1
ATOM 4269 O O . ILE B 1 238 ? 15.914 -39.594 -5.312 1 93.88 238 ILE B O 1
ATOM 4273 N N . THR B 1 239 ? 14.305 -38.156 -5.668 1 88.31 239 THR B N 1
ATOM 4274 C CA . THR B 1 239 ? 14.648 -37.312 -4.535 1 88.31 239 THR B CA 1
ATOM 4275 C C . THR B 1 239 ? 14.195 -37.938 -3.225 1 88.31 239 THR B C 1
ATOM 4277 O O . THR B 1 239 ? 14.922 -37.938 -2.232 1 88.31 239 THR B O 1
ATOM 4280 N N . SER B 1 240 ? 13.078 -38.562 -3.201 1 86.75 240 SER B N 1
ATOM 4281 C CA . SER B 1 240 ? 12.477 -39.031 -1.955 1 86.75 240 SER B CA 1
ATOM 4282 C C . SER B 1 240 ? 12.891 -40.469 -1.641 1 86.75 240 SER B C 1
ATOM 4284 O O . SER B 1 240 ? 12.75 -40.906 -0.506 1 86.75 240 SER B O 1
ATOM 4286 N N . SER B 1 241 ? 13.367 -41.188 -2.643 1 90.56 241 SER B N 1
ATOM 4287 C CA . SER B 1 241 ? 13.734 -42.594 -2.473 1 90.56 241 SER B CA 1
ATOM 4288 C C . SER B 1 241 ? 15.141 -42.844 -3.004 1 90.56 241 SER B C 1
ATOM 4290 O O . SER B 1 241 ? 15.305 -43.562 -4.012 1 90.56 241 SER B O 1
ATOM 4292 N N . PRO B 1 242 ? 16.062 -42.531 -2.193 1 88.94 242 PRO B N 1
ATOM 4293 C CA . PRO B 1 242 ? 17.438 -42.656 -2.672 1 88.94 242 PRO B CA 1
ATOM 4294 C C . PRO B 1 242 ? 17.859 -44.125 -2.904 1 88.94 242 PRO B C 1
ATOM 4296 O O . PRO B 1 242 ? 18.766 -44.375 -3.705 1 88.94 242 PRO B O 1
ATOM 4299 N N . ASP B 1 243 ? 17.203 -45 -2.355 1 93.31 243 ASP B N 1
ATOM 4300 C CA . ASP B 1 243 ? 17.609 -46.406 -2.432 1 93.31 243 ASP B CA 1
ATOM 4301 C C . ASP B 1 243 ? 16.984 -47.094 -3.635 1 93.31 243 ASP B C 1
ATOM 4303 O O . ASP B 1 243 ? 17.406 -48.188 -4.012 1 93.31 243 ASP B O 1
ATOM 4307 N N . LEU B 1 244 ? 16.031 -46.5 -4.27 1 95.12 244 LEU B N 1
ATOM 4308 C CA . LEU B 1 244 ? 15.375 -47.094 -5.43 1 95.12 244 LEU B CA 1
ATOM 4309 C C . LEU B 1 244 ? 16.234 -46.938 -6.676 1 95.12 244 LEU B C 1
ATOM 4311 O O . LEU B 1 244 ? 16.766 -45.875 -6.941 1 95.12 244 LEU B O 1
ATOM 4315 N N . SER B 1 245 ? 16.328 -48.031 -7.398 1 96.56 245 SER B N 1
ATOM 4316 C CA . SER B 1 245 ? 17.109 -47.969 -8.625 1 96.56 245 SER B CA 1
ATOM 4317 C C . SER B 1 245 ? 16.406 -47.125 -9.688 1 96.56 245 SER B C 1
ATOM 4319 O O . SER B 1 245 ? 15.18 -47.031 -9.68 1 96.56 245 SER B O 1
ATOM 4321 N N . ILE B 1 246 ? 17.188 -46.625 -10.594 1 97 246 ILE B N 1
ATOM 4322 C CA . ILE B 1 246 ? 16.625 -45.812 -11.68 1 97 246 ILE B CA 1
ATOM 4323 C C . ILE B 1 246 ? 15.688 -46.688 -12.523 1 97 246 ILE B C 1
ATOM 4325 O O . ILE B 1 246 ? 14.648 -46.219 -13 1 97 246 ILE B O 1
ATOM 4329 N N . ALA B 1 247 ? 16.062 -47.938 -12.719 1 96.81 247 ALA B N 1
ATOM 4330 C CA . ALA B 1 247 ? 15.227 -48.844 -13.484 1 96.81 247 ALA B CA 1
ATOM 4331 C C . ALA B 1 247 ? 13.867 -49.062 -12.812 1 96.81 247 ALA B C 1
ATOM 4333 O O . ALA B 1 247 ? 12.836 -49.062 -13.492 1 96.81 247 ALA B O 1
ATOM 4334 N N . MET B 1 248 ? 13.875 -49.219 -11.586 1 97.06 248 MET B N 1
ATOM 4335 C CA . MET B 1 248 ? 12.633 -49.375 -10.844 1 97.06 248 MET B CA 1
ATOM 4336 C C . MET B 1 248 ? 11.773 -48.125 -10.898 1 97.06 248 MET B C 1
ATOM 4338 O O . MET B 1 248 ? 10.547 -48.219 -11.031 1 97.06 248 MET B O 1
ATOM 4342 N N . ILE B 1 249 ? 12.391 -47 -10.773 1 97.44 249 ILE B N 1
ATOM 4343 C CA . ILE B 1 249 ? 11.688 -45.719 -10.859 1 97.44 249 ILE B CA 1
ATOM 4344 C C . ILE B 1 249 ? 11.047 -45.562 -12.234 1 97.44 249 ILE B C 1
ATOM 4346 O O . ILE B 1 249 ? 9.891 -45.156 -12.344 1 97.44 249 ILE B O 1
ATOM 4350 N N . SER B 1 250 ? 11.812 -45.906 -13.258 1 97.56 250 SER B N 1
ATOM 4351 C CA . SER B 1 250 ? 11.305 -45.875 -14.625 1 97.56 250 SER B CA 1
ATOM 4352 C C . SER B 1 250 ? 10.031 -46.719 -14.758 1 97.56 250 SER B C 1
ATOM 4354 O O . SER B 1 250 ? 9.031 -46.25 -15.305 1 97.56 250 SER B O 1
ATOM 4356 N N . GLU B 1 251 ? 10.117 -47.875 -14.195 1 96.69 251 GLU B N 1
ATOM 4357 C CA . GLU B 1 251 ? 8.977 -48.781 -14.266 1 96.69 251 GLU B CA 1
ATOM 4358 C C . GLU B 1 251 ? 7.797 -48.25 -13.453 1 96.69 251 GLU B C 1
ATOM 4360 O O . GLU B 1 251 ? 6.656 -48.281 -13.922 1 96.69 251 GLU B O 1
ATOM 4365 N N . GLN B 1 252 ? 8.047 -47.75 -12.359 1 96.06 252 GLN B N 1
ATOM 4366 C CA . GLN B 1 252 ? 7.004 -47.25 -11.461 1 96.06 252 GLN B CA 1
ATOM 4367 C C . GLN B 1 252 ? 6.328 -46.031 -12.039 1 96.06 252 GLN B C 1
ATOM 4369 O O . GLN B 1 252 ? 5.199 -45.688 -11.672 1 96.06 252 GLN B O 1
ATOM 4374 N N . CYS B 1 253 ? 7.023 -45.375 -12.906 1 96.94 253 CYS B N 1
ATOM 4375 C CA . CYS B 1 253 ? 6.477 -44.156 -13.477 1 96.94 253 CYS B CA 1
ATOM 4376 C C . CYS B 1 253 ? 5.82 -44.438 -14.82 1 96.94 253 CYS B C 1
ATOM 4378 O O . CYS B 1 253 ? 5.395 -43.5 -15.508 1 96.94 253 CYS B O 1
ATOM 4380 N N . GLY B 1 254 ? 5.809 -45.656 -15.227 1 96.94 254 GLY B N 1
ATOM 4381 C CA . GLY B 1 254 ? 4.969 -46.031 -16.344 1 96.94 254 GLY B CA 1
ATOM 4382 C C . GLY B 1 254 ? 5.727 -46.156 -17.656 1 96.94 254 GLY B C 1
ATOM 4383 O O . GLY B 1 254 ? 5.121 -46.219 -18.734 1 96.94 254 GLY B O 1
ATOM 4384 N N . PHE B 1 255 ? 7.059 -46.188 -17.578 1 97.19 255 PHE B N 1
ATOM 4385 C CA . PHE B 1 255 ? 7.832 -46.344 -18.812 1 97.19 255 PHE B CA 1
ATOM 4386 C C . PHE B 1 255 ? 7.992 -47.844 -19.141 1 97.19 255 PHE B C 1
ATOM 4388 O O . PHE B 1 255 ? 8.227 -48.656 -18.25 1 97.19 255 PHE B O 1
ATOM 4395 N N . GLY B 1 256 ? 7.867 -48.156 -20.438 1 93.38 256 GLY B N 1
ATOM 4396 C CA . GLY B 1 256 ? 8 -49.531 -20.891 1 93.38 256 GLY B CA 1
ATOM 4397 C C . GLY B 1 256 ? 9.438 -50 -20.953 1 93.38 256 GLY B C 1
ATOM 4398 O O . GLY B 1 256 ? 9.711 -51.219 -20.875 1 93.38 256 GLY B O 1
ATOM 4399 N N . THR B 1 257 ? 10.281 -49.062 -21.25 1 95.25 257 THR B N 1
ATOM 4400 C CA . THR B 1 257 ? 11.695 -49.406 -21.344 1 95.25 257 THR B CA 1
ATOM 4401 C C . THR B 1 257 ? 12.562 -48.344 -20.703 1 95.25 257 THR B C 1
ATOM 4403 O O . THR B 1 257 ? 12.227 -47.156 -20.734 1 95.25 257 THR B O 1
ATOM 4406 N N . ILE B 1 258 ? 13.664 -48.75 -20.172 1 96.69 258 ILE B N 1
ATOM 4407 C CA . ILE B 1 258 ? 14.602 -47.844 -19.516 1 96.69 258 ILE B CA 1
ATOM 4408 C C . ILE B 1 258 ? 15.234 -46.938 -20.562 1 96.69 258 ILE B C 1
ATOM 4410 O O . ILE B 1 258 ? 15.531 -45.781 -20.266 1 96.69 258 ILE B O 1
ATOM 4414 N N . ALA B 1 259 ? 15.359 -47.438 -21.719 1 96.88 259 ALA B N 1
ATOM 4415 C CA . ALA B 1 259 ? 15.93 -46.656 -22.812 1 96.88 259 ALA B CA 1
ATOM 4416 C C . ALA B 1 259 ? 15.055 -45.438 -23.125 1 96.88 259 ALA B C 1
ATOM 4418 O O . ALA B 1 259 ? 15.555 -44.312 -23.266 1 96.88 259 ALA B O 1
ATOM 4419 N N . ASN B 1 260 ? 13.797 -45.719 -23.234 1 96.88 260 ASN B N 1
ATOM 4420 C CA . ASN B 1 260 ? 12.852 -44.625 -23.484 1 96.88 260 ASN B CA 1
ATOM 4421 C C . ASN B 1 260 ? 12.805 -43.625 -22.328 1 96.88 260 ASN B C 1
ATOM 4423 O O . ASN B 1 260 ? 12.734 -42.406 -22.547 1 96.88 260 ASN B O 1
ATOM 4427 N N . PHE B 1 261 ? 12.844 -44.156 -21.156 1 98.06 261 PHE B N 1
ATOM 4428 C CA . PHE B 1 261 ? 12.867 -43.312 -19.953 1 98.06 261 PHE B CA 1
ATOM 4429 C C . PHE B 1 261 ? 14.07 -42.375 -19.969 1 98.06 261 PHE B C 1
ATOM 4431 O O . PHE B 1 261 ? 13.93 -41.156 -19.797 1 98.06 261 PHE B O 1
ATOM 4438 N N . ASN B 1 262 ? 15.211 -42.906 -20.188 1 97.56 262 ASN B N 1
ATOM 4439 C CA . ASN B 1 262 ? 16.453 -42.125 -20.172 1 97.56 262 ASN B CA 1
ATOM 4440 C C . ASN B 1 262 ? 16.438 -41.031 -21.25 1 97.56 262 ASN B C 1
ATOM 4442 O O . ASN B 1 262 ? 16.859 -39.906 -20.984 1 97.56 262 ASN B O 1
ATOM 4446 N N . ARG B 1 263 ? 15.938 -41.375 -22.344 1 97.56 263 ARG B N 1
ATOM 4447 C CA . ARG B 1 263 ? 15.883 -40.438 -23.453 1 97.56 263 ARG B CA 1
ATOM 4448 C C . ARG B 1 263 ? 14.953 -39.25 -23.125 1 97.56 263 ARG B C 1
ATOM 4450 O O . ARG B 1 263 ? 15.328 -38.094 -23.281 1 97.56 263 ARG B O 1
ATOM 4457 N N . LYS B 1 264 ? 13.758 -39.562 -22.719 1 97.62 264 LYS B N 1
ATOM 4458 C CA . LYS B 1 264 ? 12.758 -38.562 -22.422 1 97.62 264 LYS B CA 1
ATOM 4459 C C . LYS B 1 264 ? 13.164 -37.719 -21.219 1 97.62 264 LYS B C 1
ATOM 4461 O O . LYS B 1 264 ? 12.922 -36.5 -21.188 1 97.62 264 LYS B O 1
ATOM 4466 N N . PHE B 1 265 ? 13.758 -38.344 -20.234 1 97.94 265 PHE B N 1
ATOM 4467 C CA . PHE B 1 265 ? 14.242 -37.625 -19.047 1 97.94 265 PHE B CA 1
ATOM 4468 C C . PHE B 1 265 ? 15.289 -36.594 -19.438 1 97.94 265 PHE B C 1
ATOM 4470 O O . PHE B 1 265 ? 15.203 -35.438 -19.031 1 97.94 265 PHE B O 1
ATOM 4477 N N . LYS B 1 266 ? 16.188 -36.969 -20.234 1 97 266 LYS B N 1
ATOM 4478 C CA . LYS B 1 266 ? 17.234 -36.062 -20.688 1 97 266 LYS B CA 1
ATOM 4479 C C . LYS B 1 266 ? 16.656 -34.938 -21.531 1 97 266 LYS B C 1
ATOM 4481 O O . LYS B 1 266 ? 17.078 -33.781 -21.406 1 97 266 LYS B O 1
ATOM 4486 N N . GLU B 1 267 ? 15.75 -35.25 -22.344 1 96.25 267 GLU B N 1
ATOM 4487 C CA . GLU B 1 267 ? 15.094 -34.25 -23.203 1 96.25 267 GLU B CA 1
ATOM 4488 C C . GLU B 1 267 ? 14.398 -33.188 -22.359 1 96.25 267 GLU B C 1
ATOM 4490 O O . GLU B 1 267 ? 14.453 -32 -22.688 1 96.25 267 GLU B O 1
ATOM 4495 N N . ILE B 1 268 ? 13.781 -33.594 -21.312 1 93.62 268 ILE B N 1
ATOM 4496 C CA . ILE B 1 268 ? 12.914 -32.688 -20.531 1 93.62 268 ILE B CA 1
ATOM 4497 C C . ILE B 1 268 ? 13.727 -32 -19.453 1 93.62 268 ILE B C 1
ATOM 4499 O O . ILE B 1 268 ? 13.539 -30.797 -19.203 1 93.62 268 ILE B O 1
ATOM 4503 N N . LYS B 1 269 ? 14.688 -32.719 -18.844 1 93.81 269 LYS B N 1
ATOM 4504 C CA . LYS B 1 269 ? 15.398 -32.156 -17.688 1 93.81 269 LYS B CA 1
ATOM 4505 C C . LYS B 1 269 ? 16.797 -31.703 -18.078 1 93.81 269 LYS B C 1
ATOM 4507 O O . LYS B 1 269 ? 17.469 -31 -17.312 1 93.81 269 LYS B O 1
ATOM 4512 N N . GLY B 1 270 ? 17.266 -32.062 -19.203 1 94.31 270 GLY B N 1
ATOM 4513 C CA . GLY B 1 270 ? 18.562 -31.641 -19.703 1 94.31 270 GLY B CA 1
ATOM 4514 C C . GLY B 1 270 ? 19.719 -32.469 -19.188 1 94.31 270 GLY B C 1
ATOM 4515 O O . GLY B 1 270 ? 20.859 -32.25 -19.562 1 94.31 270 GLY B O 1
ATOM 4516 N N . LEU B 1 271 ? 19.422 -33.438 -18.312 1 94.5 271 LEU B N 1
ATOM 4517 C CA . LEU B 1 271 ? 20.438 -34.344 -17.797 1 94.5 271 LEU B CA 1
ATOM 4518 C C . LEU B 1 271 ? 19.859 -35.75 -17.594 1 94.5 271 LEU B C 1
ATOM 4520 O O . LEU B 1 271 ? 18.641 -35.938 -17.688 1 94.5 271 LEU B O 1
ATOM 4524 N N . THR B 1 272 ? 20.734 -36.656 -17.344 1 96.31 272 THR B N 1
ATOM 4525 C CA . THR B 1 272 ? 20.281 -38.031 -17.141 1 96.31 272 THR B CA 1
ATOM 4526 C C . THR B 1 272 ? 19.688 -38.188 -15.734 1 96.31 272 THR B C 1
ATOM 4528 O O . THR B 1 272 ? 19.969 -37.406 -14.836 1 96.31 272 THR B O 1
ATOM 4531 N N . PRO B 1 273 ? 18.797 -39.25 -15.586 1 96.56 273 PRO B N 1
ATOM 4532 C CA . PRO B 1 273 ? 18.266 -39.5 -14.242 1 96.56 273 PRO B CA 1
ATOM 4533 C C . PRO B 1 273 ? 19.359 -39.688 -13.195 1 96.56 273 PRO B C 1
ATOM 4535 O O . PRO B 1 273 ? 19.219 -39.219 -12.07 1 96.56 273 PRO B O 1
ATOM 4538 N N . THR B 1 274 ? 20.391 -40.375 -13.586 1 95.19 274 THR B N 1
ATOM 4539 C CA . THR B 1 274 ? 21.5 -40.625 -12.664 1 95.19 274 THR B CA 1
ATOM 4540 C C . THR B 1 274 ? 22.172 -39.312 -12.273 1 95.19 274 THR B C 1
ATOM 4542 O O . THR B 1 274 ? 22.484 -39.094 -11.102 1 95.19 274 THR B O 1
ATOM 4545 N N . ASP B 1 275 ? 22.422 -38.469 -13.211 1 95.38 275 ASP B N 1
ATOM 4546 C CA . ASP B 1 275 ? 23.031 -37.156 -12.93 1 95.38 275 ASP B CA 1
ATOM 4547 C C . ASP B 1 275 ? 22.094 -36.281 -12.086 1 95.38 275 ASP B C 1
ATOM 4549 O O . ASP B 1 275 ? 22.547 -35.531 -11.219 1 95.38 275 ASP B O 1
ATOM 4553 N N . TYR B 1 276 ? 20.859 -36.406 -12.375 1 94.75 276 TYR B N 1
ATOM 4554 C CA . TYR B 1 276 ? 19.844 -35.688 -11.609 1 94.75 276 TYR B CA 1
ATOM 4555 C C . TYR B 1 276 ? 19.906 -36.094 -10.133 1 94.75 276 TYR B C 1
ATOM 4557 O O . TYR B 1 276 ? 19.828 -35.219 -9.258 1 94.75 276 TYR B O 1
ATOM 4565 N N . ARG B 1 277 ? 20.031 -37.344 -9.844 1 94.12 277 ARG B N 1
ATOM 4566 C CA . ARG B 1 277 ? 20.141 -37.844 -8.484 1 94.12 277 ARG B CA 1
ATOM 4567 C C . ARG B 1 277 ? 21.406 -37.375 -7.797 1 94.12 277 ARG B C 1
ATOM 4569 O O . ARG B 1 277 ? 21.391 -37 -6.617 1 94.12 277 ARG B O 1
ATOM 4576 N N . ARG B 1 278 ? 22.469 -37.281 -8.539 1 91.5 278 ARG B N 1
ATOM 4577 C CA . ARG B 1 278 ? 23.766 -36.875 -7.996 1 91.5 278 ARG B CA 1
ATOM 4578 C C . ARG B 1 278 ? 23.75 -35.406 -7.586 1 91.5 278 ARG B C 1
ATOM 4580 O O . ARG B 1 278 ? 24.453 -35.031 -6.648 1 91.5 278 ARG B O 1
ATOM 4587 N N . GLN B 1 279 ? 23.031 -34.594 -8.312 1 85.94 279 GLN B N 1
ATOM 4588 C CA . GLN B 1 279 ? 23 -33.156 -8.062 1 85.94 279 GLN B CA 1
ATOM 4589 C C . GLN B 1 279 ? 22.078 -32.844 -6.883 1 85.94 279 GLN B C 1
ATOM 4591 O O . GLN B 1 279 ? 22.078 -31.703 -6.402 1 85.94 279 GLN B O 1
ATOM 4596 N N . ARG B 1 280 ? 21.453 -3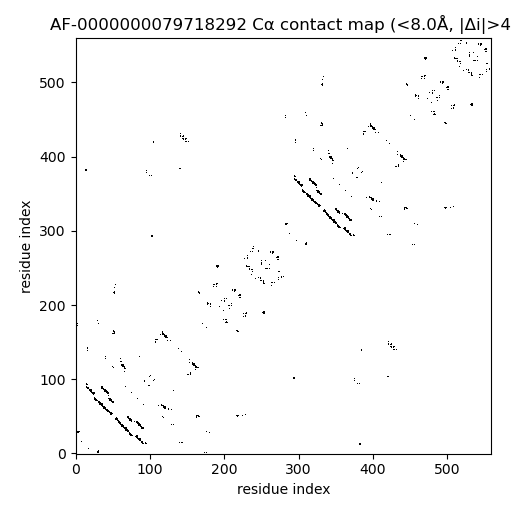3.75 -6.41 1 76.75 280 ARG B N 1
ATOM 4597 C CA . ARG B 1 280 ? 20.5 -33.469 -5.344 1 76.75 280 ARG B CA 1
ATOM 4598 C C . ARG B 1 280 ? 20.828 -34.281 -4.094 1 76.75 280 ARG B C 1
ATOM 4600 O O . ARG B 1 280 ? 21.484 -35.344 -4.172 1 76.75 280 ARG B O 1
#

InterPro domains:
  IPR003313 AraC-type arabinose-binding/dimerisation domain [PF02311] (17-79)
  IPR009057 Homedomain-like superfamily [SSF46689] (177-227)
  IPR009057 Homedomain-like superfamily [SSF46689] (229-279)
  IPR011051 RmlC-like cupin domain superfamily [SSF51182] (26-90)
  IPR014710 RmlC-like jelly roll fold [G3DSA:2.60.120.10] (26-94)
  IPR018060 AraC-like, DNA binding HTH domain [PF12833] (199-279)
  IPR018060 AraC-like, DNA binding HTH domain [PS01124] (180-279)
  IPR018060 AraC-like, DNA binding HTH domain [SM00342] (193-277)
  IPR018062 HTH domain AraC-type, conserved site [PS00041] (230-273)